Protein AF-0000000085032546 (afdb_homodimer)

Organism: Limosilactobacillus fermentum (strain NBRC 3956 / LMG 18251) (NCBI:txid334390)

InterPro domains:
  IPR000515 ABC transporter type 1, transmembrane domain MetI-like [PF00528] (45-217)
  IPR000515 ABC transporter type 1, transmembrane domain MetI-like [PS50928] (30-213)
  IPR000515 ABC transporter type 1, transmembrane domain MetI-like [cd06261] (30-211)
  IPR010065 Amino acid ABC transporter, permease protein, 3-TM domain [TIGR01726] (23-115)
  IPR035906 MetI-like superfamily [G3DSA:1.10.3720.10] (14-222)
  IPR035906 MetI-like superfamily [SSF161098] (24-206)
  IPR043429 ABC transporter membrane protein permease protein ArtM/GltK/GlnP/TcyL/YhdX-like [PTHR30614] (25-222)

Structure (mmCIF, N/CA/C/O backbone):
data_AF-0000000085032546-model_v1
#
loop_
_entity.id
_entity.type
_entity.pdbx_description
1 polymer 'Amino acid ABC transporter permease component'
#
loop_
_atom_site.group_PDB
_atom_site.id
_atom_site.type_symbol
_atom_site.label_atom_id
_atom_site.label_alt_id
_atom_site.label_comp_id
_atom_site.label_asym_id
_atom_site.label_entity_id
_atom_site.label_seq_id
_atom_site.pdbx_PDB_ins_code
_atom_site.Cartn_x
_atom_site.Cartn_y
_atom_site.Cartn_z
_atom_site.occupancy
_atom_site.B_iso_or_equiv
_atom_site.auth_seq_id
_atom_site.auth_comp_id
_atom_site.auth_asym_id
_atom_site.auth_atom_id
_atom_site.pdbx_PDB_model_num
ATOM 1 N N . MET A 1 1 ? 21.781 -1.36 -33.312 1 53.91 1 MET A N 1
ATOM 2 C CA . MET A 1 1 ? 20.875 -1.674 -32.219 1 53.91 1 MET A CA 1
ATOM 3 C C . MET A 1 1 ? 21.359 -2.91 -31.469 1 53.91 1 MET A C 1
ATOM 5 O O . MET A 1 1 ? 21.422 -2.906 -30.234 1 53.91 1 MET A O 1
ATOM 9 N N . ASN A 1 2 ? 21.797 -3.863 -32.219 1 64.31 2 ASN A N 1
ATOM 10 C CA . ASN A 1 2 ? 22.266 -5.117 -31.641 1 64.31 2 ASN A CA 1
ATOM 11 C C . ASN A 1 2 ? 23.562 -4.922 -30.859 1 64.31 2 ASN A C 1
ATOM 13 O O . ASN A 1 2 ? 23.734 -5.504 -29.781 1 64.31 2 ASN A O 1
ATOM 17 N N . THR A 1 3 ? 24.406 -4.102 -31.359 1 63.66 3 THR A N 1
ATOM 18 C CA . THR A 1 3 ? 25.688 -3.928 -30.688 1 63.66 3 THR A CA 1
ATOM 19 C C . THR A 1 3 ? 25.484 -3.205 -29.344 1 63.66 3 THR A C 1
ATOM 21 O O . THR A 1 3 ? 26.109 -3.566 -28.344 1 63.66 3 THR A O 1
ATOM 24 N N . LEU A 1 4 ? 24.766 -2.166 -29.375 1 63.25 4 LEU A N 1
ATOM 25 C CA . LEU A 1 4 ? 24.484 -1.426 -28.141 1 63.25 4 LEU A CA 1
ATOM 26 C C . LEU A 1 4 ? 23.797 -2.318 -27.125 1 63.25 4 LEU A C 1
ATOM 28 O O . LEU A 1 4 ? 24.141 -2.285 -25.938 1 63.25 4 LEU A O 1
ATOM 32 N N . LEU A 1 5 ? 23.016 -3.152 -27.672 1 72.75 5 LEU A N 1
ATOM 33 C CA . LEU A 1 5 ? 22.281 -4.035 -26.781 1 72.75 5 LEU A CA 1
ATOM 34 C C . LEU A 1 5 ? 23.203 -5.098 -26.188 1 72.75 5 LEU A C 1
ATOM 36 O O . LEU A 1 5 ? 23.047 -5.477 -25.016 1 72.75 5 LEU A O 1
ATOM 40 N N . ASN A 1 6 ? 24.094 -5.457 -26.906 1 68.88 6 ASN A N 1
ATOM 41 C CA . ASN A 1 6 ? 25.062 -6.434 -26.406 1 68.88 6 ASN A CA 1
ATOM 42 C C . ASN A 1 6 ? 25.953 -5.836 -25.312 1 68.88 6 ASN A C 1
ATOM 44 O O . ASN A 1 6 ? 26.375 -6.539 -24.406 1 68.88 6 ASN A O 1
ATOM 48 N N . ASN A 1 7 ? 26.078 -4.562 -25.422 1 68.62 7 ASN A N 1
ATOM 49 C CA . ASN A 1 7 ? 26.953 -3.91 -24.453 1 68.62 7 ASN A CA 1
ATOM 50 C C . ASN A 1 7 ? 26.234 -3.688 -23.125 1 68.62 7 ASN A C 1
ATOM 52 O O . ASN A 1 7 ? 26.875 -3.605 -22.078 1 68.62 7 ASN A O 1
ATOM 56 N N . ILE A 1 8 ? 24.984 -3.74 -23.25 1 73.75 8 ILE A N 1
ATOM 57 C CA . ILE A 1 8 ? 24.219 -3.475 -22.031 1 73.75 8 ILE A CA 1
ATOM 58 C C . ILE A 1 8 ? 23.859 -4.793 -21.359 1 73.75 8 ILE A C 1
ATOM 60 O O . ILE A 1 8 ? 23.5 -4.812 -20.172 1 73.75 8 ILE A O 1
ATOM 64 N N . SER A 1 9 ? 24.156 -5.781 -22.078 1 81.25 9 SER A N 1
ATOM 65 C CA . SER A 1 9 ? 23.875 -7.102 -21.516 1 81.25 9 SER A CA 1
ATOM 66 C C . SER A 1 9 ? 24.922 -7.484 -20.469 1 81.25 9 SER A C 1
ATOM 68 O O . SER A 1 9 ? 26.094 -7.137 -20.609 1 81.25 9 SER A O 1
ATOM 70 N N . ILE A 1 10 ? 24.531 -7.988 -19.422 1 79.12 10 ILE A N 1
ATOM 71 C CA . ILE A 1 10 ? 25.406 -8.586 -18.422 1 79.12 10 ILE A CA 1
ATOM 72 C C . ILE A 1 10 ? 25.234 -10.102 -18.438 1 79.12 10 ILE A C 1
ATOM 74 O O . ILE A 1 10 ? 24.172 -10.617 -18.062 1 79.12 10 ILE A O 1
ATOM 78 N N . PRO A 1 11 ? 26.281 -10.75 -18.938 1 74.56 11 PRO A N 1
ATOM 79 C CA . PRO A 1 11 ? 26.156 -12.203 -19.094 1 74.56 11 PRO A CA 1
ATOM 80 C C . PRO A 1 11 ? 25.641 -12.883 -17.828 1 74.56 11 PRO A C 1
ATOM 82 O O . PRO A 1 11 ? 26.156 -12.656 -16.734 1 74.56 11 PRO A O 1
ATOM 85 N N . GLY A 1 12 ? 24.594 -13.586 -18.062 1 74.5 12 GLY A N 1
ATOM 86 C CA . GLY A 1 12 ? 24.031 -14.383 -16.984 1 74.5 12 GLY A CA 1
ATOM 87 C C . GLY A 1 12 ? 23.094 -13.602 -16.078 1 74.5 12 GLY A C 1
ATOM 88 O O . GLY A 1 12 ? 22.516 -14.164 -15.148 1 74.5 12 GLY A O 1
ATOM 89 N N . PHE A 1 13 ? 23.016 -12.305 -16.375 1 84.44 13 PHE A N 1
ATOM 90 C CA . PHE A 1 13 ? 22.25 -11.484 -15.453 1 84.44 13 PHE A CA 1
ATOM 91 C C . PHE A 1 13 ? 21.141 -10.734 -16.188 1 84.44 13 PHE A C 1
ATOM 93 O O . PHE A 1 13 ? 19.969 -10.812 -15.812 1 84.44 13 PHE A O 1
ATOM 100 N N . PHE A 1 14 ? 21.531 -10.117 -17.266 1 91.81 14 PHE A N 1
ATOM 101 C CA . PHE A 1 14 ? 20.594 -9.258 -17.984 1 91.81 14 PHE A CA 1
ATOM 102 C C . PHE A 1 14 ? 20.812 -9.367 -19.484 1 91.81 14 PHE A C 1
ATOM 104 O O . PHE A 1 14 ? 21.875 -9.039 -20 1 91.81 14 PHE A O 1
ATOM 111 N N . ASP A 1 15 ? 19.828 -9.898 -20.203 1 92.81 15 ASP A N 1
ATOM 112 C CA . ASP A 1 15 ? 19.812 -10 -21.656 1 92.81 15 ASP A CA 1
ATOM 113 C C . ASP A 1 15 ? 19.094 -8.805 -22.281 1 92.81 15 ASP A C 1
ATOM 115 O O . ASP A 1 15 ? 17.875 -8.805 -22.406 1 92.81 15 ASP A O 1
ATOM 119 N N . ALA A 1 16 ? 19.844 -7.859 -22.781 1 91.5 16 ALA A N 1
ATOM 120 C CA . ALA A 1 16 ? 19.312 -6.594 -23.297 1 91.5 16 ALA A CA 1
ATOM 121 C C . ALA A 1 16 ? 18.469 -6.809 -24.547 1 91.5 16 ALA A C 1
ATOM 123 O O . ALA A 1 16 ? 17.5 -6.098 -24.781 1 91.5 16 ALA A O 1
ATOM 124 N N . LYS A 1 17 ? 18.875 -7.711 -25.344 1 91.81 17 LYS A N 1
ATOM 125 C CA . LYS A 1 17 ? 18.125 -8 -26.547 1 91.81 17 LYS A CA 1
ATOM 126 C C . LYS A 1 17 ? 16.734 -8.547 -26.219 1 91.81 17 LYS A C 1
ATOM 128 O O . LYS A 1 17 ? 15.734 -8.094 -26.781 1 91.81 17 LYS A O 1
ATOM 133 N N . LEU A 1 18 ? 16.734 -9.5 -25.359 1 93.12 18 LEU A N 1
ATOM 134 C CA . LEU A 1 18 ? 15.453 -10.055 -24.906 1 93.12 18 LEU A CA 1
ATOM 135 C C . LEU A 1 18 ? 14.586 -8.977 -24.281 1 93.12 18 LEU A C 1
ATOM 137 O O . LEU A 1 18 ? 13.375 -8.938 -24.516 1 93.12 18 LEU A O 1
ATOM 141 N N . ALA A 1 19 ? 15.227 -8.164 -23.453 1 93.81 19 ALA A N 1
ATOM 142 C CA . ALA A 1 19 ? 14.523 -7.062 -22.797 1 93.81 19 ALA A CA 1
ATOM 143 C C . ALA A 1 19 ? 13.852 -6.148 -23.812 1 93.81 19 ALA A C 1
ATOM 145 O O . ALA A 1 19 ? 12.68 -5.801 -23.672 1 93.81 19 ALA A O 1
ATOM 146 N N . PHE A 1 20 ? 14.578 -5.836 -24.828 1 93.69 20 PHE A N 1
ATOM 147 C CA . PHE A 1 20 ? 14.055 -4.934 -25.844 1 93.69 20 PHE A CA 1
ATOM 148 C C . PHE A 1 20 ? 12.969 -5.617 -26.672 1 93.69 20 PHE A C 1
ATOM 150 O O . PHE A 1 20 ? 11.953 -5.008 -26.984 1 93.69 20 PHE A O 1
ATOM 157 N N . ASP A 1 21 ? 13.188 -6.852 -26.984 1 95.06 21 ASP A N 1
ATOM 158 C CA . ASP A 1 21 ? 12.25 -7.605 -27.812 1 95.06 21 ASP A CA 1
ATOM 159 C C . ASP A 1 21 ? 10.938 -7.859 -27.078 1 95.06 21 ASP A C 1
ATOM 161 O O . ASP A 1 21 ? 9.898 -8.055 -27.703 1 95.06 21 ASP A O 1
ATOM 165 N N . SER A 1 22 ? 10.969 -7.867 -25.75 1 96.56 22 SER A N 1
ATOM 166 C CA . SER A 1 22 ? 9.797 -8.188 -24.938 1 96.56 22 SER A CA 1
ATOM 167 C C . SER A 1 22 ? 8.938 -6.953 -24.688 1 96.56 22 SER A C 1
ATOM 169 O O . SER A 1 22 ? 7.801 -7.066 -24.234 1 96.56 22 SER A O 1
ATOM 171 N N . LEU A 1 23 ? 9.445 -5.766 -25 1 97.25 23 LEU A N 1
ATOM 172 C CA . LEU A 1 23 ? 8.797 -4.5 -24.672 1 97.25 23 LEU A CA 1
ATOM 173 C C . LEU A 1 23 ? 7.406 -4.426 -25.281 1 97.25 23 LEU A C 1
ATOM 175 O O . LEU A 1 23 ? 6.438 -4.09 -24.594 1 97.25 23 LEU A O 1
ATOM 179 N N . PRO A 1 24 ? 7.277 -4.82 -26.562 1 97.56 24 PRO A N 1
ATOM 180 C CA . PRO A 1 24 ? 5.938 -4.703 -27.156 1 97.56 24 PRO A CA 1
ATOM 181 C C . PRO A 1 24 ? 4.918 -5.617 -26.484 1 97.56 24 PRO A C 1
ATOM 183 O O . PRO A 1 24 ? 3.779 -5.207 -26.25 1 97.56 24 PRO A O 1
ATOM 186 N N . THR A 1 25 ? 5.32 -6.832 -26.219 1 97.88 25 THR A N 1
ATOM 187 C CA . THR A 1 25 ? 4.418 -7.781 -25.578 1 97.88 25 THR A CA 1
ATOM 188 C C . THR A 1 25 ? 4.027 -7.297 -24.188 1 97.88 25 THR A C 1
ATOM 190 O O . THR A 1 25 ? 2.85 -7.324 -23.828 1 97.88 25 THR A O 1
ATOM 193 N N . ILE A 1 26 ? 4.93 -6.805 -23.391 1 98.38 26 ILE A N 1
ATOM 194 C CA . ILE A 1 26 ? 4.668 -6.34 -22.031 1 98.38 26 ILE A CA 1
ATOM 195 C C . ILE A 1 26 ? 3.801 -5.082 -22.078 1 98.38 26 ILE A C 1
ATOM 197 O O . ILE A 1 26 ? 2.812 -4.977 -21.344 1 98.38 26 ILE A O 1
ATOM 201 N N . LEU A 1 27 ? 4.133 -4.203 -23 1 98.44 27 LEU A N 1
ATOM 202 C CA . LEU A 1 27 ? 3.41 -2.939 -23.109 1 98.44 27 LEU A CA 1
ATOM 203 C C . LEU A 1 27 ? 1.993 -3.168 -23.625 1 98.44 27 LEU A C 1
ATOM 205 O O . LEU A 1 27 ? 1.118 -2.316 -23.453 1 98.44 27 LEU A O 1
ATOM 209 N N . SER A 1 28 ? 1.783 -4.293 -24.297 1 98.44 28 SER A N 1
ATOM 210 C CA . SER A 1 28 ? 0.437 -4.613 -24.766 1 98.44 28 SER A CA 1
ATOM 211 C C . SER A 1 28 ? -0.52 -4.801 -23.594 1 98.44 28 SER A C 1
ATOM 213 O O . SER A 1 28 ? -1.738 -4.719 -23.75 1 98.44 28 SER A O 1
ATOM 215 N N . GLY A 1 29 ? -0.012 -5.066 -22.312 1 98.69 29 GLY A N 1
ATOM 216 C CA . GLY A 1 29 ? -0.819 -5.203 -21.109 1 98.69 29 GLY A CA 1
ATOM 217 C C . GLY A 1 29 ? -1.076 -3.881 -20.406 1 98.69 29 GLY A C 1
ATOM 218 O O . GLY A 1 29 ? -1.937 -3.795 -19.531 1 98.69 29 GLY A O 1
ATOM 219 N N . LEU A 1 30 ? -0.367 -2.824 -20.828 1 98.69 30 LEU A N 1
ATOM 220 C CA . LEU A 1 30 ? -0.44 -1.524 -20.172 1 98.69 30 LEU A CA 1
ATOM 221 C C . LEU A 1 30 ? -1.843 -0.936 -20.281 1 98.69 30 LEU A C 1
ATOM 223 O O . LEU A 1 30 ? -2.363 -0.372 -19.312 1 98.69 30 LEU A O 1
ATOM 227 N N . PRO A 1 31 ? -2.547 -1.054 -21.406 1 98.69 31 PRO A N 1
ATOM 228 C CA . PRO A 1 31 ? -3.902 -0.508 -21.5 1 98.69 31 PRO A CA 1
ATOM 229 C C . PRO A 1 31 ? -4.852 -1.125 -20.469 1 98.69 31 PRO A C 1
ATOM 231 O O . PRO A 1 31 ? -5.688 -0.423 -19.906 1 98.69 31 PRO A O 1
ATOM 234 N N . MET A 1 32 ? -4.734 -2.422 -20.266 1 98.81 32 MET A N 1
ATOM 235 C CA . MET A 1 32 ? -5.57 -3.07 -19.266 1 98.81 32 MET A CA 1
ATOM 236 C C . MET A 1 32 ? -5.23 -2.564 -17.875 1 98.81 32 MET A C 1
ATOM 238 O O . MET A 1 32 ? -6.121 -2.344 -17.047 1 98.81 32 MET A O 1
ATOM 242 N N . SER A 1 33 ? -3.912 -2.381 -17.547 1 98.88 33 SER A N 1
ATOM 243 C CA . SER A 1 33 ? -3.504 -1.822 -16.266 1 98.88 33 SER A CA 1
ATOM 244 C C . SER A 1 33 ? -4.082 -0.425 -16.062 1 98.88 33 SER A C 1
ATOM 246 O O . SER A 1 33 ? -4.594 -0.11 -14.984 1 98.88 33 SER A O 1
ATOM 248 N N . LEU A 1 34 ? -4.02 0.372 -17.109 1 98.81 34 LEU A N 1
ATOM 249 C CA . LEU A 1 34 ? -4.531 1.736 -17.031 1 98.81 34 LEU A CA 1
ATOM 250 C C . LEU A 1 34 ? -6.055 1.743 -16.953 1 98.81 34 LEU A C 1
ATOM 252 O O . LEU A 1 34 ? -6.645 2.582 -16.266 1 98.81 34 LEU A O 1
ATOM 256 N N . PHE A 1 35 ? -6.652 0.819 -17.703 1 98.88 35 PHE A N 1
ATOM 257 C CA . PHE A 1 35 ? -8.102 0.672 -17.641 1 98.88 35 PHE A CA 1
ATOM 258 C C . PHE A 1 35 ? -8.555 0.361 -16.203 1 98.88 35 PHE A C 1
ATOM 260 O O . PHE A 1 35 ? -9.461 1.005 -15.688 1 98.88 35 PHE A O 1
ATOM 267 N N . LEU A 1 36 ? -7.898 -0.585 -15.57 1 98.94 36 LEU A N 1
ATOM 268 C CA . LEU A 1 36 ? -8.211 -0.934 -14.195 1 98.94 36 LEU A CA 1
ATOM 269 C C . LEU A 1 36 ? -7.988 0.258 -13.266 1 98.94 36 LEU A C 1
ATOM 271 O O . LEU A 1 36 ? -8.812 0.529 -12.391 1 98.94 36 LEU A O 1
ATOM 275 N N . LEU A 1 37 ? -6.898 0.967 -13.484 1 98.88 37 LEU A N 1
ATOM 276 C CA . LEU A 1 37 ? -6.598 2.135 -12.664 1 98.88 37 LEU A CA 1
ATOM 277 C C . LEU A 1 37 ? -7.723 3.16 -12.75 1 98.88 37 LEU A C 1
ATOM 279 O O . LEU A 1 37 ? -8.266 3.58 -11.719 1 98.88 37 LEU A O 1
ATOM 283 N N . VAL A 1 38 ? -8.086 3.531 -13.977 1 98.75 38 VAL A N 1
ATOM 284 C CA . VAL A 1 38 ? -9.023 4.629 -14.188 1 98.75 38 VAL A CA 1
ATOM 285 C C . VAL A 1 38 ? -10.406 4.227 -13.688 1 98.75 38 VAL A C 1
ATOM 287 O O . VAL A 1 38 ? -11.047 4.977 -12.945 1 98.75 38 VAL A O 1
ATOM 290 N N . VAL A 1 39 ? -10.867 3.068 -14.031 1 98.88 39 VAL A N 1
ATOM 291 C CA . VAL A 1 39 ? -12.211 2.613 -13.688 1 98.88 39 VAL A CA 1
ATOM 292 C C . VAL A 1 39 ? -12.312 2.404 -12.18 1 98.88 39 VAL A C 1
ATOM 294 O O . VAL A 1 39 ? -13.234 2.912 -11.539 1 98.88 39 VAL A O 1
ATOM 297 N N . CYS A 1 40 ? -11.367 1.693 -11.609 1 98.94 40 CYS A N 1
ATOM 298 C CA . CYS A 1 40 ? -11.445 1.355 -10.188 1 98.94 40 CYS A CA 1
ATOM 299 C C . CYS A 1 40 ? -11.195 2.584 -9.32 1 98.94 40 CYS A C 1
ATOM 301 O O . CYS A 1 40 ? -11.805 2.729 -8.258 1 98.94 40 CYS A O 1
ATOM 303 N N . PHE A 1 41 ? -10.281 3.473 -9.766 1 98.81 41 PHE A N 1
ATOM 304 C CA . PHE A 1 41 ? -10.039 4.695 -9 1 98.81 41 PHE A CA 1
ATOM 305 C C . PHE A 1 41 ? -11.281 5.578 -8.984 1 98.81 41 PHE A C 1
ATOM 307 O O . PHE A 1 41 ? -11.633 6.145 -7.949 1 98.81 41 PHE A O 1
ATOM 314 N N . ALA A 1 42 ? -11.922 5.711 -10.133 1 98.69 42 ALA A N 1
ATOM 315 C CA . ALA A 1 42 ? -13.148 6.496 -10.227 1 98.69 42 ALA A CA 1
ATOM 316 C C . ALA A 1 42 ? -14.242 5.906 -9.344 1 98.69 42 ALA A C 1
ATOM 318 O O . ALA A 1 42 ? -14.883 6.621 -8.57 1 98.69 42 ALA A O 1
ATOM 319 N N . LEU A 1 43 ? -14.422 4.633 -9.445 1 98.88 43 LEU A N 1
ATOM 320 C CA . LEU A 1 43 ? -15.453 3.963 -8.664 1 98.88 43 LEU A CA 1
ATOM 321 C C . LEU A 1 43 ? -15.133 4.016 -7.176 1 98.88 43 LEU A C 1
ATOM 323 O O . LEU A 1 43 ? -16.031 4.199 -6.348 1 98.88 43 LEU A O 1
ATOM 327 N N . ALA A 1 44 ? -13.875 3.828 -6.852 1 98.88 44 ALA A N 1
ATOM 328 C CA . ALA A 1 44 ? -13.461 3.867 -5.453 1 98.88 44 ALA A CA 1
ATOM 329 C C . ALA A 1 44 ? -13.68 5.254 -4.855 1 98.88 44 ALA A C 1
ATOM 331 O O . ALA A 1 44 ? -13.992 5.383 -3.67 1 98.88 44 ALA A O 1
ATOM 332 N N . ASN A 1 45 ? -13.484 6.301 -5.66 1 98.06 45 ASN A N 1
ATOM 333 C CA . ASN A 1 45 ? -13.742 7.656 -5.18 1 98.06 45 ASN A CA 1
ATOM 334 C C . ASN A 1 45 ? -15.219 7.871 -4.875 1 98.06 45 ASN A C 1
ATOM 336 O O . ASN A 1 45 ? -15.57 8.414 -3.828 1 98.06 45 ASN A O 1
ATOM 340 N N . VAL A 1 46 ? -16.031 7.414 -5.793 1 97.81 46 VAL A N 1
ATOM 341 C CA . VAL A 1 46 ? -17.469 7.547 -5.598 1 97.81 46 VAL A CA 1
ATOM 342 C C . VAL A 1 46 ? -17.891 6.789 -4.34 1 97.81 46 VAL A C 1
ATOM 344 O O . VAL A 1 46 ? -18.578 7.344 -3.471 1 97.81 46 VAL A O 1
ATOM 347 N N . LEU A 1 47 ? -17.438 5.613 -4.219 1 98.44 47 LEU A N 1
ATOM 348 C CA . LEU A 1 47 ? -17.781 4.793 -3.062 1 98.44 47 LEU A CA 1
ATOM 349 C C . LEU A 1 47 ? -17.188 5.371 -1.787 1 98.44 47 LEU A C 1
ATOM 351 O O . LEU A 1 47 ? -17.828 5.363 -0.734 1 98.44 47 LEU A O 1
ATOM 355 N N . GLY A 1 48 ? -15.93 5.832 -1.883 1 98.19 48 GLY A N 1
ATOM 356 C CA . GLY A 1 48 ? -15.266 6.434 -0.737 1 98.19 48 GLY A CA 1
ATOM 357 C C . GLY A 1 48 ? -16 7.641 -0.187 1 98.19 48 GLY A C 1
ATOM 358 O O . GLY A 1 48 ? -16.125 7.805 1.029 1 98.19 48 GLY A O 1
ATOM 359 N N . ILE A 1 49 ? -16.516 8.484 -1.055 1 94.75 49 ILE A N 1
ATOM 360 C CA . ILE A 1 49 ? -17.266 9.656 -0.644 1 94.75 49 ILE A CA 1
ATOM 361 C C . ILE A 1 49 ? -18.562 9.219 0.058 1 94.75 49 ILE A C 1
ATOM 363 O O . ILE A 1 49 ? -18.906 9.75 1.112 1 94.75 49 ILE A O 1
ATOM 367 N N . LEU A 1 50 ? -19.219 8.242 -0.517 1 95.94 50 LEU A N 1
ATOM 368 C CA . LEU A 1 50 ? -20.453 7.73 0.074 1 95.94 50 LEU A CA 1
ATOM 369 C C . LEU A 1 50 ? -20.203 7.16 1.464 1 95.94 50 LEU A C 1
ATOM 371 O O . LEU A 1 50 ? -20.938 7.445 2.406 1 95.94 50 LEU A O 1
ATOM 375 N N . ILE A 1 51 ? -19.141 6.387 1.624 1 97.88 51 ILE A N 1
ATOM 376 C CA . ILE A 1 51 ? -18.797 5.777 2.902 1 97.88 51 ILE A CA 1
ATOM 377 C C . ILE A 1 51 ? -18.422 6.863 3.906 1 97.88 51 ILE A C 1
ATOM 379 O O . ILE A 1 51 ? -18.75 6.766 5.09 1 97.88 51 ILE A O 1
ATOM 383 N N . MET A 1 52 ? -17.656 7.883 3.408 1 95.88 52 MET A N 1
ATOM 384 C CA . MET A 1 52 ? -17.281 8.992 4.277 1 95.88 52 MET A CA 1
ATOM 385 C C . MET A 1 52 ? -18.516 9.711 4.809 1 95.88 52 MET A C 1
ATOM 387 O O . MET A 1 52 ? -18.594 10.031 5.996 1 95.88 52 MET A O 1
ATOM 391 N N . LEU A 1 53 ? -19.531 9.938 3.973 1 91.62 53 LEU A N 1
ATOM 392 C CA . LEU A 1 53 ? -20.766 10.586 4.383 1 91.62 53 LEU A CA 1
ATOM 393 C C . LEU A 1 53 ? -21.516 9.727 5.395 1 91.62 53 LEU A C 1
ATOM 395 O O . LEU A 1 53 ? -22.062 10.242 6.375 1 91.62 53 LEU A O 1
ATOM 399 N N . MET A 1 54 ? -21.562 8.438 5.141 1 95.19 54 MET A N 1
ATOM 400 C CA . MET A 1 54 ? -22.203 7.527 6.078 1 95.19 54 MET A CA 1
ATOM 401 C C . MET A 1 54 ? -21.484 7.539 7.426 1 95.19 54 MET A C 1
ATOM 403 O O . MET A 1 54 ? -22.141 7.559 8.477 1 95.19 54 MET A O 1
ATOM 407 N N . ARG A 1 55 ? -20.219 7.539 7.367 1 94.75 55 ARG A N 1
ATOM 408 C CA . ARG A 1 55 ? -19.406 7.473 8.57 1 94.75 55 ARG A CA 1
ATOM 409 C C . ARG A 1 55 ? -19.609 8.703 9.445 1 94.75 55 ARG A C 1
ATOM 411 O O . ARG A 1 55 ? -19.547 8.609 10.672 1 94.75 55 ARG A O 1
ATOM 418 N N . THR A 1 56 ? -19.875 9.859 8.844 1 89.62 56 THR A N 1
ATOM 419 C CA . THR A 1 56 ? -19.984 11.117 9.578 1 89.62 56 THR A CA 1
ATOM 420 C C . THR A 1 56 ? -21.438 11.438 9.891 1 89.62 56 THR A C 1
ATOM 422 O O . THR A 1 56 ? -21.75 12.469 10.5 1 89.62 56 THR A O 1
ATOM 425 N N . SER A 1 57 ? -22.344 10.562 9.5 1 88.62 57 SER A N 1
ATOM 426 C CA . SER A 1 57 ? -23.766 10.742 9.766 1 88.62 57 SER A CA 1
ATOM 427 C C . SER A 1 57 ? -24.062 10.648 11.258 1 88.62 57 SER A C 1
ATOM 429 O O . SER A 1 57 ? -23.391 9.922 11.992 1 88.62 57 SER A O 1
ATOM 431 N N . SER A 1 58 ? -25.078 11.383 11.703 1 90.62 58 SER A N 1
ATOM 432 C CA . SER A 1 58 ? -25.531 11.344 13.094 1 90.62 58 SER A CA 1
ATOM 433 C C . SER A 1 58 ? -26.312 10.07 13.383 1 90.62 58 SER A C 1
ATOM 435 O O . SER A 1 58 ? -26.547 9.727 14.547 1 90.62 58 SER A O 1
ATOM 437 N N . HIS A 1 59 ? -26.75 9.43 12.359 1 94.75 59 HIS A N 1
ATOM 438 C CA . HIS A 1 59 ? -27.531 8.211 12.523 1 94.75 59 HIS A CA 1
ATOM 439 C C . HIS A 1 59 ? -26.625 6.996 12.688 1 94.75 59 HIS A C 1
ATOM 441 O O . HIS A 1 59 ? -25.875 6.648 11.773 1 94.75 59 HIS A O 1
ATOM 447 N N . ARG A 1 60 ? -26.734 6.301 13.664 1 96 60 ARG A N 1
ATOM 448 C CA . ARG A 1 60 ? -25.891 5.164 14.008 1 96 60 ARG A CA 1
ATOM 449 C C . ARG A 1 60 ? -26.031 4.051 12.977 1 96 60 ARG A C 1
ATOM 451 O O . ARG A 1 60 ? -25.078 3.322 12.711 1 96 60 ARG A O 1
ATOM 458 N N . PHE A 1 61 ? -27.188 3.963 12.414 1 96.69 61 PHE A N 1
ATOM 459 C CA . PHE A 1 61 ? -27.453 2.914 11.438 1 96.69 61 PHE A CA 1
ATOM 460 C C . PHE A 1 61 ? -26.594 3.111 10.188 1 96.69 61 PHE A C 1
ATOM 462 O O . PHE A 1 61 ? -26.359 2.162 9.438 1 96.69 61 PHE A O 1
ATOM 469 N N . LEU A 1 62 ? -26.156 4.305 9.984 1 96.31 62 LEU A N 1
ATOM 470 C CA . LEU A 1 62 ? -25.297 4.602 8.844 1 96.31 62 LEU A CA 1
ATOM 471 C C . LEU A 1 62 ? -23.828 4.633 9.266 1 96.31 62 LEU A C 1
ATOM 473 O O . LEU A 1 62 ? -22.969 4.094 8.562 1 96.31 62 LEU A O 1
ATOM 477 N N . SER A 1 63 ? -23.562 5.141 10.406 1 96.62 63 SER A N 1
ATOM 478 C CA . SER A 1 63 ? -22.188 5.371 10.82 1 96.62 63 SER A CA 1
ATOM 479 C C . SER A 1 63 ? -21.5 4.07 11.234 1 96.62 63 SER A C 1
ATOM 481 O O . SER A 1 63 ? -20.312 3.871 10.969 1 96.62 63 SER A O 1
ATOM 483 N N . TRP A 1 64 ? -22.156 3.158 11.805 1 97.62 64 TRP A N 1
ATOM 484 C CA . TRP A 1 64 ? -21.547 1.943 12.328 1 97.62 64 TRP A CA 1
ATOM 485 C C . TRP A 1 64 ? -21.078 1.031 11.195 1 97.62 64 TRP A C 1
ATOM 487 O O . TRP A 1 64 ? -19.938 0.566 11.188 1 97.62 64 TRP A O 1
ATOM 497 N N . PRO A 1 65 ? -22 0.814 10.211 1 98.19 65 PRO A N 1
ATOM 498 C CA . PRO A 1 65 ? -21.531 -0.016 9.102 1 98.19 65 PRO A CA 1
ATOM 499 C C . PRO A 1 65 ? -20.375 0.61 8.344 1 98.19 65 PRO A C 1
ATOM 501 O O . PRO A 1 65 ? -19.484 -0.105 7.867 1 98.19 65 PRO A O 1
ATOM 504 N N . ALA A 1 66 ? -20.406 1.884 8.227 1 98.06 66 ALA A N 1
ATOM 505 C CA . ALA A 1 66 ? -19.312 2.57 7.539 1 98.06 66 ALA A CA 1
ATOM 506 C C . ALA A 1 66 ? -18 2.406 8.297 1 98.06 66 ALA A C 1
ATOM 508 O O . ALA A 1 66 ? -16.953 2.158 7.688 1 98.06 66 ALA A O 1
ATOM 509 N N . ARG A 1 67 ? -18.094 2.504 9.594 1 97.75 67 ARG A N 1
ATOM 510 C CA . ARG A 1 67 ? -16.906 2.326 10.43 1 97.75 67 ARG A CA 1
ATOM 511 C C . ARG A 1 67 ? -16.359 0.909 10.312 1 97.75 67 ARG A C 1
ATOM 513 O O . ARG A 1 67 ? -15.141 0.713 10.242 1 97.75 67 ARG A O 1
ATOM 520 N N . PHE A 1 68 ? -17.25 0.004 10.289 1 98.12 68 PHE A N 1
ATOM 521 C CA . PHE A 1 68 ? -16.844 -1.393 10.156 1 98.12 68 PHE A CA 1
ATOM 522 C C . PHE A 1 68 ? -16.234 -1.649 8.789 1 98.12 68 PHE A C 1
ATOM 524 O O . PHE A 1 68 ? -15.195 -2.311 8.68 1 98.12 68 PHE A O 1
ATOM 531 N N . TYR A 1 69 ? -16.906 -1.135 7.773 1 98.44 69 TYR A N 1
ATOM 532 C CA . TYR A 1 69 ? -16.406 -1.265 6.406 1 98.44 69 TYR A CA 1
ATOM 533 C C . TYR A 1 69 ? -14.977 -0.747 6.297 1 98.44 69 TYR A C 1
ATOM 535 O O . TYR A 1 69 ? -14.102 -1.43 5.754 1 98.44 69 TYR A O 1
ATOM 543 N N . ILE A 1 70 ? -14.734 0.388 6.844 1 98.44 70 ILE A N 1
ATOM 544 C CA . ILE A 1 70 ? -13.43 1.039 6.762 1 98.44 70 ILE A CA 1
ATOM 545 C C . ILE A 1 70 ? -12.398 0.223 7.531 1 98.44 70 ILE A C 1
ATOM 547 O O . ILE A 1 70 ? -11.336 -0.108 6.996 1 98.44 70 ILE A O 1
ATOM 551 N N . SER A 1 71 ? -12.758 -0.183 8.742 1 97.88 71 SER A N 1
ATOM 552 C CA . SER A 1 71 ? -11.844 -0.959 9.57 1 97.88 71 SER A CA 1
ATOM 553 C C . SER A 1 71 ? -11.516 -2.301 8.93 1 97.88 71 SER A C 1
ATOM 555 O O . SER A 1 71 ? -10.344 -2.688 8.852 1 97.88 71 SER A O 1
ATOM 557 N N . PHE A 1 72 ? -12.469 -2.93 8.414 1 98.5 72 PHE A N 1
ATOM 558 C CA . PHE A 1 72 ? -12.336 -4.281 7.879 1 98.5 72 PHE A CA 1
ATOM 559 C C . PHE A 1 72 ? -11.508 -4.277 6.598 1 98.5 72 PHE A C 1
ATOM 561 O O . PHE A 1 72 ? -10.523 -5.012 6.484 1 98.5 72 PHE A O 1
ATOM 568 N N . LEU A 1 73 ? -11.859 -3.414 5.664 1 98.62 73 LEU A N 1
ATOM 569 C CA . LEU A 1 73 ? -11.234 -3.445 4.348 1 98.62 73 LEU A CA 1
ATOM 570 C C . LEU A 1 73 ? -9.82 -2.875 4.402 1 98.62 73 LEU A C 1
ATOM 572 O O . LEU A 1 73 ? -8.977 -3.227 3.576 1 98.62 73 LEU A O 1
ATOM 576 N N . ARG A 1 74 ? -9.516 -2.074 5.395 1 97.88 74 ARG A N 1
ATOM 577 C CA . ARG A 1 74 ? -8.164 -1.534 5.539 1 97.88 74 ARG A CA 1
ATOM 578 C C . ARG A 1 74 ? -7.25 -2.525 6.25 1 97.88 74 ARG A C 1
ATOM 580 O O . ARG A 1 74 ? -6.031 -2.342 6.277 1 97.88 74 ARG A O 1
ATOM 587 N N . GLY A 1 75 ? -7.887 -3.639 6.816 1 98.31 75 GLY A N 1
ATOM 588 C CA . GLY A 1 75 ? -7.109 -4.602 7.578 1 98.31 75 GLY A CA 1
ATOM 589 C C . GLY A 1 75 ? -6.863 -5.898 6.828 1 98.31 75 GLY A C 1
ATOM 590 O O . GLY A 1 75 ? -6.219 -6.812 7.348 1 98.31 75 GLY A O 1
ATOM 591 N N . ILE A 1 76 ? -7.32 -5.961 5.598 1 98.75 76 ILE A N 1
ATOM 592 C CA . ILE A 1 76 ? -7.211 -7.184 4.812 1 98.75 76 ILE A CA 1
ATOM 593 C C . ILE A 1 76 ? -6.27 -6.957 3.633 1 98.75 76 ILE A C 1
ATOM 595 O O . ILE A 1 76 ? -6.355 -5.938 2.945 1 98.75 76 ILE A O 1
ATOM 599 N N . PRO A 1 77 ? -5.336 -7.902 3.428 1 98.69 77 PRO A N 1
ATOM 600 C CA . PRO A 1 77 ? -4.504 -7.777 2.229 1 98.69 77 PRO A CA 1
ATOM 601 C C . PRO A 1 77 ? -5.324 -7.75 0.94 1 98.69 77 PRO A C 1
ATOM 603 O O . PRO A 1 77 ? -6.277 -8.516 0.795 1 98.69 77 PRO A O 1
ATOM 606 N N . MET A 1 78 ? -4.945 -6.906 0.038 1 98.56 78 MET A N 1
ATOM 607 C CA . MET A 1 78 ? -5.629 -6.801 -1.248 1 98.56 78 MET A CA 1
ATOM 608 C C . MET A 1 78 ? -5.652 -8.141 -1.968 1 98.56 78 MET A C 1
ATOM 610 O O . MET A 1 78 ? -6.645 -8.492 -2.607 1 98.56 78 MET A O 1
ATOM 614 N N . LEU A 1 79 ? -4.586 -8.898 -1.866 1 98.62 79 LEU A N 1
ATOM 615 C CA . LEU A 1 79 ? -4.504 -10.211 -2.506 1 98.62 79 LEU A CA 1
ATOM 616 C C . LEU A 1 79 ? -5.586 -11.141 -1.979 1 98.62 79 LEU A C 1
ATOM 618 O O . LEU A 1 79 ? -6.16 -11.922 -2.74 1 98.62 79 LEU A O 1
ATOM 622 N N . VAL A 1 80 ? -5.875 -11.047 -0.688 1 98.75 80 VAL A N 1
ATOM 623 C CA . VAL A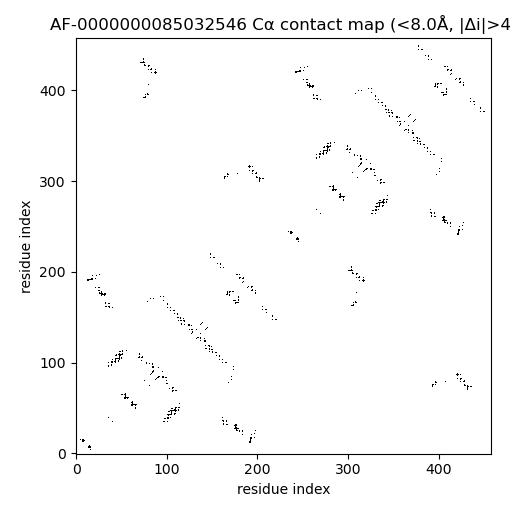 1 80 ? -6.895 -11.891 -0.071 1 98.75 80 VAL A CA 1
ATOM 624 C C . VAL A 1 80 ? -8.273 -11.5 -0.591 1 98.75 80 VAL A C 1
ATOM 626 O O . VAL A 1 80 ? -9.094 -12.359 -0.919 1 98.75 80 VAL A O 1
ATOM 629 N N . ILE A 1 81 ? -8.523 -10.211 -0.719 1 98.75 81 ILE A N 1
ATOM 630 C CA . ILE A 1 81 ? -9.797 -9.719 -1.247 1 98.75 81 ILE A CA 1
ATOM 631 C C . ILE A 1 81 ? -9.969 -10.188 -2.689 1 98.75 81 ILE A C 1
ATOM 633 O O . ILE A 1 81 ? -11.047 -10.648 -3.076 1 98.75 81 ILE A O 1
ATOM 637 N N . LEU A 1 82 ? -8.93 -10.141 -3.426 1 98.75 82 LEU A N 1
ATOM 638 C CA . LEU A 1 82 ? -8.938 -10.586 -4.812 1 98.75 82 LEU A CA 1
ATOM 639 C C . LEU A 1 82 ? -9.273 -12.078 -4.906 1 98.75 82 LEU A C 1
ATOM 641 O O . LEU A 1 82 ? -10.062 -12.492 -5.758 1 98.75 82 LEU A O 1
ATOM 645 N N . PHE A 1 83 ? -8.672 -12.852 -4.023 1 98.62 83 PHE A N 1
ATOM 646 C CA . PHE A 1 83 ? -8.883 -14.297 -4.055 1 98.62 83 PHE A CA 1
ATOM 647 C C . PHE A 1 83 ? -10.289 -14.648 -3.576 1 98.62 83 PHE A C 1
ATOM 649 O O . PHE A 1 83 ? -10.891 -15.609 -4.062 1 98.62 83 PHE A O 1
ATOM 656 N N . ILE A 1 84 ? -10.805 -13.867 -2.656 1 98.25 84 ILE A N 1
ATOM 657 C CA . ILE A 1 84 ? -12.18 -14.078 -2.213 1 98.25 84 ILE A CA 1
ATOM 658 C C . ILE A 1 84 ? -13.141 -13.828 -3.373 1 98.25 84 ILE A C 1
ATOM 660 O O . ILE A 1 84 ? -14.031 -14.641 -3.637 1 98.25 84 ILE A O 1
ATOM 664 N N . THR A 1 85 ? -12.938 -12.773 -4.125 1 98.25 85 THR A N 1
ATOM 665 C CA . THR A 1 85 ? -13.852 -12.414 -5.203 1 98.25 85 THR A CA 1
ATOM 666 C C . THR A 1 85 ? -13.719 -13.375 -6.375 1 98.25 85 THR A C 1
ATOM 668 O O . THR A 1 85 ? -14.719 -13.812 -6.945 1 98.25 85 THR A O 1
ATOM 671 N N . TYR A 1 86 ? -12.492 -13.797 -6.691 1 98.25 86 TYR A N 1
ATOM 672 C CA . TYR A 1 86 ? -12.242 -14.641 -7.855 1 98.25 86 TYR A CA 1
ATOM 673 C C . TYR A 1 86 ? -12.547 -16.094 -7.547 1 98.25 86 TYR A C 1
ATOM 675 O O . TYR A 1 86 ? -13.406 -16.703 -8.195 1 98.25 86 TYR A O 1
ATOM 683 N N . PHE A 1 87 ? -11.961 -16.625 -6.535 1 97.19 87 PHE A N 1
ATOM 684 C CA . PHE A 1 87 ? -12.109 -18.031 -6.215 1 97.19 87 PHE A CA 1
ATOM 685 C C . PHE A 1 87 ? -13.328 -18.25 -5.316 1 97.19 87 PHE A C 1
ATOM 687 O O . PHE A 1 87 ? -14.039 -19.25 -5.469 1 97.19 87 PHE A O 1
ATOM 694 N N . GLY A 1 88 ? -13.508 -17.344 -4.34 1 96 88 GLY A N 1
ATOM 695 C CA . GLY A 1 88 ? -14.617 -17.484 -3.408 1 96 88 GLY A CA 1
ATOM 696 C C . GLY A 1 88 ? -15.969 -17.312 -4.062 1 96 88 GLY A C 1
ATOM 697 O O . GLY A 1 88 ? -16.781 -18.25 -4.098 1 96 88 GLY A O 1
ATOM 698 N N . PHE A 1 89 ? -16.125 -16.203 -4.77 1 96.25 89 PHE A N 1
ATOM 699 C CA . PHE A 1 89 ? -17.391 -15.891 -5.406 1 96.25 89 PHE A CA 1
ATOM 700 C C . PHE A 1 89 ? -17.453 -16.469 -6.816 1 96.25 89 PHE A C 1
ATOM 702 O O . PHE A 1 89 ? -18.469 -16.359 -7.5 1 96.25 89 PHE A O 1
ATOM 709 N N . ASN A 1 90 ? -16.406 -17.047 -7.254 1 95.81 90 ASN A N 1
ATOM 710 C CA . ASN A 1 90 ? -16.312 -17.656 -8.578 1 95.81 90 ASN A CA 1
ATOM 711 C C . ASN A 1 90 ? -16.641 -16.641 -9.68 1 95.81 90 ASN A C 1
ATOM 713 O O . ASN A 1 90 ? -17.391 -16.953 -10.609 1 95.81 90 ASN A O 1
ATOM 717 N N . MET A 1 91 ? -16.125 -15.508 -9.523 1 97.5 91 MET A N 1
ATOM 718 C CA . MET A 1 91 ? -16.312 -14.469 -10.523 1 97.5 91 MET A CA 1
ATOM 719 C C . MET A 1 91 ? -15.289 -14.609 -11.648 1 97.5 91 MET A C 1
ATOM 721 O O . MET A 1 91 ? -14.219 -15.188 -11.445 1 97.5 91 MET A O 1
ATOM 725 N N . ALA A 1 92 ? -15.734 -14.07 -12.734 1 98.5 92 ALA A N 1
ATOM 726 C CA . ALA A 1 92 ? -14.734 -13.945 -13.789 1 98.5 92 ALA A CA 1
ATOM 727 C C . ALA A 1 92 ? -13.594 -13.031 -13.352 1 98.5 92 ALA A C 1
ATOM 729 O O . ALA A 1 92 ? -13.766 -12.188 -12.477 1 98.5 92 ALA A O 1
ATOM 730 N N . ALA A 1 93 ? -12.445 -13.156 -13.93 1 98.62 93 ALA A N 1
ATOM 731 C CA . ALA A 1 93 ? -11.211 -12.516 -13.484 1 98.62 93 ALA A CA 1
ATOM 732 C C . ALA A 1 93 ? -11.359 -10.992 -13.477 1 98.62 93 ALA A C 1
ATOM 734 O O . ALA A 1 93 ? -11.094 -10.344 -12.461 1 98.62 93 ALA A O 1
ATOM 735 N N . LEU A 1 94 ? -11.836 -10.398 -14.594 1 98.69 94 LEU A N 1
ATOM 736 C CA . LEU A 1 94 ? -11.867 -8.945 -14.719 1 98.69 94 LEU A CA 1
ATOM 737 C C . LEU A 1 94 ? -12.883 -8.336 -13.758 1 98.69 94 LEU A C 1
ATOM 739 O O . LEU A 1 94 ? -12.562 -7.398 -13.023 1 98.69 94 LEU A O 1
ATOM 743 N N . PRO A 1 95 ? -14.125 -8.867 -13.648 1 98.75 95 PRO A N 1
ATOM 744 C CA . PRO A 1 95 ? -15.062 -8.352 -12.656 1 98.75 95 PRO A CA 1
ATOM 745 C C . PRO A 1 95 ? -14.555 -8.508 -11.227 1 98.75 95 PRO A C 1
ATOM 747 O O . PRO A 1 95 ? -14.789 -7.629 -10.383 1 98.75 95 PRO A O 1
ATOM 750 N N . ALA A 1 96 ? -13.875 -9.625 -10.93 1 98.81 96 ALA A N 1
ATOM 751 C CA . ALA A 1 96 ? -13.297 -9.836 -9.602 1 98.81 96 ALA A CA 1
ATOM 752 C C . ALA A 1 96 ? -12.258 -8.766 -9.281 1 98.81 96 ALA A C 1
ATOM 754 O O . ALA A 1 96 ? -12.242 -8.219 -8.172 1 98.81 96 ALA A O 1
ATOM 755 N N . ALA A 1 97 ? -11.422 -8.461 -10.281 1 98.94 97 ALA A N 1
ATOM 756 C CA . ALA A 1 97 ? -10.398 -7.43 -10.109 1 98.94 97 ALA A CA 1
ATOM 757 C C . ALA A 1 97 ? -11.039 -6.062 -9.883 1 98.94 97 ALA A C 1
ATOM 759 O O . ALA A 1 97 ? -10.656 -5.34 -8.961 1 98.94 97 ALA A O 1
ATOM 760 N N . ILE A 1 98 ? -12.039 -5.711 -10.672 1 98.94 98 ILE A N 1
ATOM 761 C CA . ILE A 1 98 ? -12.688 -4.406 -10.586 1 98.94 98 ILE A CA 1
ATOM 762 C C . ILE A 1 98 ? -13.352 -4.254 -9.219 1 98.94 98 ILE A C 1
ATOM 764 O O . ILE A 1 98 ? -13.203 -3.219 -8.562 1 98.94 98 ILE A O 1
ATOM 768 N N . LEU A 1 99 ? -14.023 -5.234 -8.781 1 98.88 99 LEU A N 1
ATOM 769 C CA . LEU A 1 99 ? -14.688 -5.176 -7.484 1 98.88 99 LEU A CA 1
ATOM 770 C C . LEU A 1 99 ? -13.672 -5 -6.363 1 98.88 99 LEU A C 1
ATOM 772 O O . LEU A 1 99 ? -13.82 -4.121 -5.512 1 98.88 99 LEU A O 1
ATOM 776 N N . SER A 1 100 ? -12.648 -5.832 -6.359 1 98.94 100 SER A N 1
ATOM 777 C CA . SER A 1 100 ? -11.641 -5.824 -5.305 1 98.94 100 SER A CA 1
ATOM 778 C C . SER A 1 100 ? -10.891 -4.5 -5.266 1 98.94 100 SER A C 1
ATOM 780 O O . SER A 1 100 ? -10.734 -3.9 -4.199 1 98.94 100 SER A O 1
ATOM 782 N N . PHE A 1 101 ? -10.469 -4.004 -6.512 1 98.94 101 PHE A N 1
ATOM 783 C CA . PHE A 1 101 ? -9.68 -2.783 -6.625 1 98.94 101 PHE A CA 1
ATOM 784 C C . PHE A 1 101 ? -10.555 -1.553 -6.438 1 98.94 101 PHE A C 1
ATOM 786 O O . PHE A 1 101 ? -10.062 -0.425 -6.414 1 98.94 101 PHE A O 1
ATOM 793 N N . THR A 1 102 ? -11.844 -1.779 -6.234 1 98.94 102 THR A N 1
ATOM 794 C CA . THR A 1 102 ? -12.758 -0.683 -5.934 1 98.94 102 THR A CA 1
ATOM 795 C C . THR A 1 102 ? -13.062 -0.631 -4.438 1 98.94 102 THR A C 1
ATOM 797 O O . THR A 1 102 ? -12.852 0.395 -3.789 1 98.94 102 THR A O 1
ATOM 800 N N . ILE A 1 103 ? -13.43 -1.705 -3.85 1 98.81 103 ILE A N 1
ATOM 801 C CA . ILE A 1 103 ? -13.984 -1.685 -2.5 1 98.81 103 ILE A CA 1
ATOM 802 C C . ILE A 1 103 ? -12.867 -1.488 -1.483 1 98.81 103 ILE A C 1
ATOM 804 O O . ILE A 1 103 ? -13.07 -0.87 -0.436 1 98.81 103 ILE A O 1
ATOM 808 N N . ALA A 1 104 ? -11.711 -2.025 -1.771 1 98.69 104 ALA A N 1
ATOM 809 C CA . ALA A 1 104 ? -10.625 -1.917 -0.803 1 98.69 104 ALA A CA 1
ATOM 810 C C . ALA A 1 104 ? -10.078 -0.494 -0.751 1 98.69 104 ALA A C 1
ATOM 812 O O . ALA A 1 104 ? -10.047 0.128 0.313 1 98.69 104 ALA A O 1
ATOM 813 N N . PRO A 1 105 ? -9.68 0.114 -1.893 1 98.75 105 PRO A N 1
ATOM 814 C CA . PRO A 1 105 ? -9.18 1.489 -1.842 1 98.75 105 PRO A CA 1
ATOM 815 C C . PRO A 1 105 ? -10.234 2.488 -1.38 1 98.75 105 PRO A C 1
ATOM 817 O O . PRO A 1 105 ? -9.906 3.525 -0.801 1 98.75 105 PRO A O 1
ATOM 820 N N . ALA A 1 106 ? -11.516 2.174 -1.562 1 98.81 106 ALA A N 1
ATOM 821 C CA . ALA A 1 106 ? -12.594 3.062 -1.137 1 98.81 106 ALA A CA 1
ATOM 822 C C . ALA A 1 106 ? -12.531 3.316 0.366 1 98.81 106 ALA A C 1
ATOM 824 O O . ALA A 1 106 ? -12.875 4.406 0.832 1 98.81 106 ALA A O 1
ATOM 825 N N . ALA A 1 107 ? -12.148 2.33 1.105 1 98.75 107 ALA A N 1
ATOM 826 C CA . ALA A 1 107 ? -12.031 2.477 2.555 1 98.75 107 ALA A CA 1
ATOM 827 C C . ALA A 1 107 ? -10.969 3.516 2.914 1 98.75 107 ALA A C 1
ATOM 829 O O . ALA A 1 107 ? -11.18 4.344 3.805 1 98.75 107 ALA A O 1
ATOM 830 N N . PHE A 1 108 ? -9.883 3.504 2.217 1 98 108 PHE A N 1
ATOM 831 C CA . PHE A 1 108 ? -8.828 4.488 2.432 1 98 108 PHE A CA 1
ATOM 832 C C . PHE A 1 108 ? -9.273 5.871 1.984 1 98 108 PHE A C 1
ATOM 834 O O . PHE A 1 108 ? -9.047 6.859 2.686 1 98 108 PHE A O 1
ATOM 841 N N . ILE A 1 109 ? -9.883 5.902 0.877 1 98.31 109 ILE A N 1
ATOM 842 C CA . ILE A 1 109 ? -10.344 7.164 0.309 1 98.31 109 ILE A CA 1
ATOM 843 C C . ILE A 1 109 ? -11.352 7.816 1.253 1 98.31 109 ILE A C 1
ATOM 845 O O . ILE A 1 109 ? -11.305 9.031 1.484 1 98.31 109 ILE A O 1
ATOM 849 N N . ALA A 1 110 ? -12.25 7.004 1.808 1 97.88 110 ALA A N 1
ATOM 850 C CA . ALA A 1 110 ? -13.219 7.52 2.773 1 97.88 110 ALA A CA 1
ATOM 851 C C . ALA A 1 110 ? -12.508 8.195 3.947 1 97.88 110 ALA A C 1
ATOM 853 O O . ALA A 1 110 ? -12.906 9.281 4.379 1 97.88 110 ALA A O 1
ATOM 854 N N . GLU A 1 111 ? -11.492 7.586 4.43 1 96.38 111 GLU A N 1
ATOM 855 C CA . GLU A 1 111 ? -10.742 8.133 5.555 1 96.38 111 GLU A CA 1
ATOM 856 C C . GLU A 1 111 ? -10 9.406 5.156 1 96.38 111 GLU A C 1
ATOM 858 O O . GLU A 1 111 ? -9.859 10.328 5.961 1 96.38 111 GLU A O 1
ATOM 863 N N . TYR A 1 112 ? -9.438 9.453 3.957 1 96.38 112 TYR A N 1
ATOM 864 C CA . TYR A 1 112 ? -8.727 10.641 3.486 1 96.38 112 TYR A CA 1
ATOM 865 C C . TYR A 1 112 ? -9.672 11.82 3.316 1 96.38 112 TYR A C 1
ATOM 867 O O . TYR A 1 112 ? -9.336 12.953 3.664 1 96.38 112 TYR A O 1
ATOM 875 N N . TYR A 1 113 ? -10.859 11.523 2.84 1 94.88 113 TYR A N 1
ATOM 876 C CA . TYR A 1 113 ? -11.867 12.57 2.74 1 94.88 113 TYR A CA 1
ATOM 877 C C . TYR A 1 113 ? -12.297 13.047 4.121 1 94.88 113 TYR A C 1
ATOM 879 O O . TYR A 1 113 ? -12.461 14.25 4.348 1 94.88 113 TYR A O 1
ATOM 887 N N . ARG A 1 114 ? -12.539 12.125 4.988 1 93.12 114 ARG A N 1
ATOM 888 C CA . ARG A 1 114 ? -12.906 12.5 6.352 1 93.12 114 ARG A CA 1
ATOM 889 C C . ARG A 1 114 ? -11.836 13.383 6.984 1 93.12 114 ARG A C 1
ATOM 891 O O . ARG A 1 114 ? -12.156 14.422 7.57 1 93.12 114 ARG A O 1
ATOM 898 N N . SER A 1 115 ? -10.617 12.961 6.859 1 92.94 115 SER A N 1
ATOM 899 C CA . SER A 1 115 ? -9.5 13.734 7.406 1 92.94 115 SER A CA 1
ATOM 900 C C . SER A 1 115 ? -9.414 15.109 6.758 1 92.94 115 SER A C 1
ATOM 902 O O . SER A 1 115 ? -9.125 16.094 7.43 1 92.94 115 SER A O 1
ATOM 904 N N . ALA A 1 116 ? -9.625 15.18 5.5 1 92.12 116 ALA A N 1
ATOM 905 C CA . ALA A 1 116 ? -9.586 16.438 4.766 1 92.12 116 ALA A CA 1
ATOM 906 C C . ALA A 1 116 ? -10.711 17.375 5.219 1 92.12 116 ALA A C 1
ATOM 908 O O . ALA A 1 116 ? -10.508 18.578 5.367 1 92.12 116 ALA A O 1
ATOM 909 N N . PHE A 1 117 ? -11.859 16.812 5.465 1 88.44 117 PHE A N 1
ATOM 910 C CA . PHE A 1 117 ? -13 17.578 5.934 1 88.44 117 PHE A CA 1
ATOM 911 C C . PHE A 1 117 ? -12.711 18.188 7.305 1 88.44 117 PHE A C 1
ATOM 913 O O . PHE A 1 117 ? -13.023 19.359 7.555 1 88.44 117 PHE A O 1
ATOM 920 N N . LEU A 1 118 ? -12.117 17.406 8.117 1 87.69 118 LEU A N 1
ATOM 921 C CA . LEU A 1 118 ? -11.797 17.844 9.469 1 87.69 118 LEU A CA 1
ATOM 922 C C . LEU A 1 118 ? -10.648 18.859 9.445 1 87.69 118 LEU A C 1
ATOM 924 O O . LEU A 1 118 ? -10.477 19.625 10.391 1 87.69 118 LEU A O 1
ATOM 928 N N . GLY A 1 119 ? -9.898 18.797 8.383 1 86.94 119 GLY A N 1
ATOM 929 C CA . GLY A 1 119 ? -8.758 19.688 8.25 1 86.94 119 GLY A CA 1
ATOM 930 C C . GLY A 1 119 ? -9.141 21.094 7.805 1 86.94 119 GLY A C 1
ATOM 931 O O . GLY A 1 119 ? -8.328 22.016 7.883 1 86.94 119 GLY A O 1
ATOM 932 N N . VAL A 1 120 ? -10.367 21.281 7.367 1 88.62 120 VAL A N 1
ATOM 933 C CA . VAL A 1 120 ? -10.836 22.609 6.984 1 88.62 120 VAL A CA 1
ATOM 934 C C . VAL A 1 120 ? -11.039 23.453 8.234 1 88.62 120 VAL A C 1
ATOM 936 O O . VAL A 1 120 ? -11.648 23.016 9.211 1 88.62 120 VAL A O 1
ATOM 939 N N . ASP A 1 121 ? -10.531 24.688 8.188 1 87.62 121 ASP A N 1
ATOM 940 C CA . ASP A 1 121 ? -10.625 25.609 9.312 1 87.62 121 ASP A CA 1
ATOM 941 C C . ASP A 1 121 ? -12.078 25.859 9.695 1 87.62 121 ASP A C 1
ATOM 943 O O . ASP A 1 121 ? -12.906 26.219 8.852 1 87.62 121 ASP A O 1
ATOM 947 N N . GLU A 1 122 ? -12.273 25.688 10.867 1 86.19 122 GLU A N 1
ATOM 948 C CA . GLU A 1 122 ? -13.633 25.906 11.375 1 86.19 122 GLU A CA 1
ATOM 949 C C . GLU A 1 122 ? -14.094 27.344 11.109 1 86.19 122 GLU A C 1
ATOM 951 O O . GLU A 1 122 ? -15.289 27.594 10.969 1 86.19 122 GLU A O 1
ATOM 956 N N . GLY A 1 123 ? -13.133 28.141 11.117 1 86.5 123 GLY A N 1
ATOM 957 C CA . GLY A 1 123 ? -13.43 29.531 10.836 1 86.5 123 GLY A CA 1
ATOM 958 C C . GLY A 1 123 ? -14.125 29.734 9.5 1 86.5 123 GLY A C 1
ATOM 959 O O . GLY A 1 123 ? -14.953 30.641 9.352 1 86.5 123 GLY A O 1
ATOM 960 N N . GLN A 1 124 ? -13.82 28.875 8.57 1 88.06 124 GLN A N 1
ATOM 961 C CA . GLN A 1 124 ? -14.453 28.953 7.254 1 88.06 124 GLN A CA 1
ATOM 962 C C . GLN A 1 124 ? -15.953 28.688 7.348 1 88.06 124 GLN A C 1
ATOM 964 O O . GLN A 1 124 ? -16.75 29.391 6.715 1 88.06 124 GLN A O 1
ATOM 969 N N . PHE A 1 125 ? -16.312 27.719 8.133 1 87.25 125 PHE A N 1
ATOM 970 C CA . PHE A 1 125 ? -17.703 27.406 8.359 1 87.25 125 PHE A CA 1
ATOM 971 C C . PHE A 1 125 ? -18.406 28.547 9.094 1 87.25 125 PHE A C 1
ATOM 973 O O . PHE A 1 125 ? -19.484 28.984 8.695 1 87.25 125 PHE A O 1
ATOM 980 N N . GLU A 1 126 ? -17.766 29.047 10.086 1 90.56 126 GLU A N 1
ATOM 981 C CA . GLU A 1 126 ? -18.328 30.125 10.914 1 90.56 126 GLU A CA 1
ATOM 982 C C . GLU A 1 126 ? -18.484 31.406 10.109 1 90.56 126 GLU A C 1
ATOM 984 O O . GLU A 1 126 ? -19.5 32.094 10.234 1 90.56 126 GLU A O 1
ATOM 989 N N . ALA A 1 127 ? -17.469 31.656 9.367 1 90.94 127 ALA A N 1
ATOM 990 C CA . ALA A 1 127 ? -17.516 32.844 8.531 1 90.94 127 ALA A CA 1
ATOM 991 C C . ALA A 1 127 ? -18.656 32.781 7.523 1 90.94 127 ALA A C 1
ATOM 993 O O . ALA A 1 127 ? -19.391 33.75 7.328 1 90.94 127 ALA A O 1
ATOM 994 N N . ALA A 1 128 ? -18.844 31.688 6.898 1 90.25 128 ALA A N 1
ATOM 995 C CA . ALA A 1 128 ? -19.906 31.5 5.91 1 90.25 128 ALA A CA 1
ATOM 996 C C . ALA A 1 128 ? -21.281 31.562 6.566 1 90.25 128 ALA A C 1
ATOM 998 O O . ALA A 1 128 ? -22.219 32.125 6.008 1 90.25 128 ALA A O 1
ATOM 999 N N . ARG A 1 129 ? -21.375 30.984 7.711 1 90.44 129 ARG A N 1
ATOM 1000 C CA . ARG A 1 129 ? -22.625 31.016 8.461 1 90.44 129 ARG A CA 1
ATOM 1001 C C . ARG A 1 129 ? -22.969 32.438 8.898 1 90.44 129 ARG A C 1
ATOM 1003 O O . ARG A 1 129 ? -24.141 32.812 8.883 1 90.44 129 ARG A O 1
ATOM 1010 N N . SER A 1 130 ? -22.031 33.156 9.312 1 93.56 130 SER A N 1
ATOM 1011 C CA . SER A 1 130 ? -22.234 34.531 9.742 1 93.56 130 SER A CA 1
ATOM 1012 C C . SER A 1 130 ? -22.719 35.406 8.586 1 93.56 130 SER A C 1
ATOM 1014 O O . SER A 1 130 ? -23.391 36.406 8.797 1 93.56 130 SER A O 1
ATOM 1016 N N . LEU A 1 131 ? -22.312 35.062 7.367 1 93.38 131 LEU A N 1
ATOM 1017 C CA . LEU A 1 131 ? -22.719 35.781 6.168 1 93.38 131 LEU A CA 1
ATOM 1018 C C . LEU A 1 131 ? -24.125 35.375 5.754 1 93.38 131 LEU A C 1
ATOM 1020 O O . LEU A 1 131 ? -24.672 35.938 4.793 1 93.38 131 LEU A O 1
ATOM 1024 N N . GLY A 1 132 ? -24.734 34.438 6.504 1 91.62 132 GLY A N 1
ATOM 1025 C CA . GLY A 1 132 ? -26.109 34.062 6.27 1 91.62 132 GLY A CA 1
ATOM 1026 C C . GLY A 1 132 ? -26.281 33 5.184 1 91.62 132 GLY A C 1
ATOM 1027 O O . GLY A 1 132 ? -27.375 32.812 4.652 1 91.62 132 GLY A O 1
ATOM 1028 N N . LEU A 1 133 ? -25.203 32.375 4.762 1 90.88 133 LEU A N 1
ATOM 1029 C CA . LEU A 1 133 ? -25.312 31.328 3.758 1 90.88 133 LEU A CA 1
ATOM 1030 C C . LEU A 1 133 ? -26.016 30.109 4.324 1 90.88 133 LEU A C 1
ATOM 1032 O O . LEU A 1 133 ? -25.781 29.734 5.477 1 90.88 133 LEU A O 1
ATOM 1036 N N . PRO A 1 134 ? -26.906 29.578 3.496 1 91.81 134 PRO A N 1
ATOM 1037 C CA . PRO A 1 134 ? -27.531 28.344 3.957 1 91.81 134 PRO A CA 1
ATOM 1038 C C . PRO A 1 134 ? -26.547 27.188 4.043 1 91.81 134 PRO A C 1
ATOM 1040 O O . PRO A 1 134 ? -25.531 27.172 3.334 1 91.81 134 PRO A O 1
ATOM 1043 N N . TYR A 1 135 ? -26.766 26.203 4.863 1 86.88 135 TYR A N 1
ATOM 1044 C CA . TYR A 1 135 ? -25.891 25.078 5.184 1 86.88 135 TYR A CA 1
ATOM 1045 C C . TYR A 1 135 ? -25.438 24.359 3.918 1 86.88 135 TYR A C 1
ATOM 1047 O O . TYR A 1 135 ? -24.25 24.062 3.754 1 86.88 135 TYR A O 1
ATOM 1055 N N . HIS A 1 136 ? -26.375 24.125 3.055 1 85.94 136 HIS A N 1
ATOM 1056 C CA . HIS A 1 136 ? -26.062 23.391 1.831 1 85.94 136 HIS A CA 1
ATOM 1057 C C . HIS A 1 136 ? -25.078 24.156 0.963 1 85.94 136 HIS A C 1
ATOM 1059 O O . HIS A 1 136 ? -24.203 23.562 0.336 1 85.94 136 HIS A O 1
ATOM 1065 N N . ASN A 1 137 ? -25.172 25.438 0.966 1 89.69 137 ASN A N 1
ATOM 1066 C CA . ASN A 1 137 ? -24.25 26.281 0.207 1 89.69 137 ASN A CA 1
ATOM 1067 C C . ASN A 1 137 ? -22.875 26.297 0.841 1 89.69 137 ASN A C 1
ATOM 1069 O O . ASN A 1 137 ? -21.859 26.328 0.134 1 89.69 137 ASN A O 1
ATOM 1073 N N . ILE A 1 138 ? -22.875 26.328 2.178 1 88.12 138 ILE A N 1
ATOM 1074 C CA . ILE A 1 138 ? -21.609 26.328 2.898 1 88.12 138 ILE A CA 1
ATOM 1075 C C . ILE A 1 138 ? -20.844 25.047 2.59 1 88.12 138 ILE A C 1
ATOM 1077 O O . ILE A 1 138 ? -19.656 25.078 2.254 1 88.12 138 ILE A O 1
ATOM 1081 N N . ILE A 1 139 ? -21.562 23.938 2.609 1 83.06 139 ILE A N 1
ATOM 1082 C CA . ILE A 1 139 ? -20.922 22.641 2.412 1 83.06 139 ILE A CA 1
ATOM 1083 C C . ILE A 1 139 ? -20.453 22.516 0.964 1 83.06 139 ILE A C 1
ATOM 1085 O O . ILE A 1 139 ? -19.297 22.203 0.705 1 83.06 139 ILE A O 1
ATOM 1089 N N . LEU A 1 140 ? -21.25 22.844 0.06 1 86.38 140 LEU A N 1
ATOM 1090 C CA . LEU A 1 140 ? -20.984 22.578 -1.35 1 86.38 140 LEU A CA 1
ATOM 1091 C C . LEU A 1 140 ? -20.016 23.594 -1.931 1 86.38 140 LEU A C 1
ATOM 1093 O O . LEU A 1 140 ? -19.188 23.266 -2.779 1 86.38 140 LEU A O 1
ATOM 1097 N N . ASN A 1 141 ? -20.078 24.844 -1.453 1 87.75 141 ASN A N 1
ATOM 1098 C CA . ASN A 1 141 ? -19.344 25.906 -2.135 1 87.75 141 ASN A CA 1
ATOM 1099 C C . ASN A 1 141 ? -18.141 26.375 -1.32 1 87.75 141 ASN A C 1
ATOM 1101 O O . ASN A 1 141 ? -17.25 27.031 -1.849 1 87.75 141 ASN A O 1
ATOM 1105 N N . VAL A 1 142 ? -18.125 26.047 -0.047 1 86.25 142 VAL A N 1
ATOM 1106 C CA . VAL A 1 142 ? -17.047 26.547 0.783 1 86.25 142 VAL A CA 1
ATOM 1107 C C . VAL A 1 142 ? -16.203 25.375 1.302 1 86.25 142 VAL A C 1
ATOM 1109 O O . VAL A 1 142 ? -15.008 25.297 1.028 1 86.25 142 VAL A O 1
ATOM 1112 N N . ILE A 1 143 ? -16.859 24.422 1.918 1 85.69 143 ILE A N 1
ATOM 1113 C CA . ILE A 1 143 ? -16.156 23.391 2.656 1 85.69 143 ILE A CA 1
ATOM 1114 C C . ILE A 1 143 ? -15.672 22.312 1.691 1 85.69 143 ILE A C 1
ATOM 1116 O O . ILE A 1 143 ? -14.492 21.953 1.681 1 85.69 143 ILE A O 1
ATOM 1120 N N . LEU A 1 144 ? -16.5 21.906 0.803 1 85.5 144 LEU A N 1
ATOM 1121 C CA . LEU A 1 144 ? -16.219 20.75 -0.053 1 85.5 144 LEU A CA 1
ATOM 1122 C C . LEU A 1 144 ? -15.047 21.062 -0.991 1 85.5 144 LEU A C 1
ATOM 1124 O O . LEU A 1 144 ? -14.141 20.234 -1.144 1 85.5 144 LEU A O 1
ATOM 1128 N N . PRO A 1 145 ? -15.078 22.203 -1.636 1 86.75 145 PRO A N 1
ATOM 1129 C CA . PRO A 1 145 ? -13.945 22.516 -2.51 1 86.75 145 PRO A CA 1
ATOM 1130 C C . PRO A 1 145 ? -12.617 22.578 -1.758 1 86.75 145 PRO A C 1
ATOM 1132 O O . PRO A 1 145 ? -11.594 22.109 -2.273 1 86.75 145 PRO A O 1
ATOM 1135 N N . GLN A 1 146 ? -12.594 23.062 -0.524 1 89.38 146 GLN A N 1
ATOM 1136 C CA . GLN A 1 146 ? -11.383 23.141 0.291 1 89.38 146 GLN A CA 1
ATOM 1137 C C . GLN A 1 146 ? -10.945 21.75 0.745 1 89.38 146 GLN A C 1
ATOM 1139 O O . GLN A 1 146 ? -9.758 21.422 0.72 1 89.38 146 GLN A O 1
ATOM 1144 N N . ALA A 1 147 ? -11.914 21.016 1.099 1 89.06 147 ALA A N 1
ATOM 1145 C CA . ALA A 1 147 ? -11.633 19.641 1.54 1 89.06 147 ALA A CA 1
ATOM 1146 C C . ALA A 1 147 ? -11.023 18.812 0.409 1 89.06 147 ALA A C 1
ATOM 1148 O O . ALA A 1 147 ? -10.117 18.016 0.638 1 89.06 147 ALA A O 1
ATOM 1149 N N . PHE A 1 148 ? -11.5 19 -0.757 1 90.56 148 PHE A N 1
ATOM 1150 C CA . PHE A 1 148 ? -10.992 18.281 -1.911 1 90.56 148 PHE A CA 1
ATOM 1151 C C . PHE A 1 148 ? -9.531 18.625 -2.174 1 90.56 148 PHE A C 1
ATOM 1153 O O . PHE A 1 148 ? -8.727 17.766 -2.498 1 90.56 148 PHE A O 1
ATOM 1160 N N . ARG A 1 149 ? -9.227 19.859 -2.061 1 90.44 149 ARG A N 1
ATOM 1161 C CA . ARG A 1 149 ? -7.852 20.297 -2.258 1 90.44 149 ARG A CA 1
ATOM 1162 C C . ARG A 1 149 ? -6.926 19.703 -1.207 1 90.44 149 ARG A C 1
ATOM 1164 O O . ARG A 1 149 ? -5.793 19.312 -1.517 1 90.44 149 ARG A O 1
ATOM 1171 N N . ILE A 1 150 ? -7.441 19.594 -0.01 1 91.19 150 ILE A N 1
ATOM 1172 C CA . ILE A 1 150 ? -6.668 19.031 1.09 1 91.19 150 ILE A CA 1
ATOM 1173 C C . ILE A 1 150 ? -6.465 17.531 0.862 1 91.19 150 ILE A C 1
ATOM 1175 O O . ILE A 1 150 ? -5.406 17 1.185 1 91.19 150 ILE A O 1
ATOM 1179 N N . ALA A 1 151 ? -7.387 16.891 0.229 1 94.44 151 ALA A N 1
ATOM 1180 C CA . ALA A 1 151 ? -7.375 15.445 0.057 1 94.44 151 ALA A CA 1
ATOM 1181 C C . ALA A 1 151 ? -6.539 15.047 -1.155 1 94.44 151 ALA A C 1
ATOM 1183 O O . ALA A 1 151 ? -6.148 13.883 -1.292 1 94.44 151 ALA A O 1
ATOM 1184 N 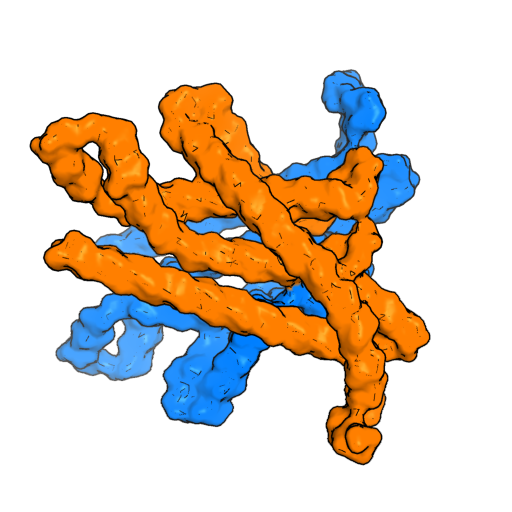N . LEU A 1 152 ? -6.234 15.961 -2.018 1 93.94 152 LEU A N 1
ATOM 1185 C CA . LEU A 1 152 ? -5.688 15.68 -3.34 1 93.94 152 LEU A CA 1
ATOM 1186 C C . LEU A 1 152 ? -4.371 14.914 -3.23 1 93.94 152 LEU A C 1
ATOM 1188 O O . LEU A 1 152 ? -4.164 13.922 -3.93 1 93.94 152 LEU A O 1
ATOM 1192 N N . PRO A 1 153 ? -3.416 15.32 -2.346 1 92.56 153 PRO A N 1
ATOM 1193 C CA . PRO A 1 153 ? -2.158 14.578 -2.242 1 92.56 153 PRO A CA 1
ATOM 1194 C C . PRO A 1 153 ? -2.365 13.125 -1.814 1 92.56 153 PRO A C 1
ATOM 1196 O O . PRO A 1 153 ? -1.747 12.219 -2.377 1 92.56 153 PRO A O 1
ATOM 1199 N N . SER A 1 154 ? -3.236 12.922 -0.828 1 95.25 154 SER A N 1
ATOM 1200 C CA . SER A 1 154 ? -3.537 11.578 -0.348 1 95.25 154 SER A CA 1
ATOM 1201 C C . SER A 1 154 ? -4.227 10.742 -1.426 1 95.25 154 SER A C 1
ATOM 1203 O O . SER A 1 154 ? -3.969 9.547 -1.555 1 95.25 154 SER A O 1
ATOM 1205 N N . LEU A 1 155 ? -5.121 11.375 -2.184 1 96.81 155 LEU A N 1
ATOM 1206 C CA . LEU A 1 155 ? -5.797 10.68 -3.277 1 96.81 155 LEU A CA 1
ATOM 1207 C C . LEU A 1 155 ? -4.805 10.297 -4.371 1 96.81 155 LEU A C 1
ATOM 1209 O O . LEU A 1 155 ? -4.941 9.242 -4.992 1 96.81 155 LEU A O 1
ATOM 1213 N N . GLY A 1 156 ? -3.861 11.188 -4.645 1 96.56 156 GLY A N 1
ATOM 1214 C CA . GLY A 1 156 ? -2.785 10.852 -5.562 1 96.56 156 GLY A CA 1
ATOM 1215 C C . GLY A 1 156 ? -2.018 9.609 -5.156 1 96.56 156 GLY A C 1
ATOM 1216 O O . GLY A 1 156 ? -1.688 8.773 -5.996 1 96.56 156 GLY A O 1
ATOM 1217 N N . ASN A 1 157 ? -1.763 9.484 -3.863 1 95.5 157 ASN A N 1
ATOM 1218 C CA . ASN A 1 157 ? -1.08 8.297 -3.35 1 95.5 157 ASN A CA 1
ATOM 1219 C C . ASN A 1 157 ? -1.904 7.035 -3.574 1 95.5 157 ASN A C 1
ATOM 1221 O O . ASN A 1 157 ? -1.354 5.973 -3.875 1 95.5 157 ASN A O 1
ATOM 1225 N N . VAL A 1 158 ? -3.193 7.16 -3.379 1 98 158 VAL A N 1
ATOM 1226 C CA . VAL A 1 158 ? -4.07 6.02 -3.617 1 98 158 VAL A CA 1
ATOM 1227 C C . VAL A 1 158 ? -4.012 5.621 -5.09 1 98 158 VAL A C 1
ATOM 1229 O O . VAL A 1 158 ? -4 4.43 -5.418 1 98 158 VAL A O 1
ATOM 1232 N N . MET A 1 159 ? -4.016 6.617 -5.945 1 98.31 159 MET A N 1
ATOM 1233 C CA . MET A 1 159 ? -3.945 6.355 -7.379 1 98.31 159 MET A CA 1
ATOM 1234 C C . MET A 1 159 ? -2.67 5.598 -7.734 1 98.31 159 MET A C 1
ATOM 1236 O O . MET A 1 159 ? -2.711 4.613 -8.477 1 98.31 159 MET A O 1
ATOM 1240 N N . LEU A 1 160 ? -1.561 6.062 -7.219 1 98.31 160 LEU A N 1
ATOM 1241 C CA . LEU A 1 160 ? -0.283 5.406 -7.477 1 98.31 160 LEU A CA 1
ATOM 1242 C C . LEU A 1 160 ? -0.279 3.988 -6.914 1 98.31 160 LEU A C 1
ATOM 1244 O O . LEU A 1 160 ? 0.184 3.057 -7.578 1 98.31 160 LEU A O 1
ATOM 1248 N N . ASP A 1 161 ? -0.795 3.779 -5.727 1 98.38 161 ASP A N 1
ATOM 1249 C CA . ASP A 1 161 ? -0.87 2.467 -5.09 1 98.38 161 ASP A CA 1
ATOM 1250 C C . ASP A 1 161 ? -1.76 1.52 -5.895 1 98.38 161 ASP A C 1
ATOM 1252 O O . ASP A 1 161 ? -1.463 0.329 -6.008 1 98.38 161 ASP A O 1
ATOM 1256 N N . LEU A 1 162 ? -2.832 2.109 -6.383 1 98.81 162 LEU A N 1
ATOM 1257 C CA . LEU A 1 162 ? -3.748 1.306 -7.184 1 98.81 162 LEU A CA 1
ATOM 1258 C C . LEU A 1 162 ? -3.088 0.858 -8.484 1 98.81 162 LEU A C 1
ATOM 1260 O O . LEU A 1 162 ? -3.252 -0.289 -8.906 1 98.81 162 LEU A O 1
ATOM 1264 N N . PHE A 1 163 ? -2.371 1.765 -9.109 1 98.88 163 PHE A N 1
ATOM 1265 C CA . PHE A 1 163 ? -1.682 1.382 -10.336 1 98.88 163 PHE A CA 1
ATOM 1266 C C . PHE A 1 163 ? -0.725 0.223 -10.078 1 98.88 163 PHE A C 1
ATOM 1268 O O . PHE A 1 163 ? -0.746 -0.776 -10.805 1 98.88 163 PHE A O 1
ATOM 1275 N N . LYS A 1 164 ? 0.109 0.354 -9.07 1 98.62 164 LYS A N 1
ATOM 1276 C CA . LYS A 1 164 ? 1.018 -0.735 -8.719 1 98.62 164 LYS A CA 1
ATOM 1277 C C . LYS A 1 164 ? 0.245 -1.987 -8.32 1 98.62 164 LYS A C 1
ATOM 1279 O O . LYS A 1 164 ? 0.646 -3.105 -8.648 1 98.62 164 LYS A O 1
ATOM 1284 N N . GLY A 1 165 ? -0.879 -1.757 -7.691 1 98.56 165 GLY A N 1
ATOM 1285 C CA . GLY A 1 165 ? -1.711 -2.846 -7.207 1 98.56 165 GLY A CA 1
ATOM 1286 C C . GLY A 1 165 ? -2.357 -3.646 -8.32 1 98.56 165 GLY A C 1
ATOM 1287 O O . GLY A 1 165 ? -2.729 -4.805 -8.125 1 98.56 165 GLY A O 1
ATOM 1288 N N . THR A 1 166 ? -2.492 -3.041 -9.523 1 98.75 166 THR A N 1
ATOM 1289 C CA . THR A 1 166 ? -3.08 -3.783 -10.633 1 98.75 166 THR A CA 1
ATOM 1290 C C . THR A 1 166 ? -2.24 -5.016 -10.969 1 98.75 166 THR A C 1
ATOM 1292 O O . THR A 1 166 ? -2.736 -5.965 -11.57 1 98.75 166 THR A O 1
ATOM 1295 N N . SER A 1 167 ? -0.98 -5.02 -10.547 1 98.81 167 SER A N 1
ATOM 1296 C CA . SER A 1 167 ? -0.115 -6.172 -10.781 1 98.81 167 SER A CA 1
ATOM 1297 C C . SER A 1 167 ? -0.665 -7.422 -10.102 1 98.81 167 SER A C 1
ATOM 1299 O O . SER A 1 167 ? -0.429 -8.539 -10.562 1 98.81 167 SER A O 1
ATOM 1301 N N . LEU A 1 168 ? -1.425 -7.301 -9.055 1 98.81 168 LEU A N 1
ATOM 1302 C CA . LEU A 1 168 ? -1.986 -8.43 -8.32 1 98.81 168 LEU A CA 1
ATOM 1303 C C . LEU A 1 168 ? -3.018 -9.172 -9.164 1 98.81 168 LEU A C 1
ATOM 1305 O O . LEU A 1 168 ? -3.271 -10.359 -8.945 1 98.81 168 LEU A O 1
ATOM 1309 N N . ALA A 1 169 ? -3.598 -8.445 -10.141 1 98.81 169 ALA A N 1
ATOM 1310 C CA . ALA A 1 169 ? -4.586 -9.062 -11.023 1 98.81 169 ALA A CA 1
ATOM 1311 C C . ALA A 1 169 ? -3.963 -10.172 -11.852 1 98.81 169 ALA A C 1
ATOM 1313 O O . ALA A 1 169 ? -4.668 -11.062 -12.344 1 98.81 169 ALA A O 1
ATOM 1314 N N . ALA A 1 170 ? -2.666 -10.156 -12.039 1 98.5 170 ALA A N 1
ATOM 1315 C CA . ALA A 1 170 ? -1.958 -11.227 -12.734 1 98.5 170 ALA A CA 1
ATOM 1316 C C . ALA A 1 170 ? -2.137 -12.562 -12.008 1 98.5 170 ALA A C 1
ATOM 1318 O O . ALA A 1 170 ? -2.104 -13.625 -12.641 1 98.5 170 ALA A O 1
ATOM 1319 N N . MET A 1 171 ? -2.385 -12.5 -10.703 1 97.88 171 MET A N 1
ATOM 1320 C CA . MET A 1 171 ? -2.492 -13.719 -9.898 1 97.88 171 MET A CA 1
ATOM 1321 C C . MET A 1 171 ? -3.848 -14.383 -10.102 1 97.88 171 MET A C 1
ATOM 1323 O O . MET A 1 171 ? -4.055 -15.523 -9.68 1 97.88 171 MET A O 1
ATOM 1327 N N . ILE A 1 172 ? -4.727 -13.641 -10.727 1 98.06 172 ILE A N 1
ATOM 1328 C CA . ILE A 1 172 ? -6.008 -14.258 -11.055 1 98.06 172 ILE A CA 1
ATOM 1329 C C . ILE A 1 172 ? -6.23 -14.211 -12.57 1 98.06 172 ILE A C 1
ATOM 1331 O O . ILE A 1 172 ? -7.371 -14.148 -13.031 1 98.06 172 ILE A O 1
ATOM 1335 N N . THR A 1 173 ? -5.215 -14.055 -13.359 1 96.62 173 THR A N 1
ATOM 1336 C CA . THR A 1 173 ? -5.121 -14.359 -14.789 1 96.62 173 THR A CA 1
ATOM 1337 C C . THR A 1 173 ? -5.613 -13.18 -15.625 1 96.62 173 THR A C 1
ATOM 1339 O O . THR A 1 173 ? -5.922 -13.336 -16.812 1 96.62 173 THR A O 1
ATOM 1342 N N . VAL A 1 174 ? -5.789 -11.992 -15.023 1 98.5 174 VAL A N 1
ATOM 1343 C CA . VAL A 1 174 ? -6.078 -10.812 -15.836 1 98.5 174 VAL A CA 1
ATOM 1344 C C . VAL A 1 174 ? -4.859 -10.461 -16.688 1 98.5 174 VAL A C 1
ATOM 1346 O O . VAL A 1 174 ? -3.738 -10.398 -16.188 1 98.5 174 VAL A O 1
ATOM 1349 N N . SER A 1 175 ? -5.016 -10.258 -17.953 1 98.06 175 SER A N 1
ATOM 1350 C CA . SER A 1 175 ? -3.922 -10.023 -18.875 1 98.06 175 SER A CA 1
ATOM 1351 C C . SER A 1 175 ? -3.482 -8.562 -18.859 1 98.06 175 SER A C 1
ATOM 1353 O O . SER A 1 175 ? -3.518 -7.879 -19.875 1 98.06 175 SER A O 1
ATOM 1355 N N . GLU A 1 176 ? -3.109 -8.102 -17.688 1 98.62 176 GLU A N 1
ATOM 1356 C CA . GLU A 1 176 ? -2.514 -6.777 -17.531 1 98.62 176 GLU A CA 1
ATOM 1357 C C . GLU A 1 176 ? -0.995 -6.836 -17.672 1 98.62 176 GLU A C 1
ATOM 1359 O O . GLU A 1 176 ? -0.444 -7.852 -18.109 1 98.62 176 GLU A O 1
ATOM 1364 N N . MET A 1 177 ? -0.288 -5.805 -17.484 1 98.5 177 MET A N 1
ATOM 1365 C CA . MET A 1 177 ? 1.122 -5.629 -17.812 1 98.5 177 MET A CA 1
ATOM 1366 C C . MET A 1 177 ? 1.979 -6.695 -17.141 1 98.5 177 MET A C 1
ATOM 1368 O O . MET A 1 177 ? 2.824 -7.316 -17.781 1 98.5 177 MET A O 1
ATOM 1372 N N . PHE A 1 178 ? 1.785 -6.973 -15.844 1 98.62 178 PHE A N 1
ATOM 1373 C CA . PHE A 1 178 ? 2.617 -7.93 -15.125 1 98.62 178 PHE A CA 1
ATOM 1374 C C . PHE A 1 178 ? 2.33 -9.352 -15.586 1 98.62 178 PHE A C 1
ATOM 1376 O O . PHE A 1 178 ? 3.234 -10.188 -15.633 1 98.62 178 PHE A O 1
ATOM 1383 N N . MET A 1 179 ? 1.105 -9.672 -15.938 1 98.44 179 MET A N 1
ATOM 1384 C CA . MET A 1 179 ? 0.761 -10.984 -16.484 1 98.44 179 MET A CA 1
ATOM 1385 C C . MET A 1 179 ? 1.51 -11.242 -17.781 1 98.44 179 MET A C 1
ATOM 1387 O O . MET A 1 179 ? 2.045 -12.336 -17.984 1 98.44 179 MET A O 1
ATOM 1391 N N . GLU A 1 180 ? 1.515 -10.234 -18.656 1 98.56 180 GLU A N 1
ATOM 1392 C CA . GLU A 1 180 ? 2.26 -10.383 -19.906 1 98.56 180 GLU A CA 1
ATOM 1393 C C . GLU A 1 180 ? 3.74 -10.641 -19.641 1 98.56 180 GLU A C 1
ATOM 1395 O O . GLU A 1 180 ? 4.367 -11.453 -20.312 1 98.56 180 GLU A O 1
ATOM 1400 N N . ALA A 1 181 ? 4.258 -9.922 -18.641 1 98.5 181 ALA A N 1
ATOM 1401 C CA . ALA A 1 181 ? 5.656 -10.125 -18.266 1 9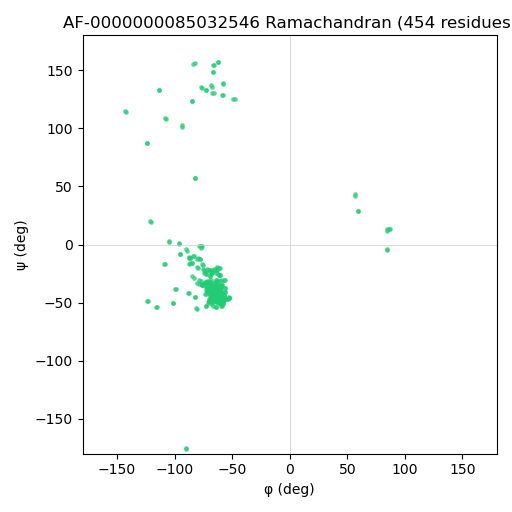8.5 181 ALA A CA 1
ATOM 1402 C C . ALA A 1 181 ? 5.883 -11.547 -17.75 1 98.5 181 ALA A C 1
ATOM 1404 O O . ALA A 1 181 ? 6.887 -12.18 -18.078 1 98.5 181 ALA A O 1
ATOM 1405 N N . LYS A 1 182 ? 4.969 -12.008 -16.938 1 98 182 LYS A N 1
ATOM 1406 C CA . LYS A 1 182 ? 5.074 -13.359 -16.406 1 98 182 LYS A CA 1
ATOM 1407 C C . LYS A 1 182 ? 5.094 -14.398 -17.531 1 98 182 LYS A C 1
ATOM 1409 O O . LYS A 1 182 ? 5.867 -15.352 -17.484 1 98 182 LYS A O 1
ATOM 1414 N N . VAL A 1 183 ? 4.258 -14.227 -18.5 1 97.44 183 VAL A N 1
ATOM 1415 C CA . VAL A 1 183 ? 4.156 -15.148 -19.625 1 97.44 183 VAL A CA 1
ATOM 1416 C C . VAL A 1 183 ? 5.457 -15.141 -20.422 1 97.44 183 VAL A C 1
ATOM 1418 O O . VAL A 1 183 ? 6.008 -16.203 -20.734 1 97.44 183 VAL A O 1
ATOM 1421 N N . VAL A 1 184 ? 5.945 -13.938 -20.719 1 97.56 184 VAL A N 1
ATOM 1422 C CA . VAL A 1 184 ? 7.18 -13.805 -21.484 1 97.56 184 VAL A CA 1
ATOM 1423 C C . VAL A 1 184 ? 8.344 -14.398 -20.703 1 97.56 184 VAL A C 1
ATOM 1425 O O . VAL A 1 184 ? 9.203 -15.078 -21.266 1 97.56 184 VAL A O 1
ATOM 1428 N N . ALA A 1 185 ? 8.406 -14.117 -19.391 1 97.44 185 ALA A N 1
ATOM 1429 C CA . ALA A 1 185 ? 9.477 -14.625 -18.547 1 97.44 185 ALA A CA 1
ATOM 1430 C C . ALA A 1 185 ? 9.492 -16.156 -18.531 1 97.44 185 ALA A C 1
ATOM 1432 O O . ALA A 1 185 ? 10.555 -16.766 -18.578 1 97.44 185 ALA A 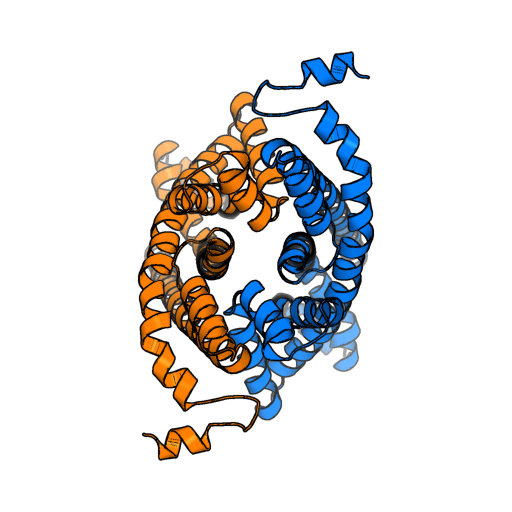O 1
ATOM 1433 N N . GLY A 1 186 ? 8.336 -16.734 -18.422 1 95.75 186 GLY A N 1
ATOM 1434 C CA . GLY A 1 186 ? 8.219 -18.172 -18.422 1 95.75 186 GLY A CA 1
ATOM 1435 C C . GLY A 1 186 ? 8.602 -18.797 -19.75 1 95.75 186 GLY A C 1
ATOM 1436 O O . GLY A 1 186 ? 9.281 -19.828 -19.797 1 95.75 186 GLY A O 1
ATOM 1437 N N . ALA A 1 187 ? 8.172 -18.188 -20.844 1 95.56 187 ALA A N 1
ATOM 1438 C CA . ALA A 1 187 ? 8.461 -18.688 -22.188 1 95.56 187 ALA A CA 1
ATOM 1439 C C . ALA A 1 187 ? 9.953 -18.609 -22.5 1 95.56 187 ALA A C 1
ATOM 1441 O O . ALA A 1 187 ? 10.523 -19.547 -23.078 1 95.56 187 ALA A O 1
ATOM 1442 N N . ALA A 1 188 ? 10.516 -17.516 -22.062 1 94.81 188 ALA A N 1
ATOM 1443 C CA . ALA A 1 188 ? 11.93 -17.281 -22.344 1 94.81 188 ALA A CA 1
ATOM 1444 C C . ALA A 1 188 ? 12.812 -17.922 -21.266 1 94.81 188 ALA A C 1
ATOM 1446 O O . ALA A 1 188 ? 14.023 -18.062 -21.453 1 94.81 188 ALA A O 1
ATOM 1447 N N . GLN A 1 189 ? 12.172 -18.234 -20.156 1 93.88 189 GLN A N 1
ATOM 1448 C CA . GLN A 1 189 ? 12.883 -18.766 -19 1 93.88 189 GLN A CA 1
ATOM 1449 C C . GLN A 1 189 ? 13.953 -17.797 -18.516 1 93.88 189 GLN A C 1
ATOM 1451 O O . GLN A 1 189 ? 15.062 -18.203 -18.172 1 93.88 189 GLN A O 1
ATOM 1456 N N . ASP A 1 190 ? 13.75 -16.594 -18.719 1 95.56 190 ASP A N 1
ATOM 1457 C CA . ASP A 1 190 ? 14.602 -15.508 -18.25 1 95.56 190 ASP A CA 1
ATOM 1458 C C . ASP A 1 190 ? 13.797 -14.508 -17.422 1 95.56 190 ASP A C 1
ATOM 1460 O O . ASP A 1 190 ? 13.383 -13.461 -17.922 1 95.56 190 ASP A O 1
ATOM 1464 N N . TYR A 1 191 ? 13.75 -14.844 -16.156 1 95.94 191 TYR A N 1
ATOM 1465 C CA . TYR A 1 191 ? 12.945 -14.062 -15.234 1 95.94 191 TYR A CA 1
ATOM 1466 C C . TYR A 1 191 ? 13.633 -12.75 -14.883 1 95.94 191 TYR A C 1
ATOM 1468 O O . TYR A 1 191 ? 12.977 -11.703 -14.797 1 95.94 191 TYR A O 1
ATOM 1476 N N . MET A 1 192 ? 14.906 -12.75 -14.789 1 95.69 192 MET A N 1
ATOM 1477 C CA . MET A 1 192 ? 15.656 -11.57 -14.359 1 95.69 192 MET A CA 1
ATOM 1478 C C . MET A 1 192 ? 15.492 -10.422 -15.352 1 95.69 192 MET A C 1
ATOM 1480 O O . MET A 1 192 ? 15.055 -9.336 -14.977 1 95.69 192 MET A O 1
ATOM 1484 N N . SER A 1 193 ? 15.766 -10.688 -16.594 1 96.5 193 SER A N 1
ATOM 1485 C CA . SER A 1 193 ? 15.703 -9.648 -17.609 1 96.5 193 SER A CA 1
ATOM 1486 C C . SER A 1 193 ? 14.297 -9.086 -17.75 1 96.5 193 SER A C 1
ATOM 1488 O O . SER A 1 193 ? 14.102 -7.871 -17.797 1 96.5 193 SER A O 1
ATOM 1490 N N . ILE A 1 194 ? 13.344 -9.984 -17.766 1 97.75 194 ILE A N 1
ATOM 1491 C CA . ILE A 1 194 ? 11.977 -9.578 -18.062 1 97.75 194 ILE A CA 1
ATOM 1492 C C . ILE A 1 194 ? 11.391 -8.82 -16.859 1 97.75 194 ILE A C 1
ATOM 1494 O O . ILE A 1 194 ? 10.734 -7.785 -17.031 1 97.75 194 ILE A O 1
ATOM 1498 N N . TYR A 1 195 ? 11.633 -9.297 -15.648 1 98 195 TYR A N 1
ATOM 1499 C CA . TYR A 1 195 ? 11.055 -8.625 -14.484 1 98 195 TYR A CA 1
ATOM 1500 C C . TYR A 1 195 ? 11.758 -7.301 -14.211 1 98 195 TYR A C 1
ATOM 1502 O O . TYR A 1 195 ? 11.148 -6.367 -13.68 1 98 195 TYR A O 1
ATOM 1510 N N . ILE A 1 196 ? 12.992 -7.117 -14.602 1 97.25 196 ILE A N 1
ATOM 1511 C CA . ILE A 1 196 ? 13.648 -5.816 -14.539 1 97.25 196 ILE A CA 1
ATOM 1512 C C . ILE A 1 196 ? 12.977 -4.848 -15.508 1 97.25 196 ILE A C 1
ATOM 1514 O O . ILE A 1 196 ? 12.719 -3.691 -15.164 1 97.25 196 ILE A O 1
ATOM 1518 N N . VAL A 1 197 ? 12.68 -5.367 -16.703 1 97.62 197 VAL A N 1
ATOM 1519 C CA . VAL A 1 197 ? 12.023 -4.539 -17.719 1 97.62 197 VAL A CA 1
ATOM 1520 C C . VAL A 1 197 ? 10.68 -4.043 -17.188 1 97.62 197 VAL A C 1
ATOM 1522 O O . VAL A 1 197 ? 10.391 -2.846 -17.25 1 97.62 197 VAL A O 1
ATOM 1525 N N . VAL A 1 198 ? 9.852 -4.973 -16.672 1 98.5 198 VAL A N 1
ATOM 1526 C CA . VAL A 1 198 ? 8.516 -4.57 -16.219 1 98.5 198 VAL A CA 1
ATOM 1527 C C . VAL A 1 198 ? 8.633 -3.662 -15.008 1 98.5 198 VAL A C 1
ATOM 1529 O O . VAL A 1 198 ? 7.828 -2.744 -14.828 1 98.5 198 VAL A O 1
ATOM 1532 N N . ALA A 1 199 ? 9.656 -3.873 -14.156 1 98.56 199 ALA A N 1
ATOM 1533 C CA . ALA A 1 199 ? 9.906 -2.988 -13.023 1 98.56 199 ALA A CA 1
ATOM 1534 C C . ALA A 1 199 ? 10.18 -1.562 -13.484 1 98.56 199 ALA A C 1
ATOM 1536 O O . ALA A 1 199 ? 9.641 -0.604 -12.93 1 98.56 199 ALA A O 1
ATOM 1537 N N . VAL A 1 200 ? 11 -1.396 -14.477 1 98.38 200 VAL A N 1
ATOM 1538 C CA . VAL A 1 200 ? 11.359 -0.088 -15.016 1 98.38 200 VAL A CA 1
ATOM 1539 C C . VAL A 1 200 ? 10.133 0.576 -15.633 1 98.38 200 VAL A C 1
ATOM 1541 O O . VAL A 1 200 ? 9.922 1.782 -15.477 1 98.38 200 VAL A O 1
ATOM 1544 N N . ILE A 1 201 ? 9.32 -0.2 -16.297 1 98.69 201 ILE A N 1
ATOM 1545 C CA . ILE A 1 201 ? 8.117 0.347 -16.906 1 98.69 201 ILE A CA 1
ATOM 1546 C C . ILE A 1 201 ? 7.168 0.843 -15.812 1 98.69 201 ILE A C 1
ATOM 1548 O O . ILE A 1 201 ? 6.633 1.949 -15.906 1 98.69 201 ILE A O 1
ATOM 1552 N N . TYR A 1 202 ? 6.93 -0.014 -14.797 1 98.81 202 TYR A N 1
ATOM 1553 C CA . TYR A 1 202 ? 6.105 0.43 -13.672 1 98.81 202 TYR A CA 1
ATOM 1554 C C . TYR A 1 202 ? 6.633 1.736 -13.094 1 98.81 202 TYR A C 1
ATOM 1556 O O . TYR A 1 202 ? 5.859 2.656 -12.812 1 98.81 202 TYR A O 1
ATOM 1564 N N . TRP A 1 203 ? 7.941 1.815 -12.883 1 98.69 203 TRP A N 1
ATOM 1565 C CA . TRP A 1 203 ? 8.578 3 -12.312 1 98.69 203 TRP A CA 1
ATOM 1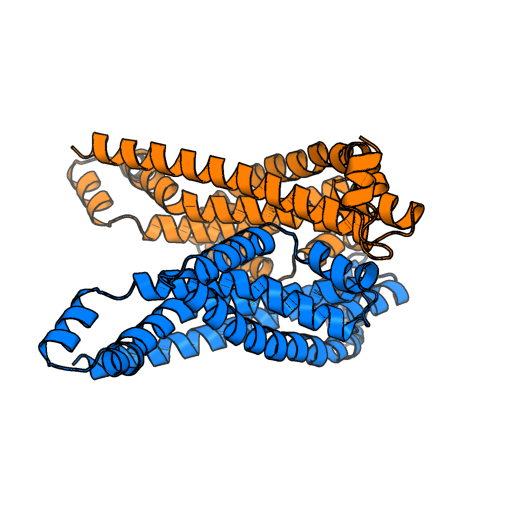566 C C . TRP A 1 203 ? 8.344 4.219 -13.195 1 98.69 203 TRP A C 1
ATOM 1568 O O . TRP A 1 203 ? 7.984 5.293 -12.703 1 98.69 203 TRP A O 1
ATOM 1578 N N . LEU A 1 204 ? 8.508 4.074 -14.484 1 98.5 204 LEU A N 1
ATOM 1579 C CA . LEU A 1 204 ? 8.336 5.18 -15.414 1 98.5 204 LEU A CA 1
ATOM 1580 C C . LEU A 1 204 ? 6.891 5.664 -15.422 1 98.5 204 LEU A C 1
ATOM 1582 O O . LEU A 1 204 ? 6.633 6.871 -15.43 1 98.5 204 LEU A O 1
ATOM 1586 N N . VAL A 1 205 ? 5.945 4.754 -15.461 1 98.62 205 VAL A N 1
ATOM 1587 C CA . VAL A 1 205 ? 4.535 5.129 -15.461 1 98.62 205 VAL A CA 1
ATOM 1588 C C . VAL A 1 205 ? 4.184 5.82 -14.141 1 98.62 205 VAL A C 1
ATOM 1590 O O . VAL A 1 205 ? 3.457 6.816 -14.133 1 98.62 205 VAL A O 1
ATOM 1593 N N . CYS A 1 206 ? 4.715 5.297 -13.031 1 98.44 206 CYS A N 1
ATOM 1594 C CA . CYS A 1 206 ? 4.469 5.93 -11.742 1 98.44 206 CYS A CA 1
ATOM 1595 C C . CYS A 1 206 ? 5.051 7.336 -11.703 1 98.44 206 CYS A C 1
ATOM 1597 O O . CYS A 1 206 ? 4.453 8.242 -11.117 1 98.44 206 CYS A O 1
ATOM 1599 N N . CYS A 1 207 ? 6.23 7.547 -12.305 1 97.81 207 CYS A N 1
ATOM 1600 C CA . CYS A 1 207 ? 6.812 8.883 -12.406 1 97.81 207 CYS A CA 1
ATOM 1601 C C . CYS A 1 207 ? 5.895 9.82 -13.195 1 97.81 207 CYS A C 1
ATOM 1603 O O . CYS A 1 207 ? 5.68 10.961 -12.789 1 97.81 207 CYS A O 1
ATOM 1605 N N . LEU A 1 208 ? 5.363 9.289 -14.234 1 97.69 208 LEU A N 1
ATOM 1606 C CA . LEU A 1 208 ? 4.465 10.078 -15.07 1 97.69 208 LEU A CA 1
ATOM 1607 C C . LEU A 1 208 ? 3.189 10.43 -14.312 1 97.69 208 LEU A C 1
ATOM 1609 O O . LEU A 1 208 ? 2.738 11.578 -14.352 1 97.69 208 LEU A O 1
ATOM 1613 N N . LEU A 1 209 ? 2.621 9.477 -13.68 1 97.44 209 LEU A N 1
ATOM 1614 C CA . LEU A 1 209 ? 1.405 9.711 -12.906 1 97.44 209 LEU A CA 1
ATOM 1615 C C . LEU A 1 209 ? 1.664 10.688 -11.766 1 97.44 209 LEU A C 1
ATOM 1617 O O . LEU A 1 209 ? 0.832 11.555 -11.484 1 97.44 209 LEU A O 1
ATOM 1621 N N . SER A 1 210 ? 2.795 10.484 -11.125 1 95.81 210 SER A N 1
ATOM 1622 C CA . SER A 1 210 ? 3.162 11.383 -10.039 1 95.81 210 SER A CA 1
ATOM 1623 C C . SER A 1 210 ? 3.346 12.812 -10.531 1 95.81 210 SER A C 1
ATOM 1625 O O . SER A 1 210 ? 2.986 13.766 -9.836 1 95.81 210 SER A O 1
ATOM 1627 N N . PHE A 1 211 ? 3.936 12.977 -11.633 1 94.19 211 PHE A N 1
ATOM 1628 C CA . PHE A 1 211 ? 4.102 14.289 -12.25 1 94.19 211 PHE A CA 1
ATOM 1629 C C . PHE A 1 211 ? 2.75 14.922 -12.555 1 94.19 211 PHE A C 1
ATOM 1631 O O . PHE A 1 211 ? 2.547 16.109 -12.312 1 94.19 211 PHE A O 1
ATOM 1638 N N . GLY A 1 212 ? 1.878 14.133 -13.086 1 93 212 GLY A N 1
ATOM 1639 C CA . GLY A 1 212 ? 0.527 14.617 -13.328 1 93 212 GLY A CA 1
ATOM 1640 C C . GLY A 1 212 ? -0.179 15.078 -12.07 1 93 212 GLY A C 1
ATOM 1641 O O . GLY A 1 212 ? -0.84 16.109 -12.062 1 93 212 GLY A O 1
ATOM 1642 N N . GLN A 1 213 ? -0.016 14.281 -11.062 1 90.5 213 GLN A N 1
ATOM 1643 C CA . GLN A 1 213 ? -0.613 14.617 -9.773 1 90.5 213 GLN A CA 1
ATOM 1644 C C . GLN A 1 213 ? -0.054 15.93 -9.234 1 90.5 213 GLN A C 1
ATOM 1646 O O . GLN A 1 213 ? -0.805 16.781 -8.742 1 90.5 213 GLN A O 1
ATOM 1651 N N . SER A 1 214 ? 1.255 16.125 -9.305 1 89.31 214 SER A N 1
ATOM 1652 C CA . SER A 1 214 ? 1.9 17.344 -8.82 1 89.31 214 SER A CA 1
ATOM 1653 C C . SER A 1 214 ? 1.452 18.562 -9.617 1 89.31 214 SER A C 1
ATOM 1655 O O . SER A 1 214 ? 1.294 19.641 -9.062 1 89.31 214 SER A O 1
ATOM 1657 N N . PHE A 1 215 ? 1.287 18.344 -10.828 1 88.5 215 PHE A N 1
ATOM 1658 C CA . PHE A 1 215 ? 0.815 19.406 -11.703 1 88.5 215 PHE A CA 1
ATOM 1659 C C . PHE A 1 215 ? -0.59 19.844 -11.305 1 88.5 215 PHE A C 1
ATOM 1661 O O . PHE A 1 215 ? -0.879 21.047 -11.258 1 88.5 215 PHE A O 1
ATOM 1668 N N . LEU A 1 216 ? -1.413 18.938 -10.984 1 86.56 216 LEU A N 1
ATOM 1669 C CA . LEU A 1 216 ? -2.781 19.219 -10.562 1 86.56 216 LEU A CA 1
ATOM 1670 C C . LEU A 1 216 ? -2.801 19.922 -9.211 1 86.56 216 LEU A C 1
ATOM 1672 O O . LEU A 1 216 ? -3.578 20.859 -9.008 1 86.56 216 LEU A O 1
ATOM 1676 N N . GLU A 1 217 ? -1.944 19.516 -8.336 1 86.38 217 GLU A N 1
ATOM 1677 C CA . GLU A 1 217 ? -1.835 20.125 -7.016 1 86.38 217 GLU A CA 1
ATOM 1678 C C . GLU A 1 217 ? -1.368 21.578 -7.105 1 86.38 217 GLU A C 1
ATOM 1680 O O . GLU A 1 217 ? -1.874 22.438 -6.391 1 86.38 217 GLU A O 1
ATOM 1685 N N . GLY A 1 218 ? -0.428 21.859 -7.926 1 83.69 218 GLY A N 1
ATOM 1686 C CA . GLY A 1 218 ? 0.085 23.203 -8.109 1 83.69 218 GLY A CA 1
ATOM 1687 C C . GLY A 1 218 ? -0.95 24.156 -8.664 1 83.69 218 GLY A C 1
ATOM 1688 O O . GLY A 1 218 ? -1.085 25.281 -8.172 1 83.69 218 GLY A O 1
ATOM 1689 N N . HIS A 1 219 ? -1.699 23.703 -9.562 1 82.62 219 HIS A N 1
ATOM 1690 C CA . HIS A 1 219 ? -2.711 24.547 -10.195 1 82.62 219 HIS A CA 1
ATOM 1691 C C . HIS A 1 219 ? -3.834 24.875 -9.219 1 82.62 219 HIS A C 1
ATOM 1693 O O . HIS A 1 219 ? -4.348 26 -9.219 1 82.62 219 HIS A O 1
ATOM 1699 N N . LEU A 1 220 ? -4.203 23.984 -8.391 1 77.38 220 LEU A N 1
ATOM 1700 C CA . LEU A 1 220 ? -5.297 24.203 -7.445 1 77.38 220 LEU A CA 1
ATOM 1701 C C . LEU A 1 220 ? -4.836 25.062 -6.27 1 77.38 220 LEU A C 1
ATOM 1703 O O . LEU A 1 220 ? -5.625 25.812 -5.691 1 77.38 220 LEU A O 1
ATOM 1707 N N . ALA A 1 221 ? -3.594 24.953 -5.91 1 71.94 221 ALA A N 1
ATOM 1708 C CA . ALA A 1 221 ? -3.031 25.781 -4.848 1 71.94 221 ALA A CA 1
ATOM 1709 C C . ALA A 1 221 ? -2.98 27.25 -5.262 1 71.94 221 ALA A C 1
ATOM 1711 O O . ALA A 1 221 ? -3.273 28.141 -4.457 1 71.94 221 ALA A O 1
ATOM 1712 N N . THR A 1 222 ? -2.67 27.547 -6.488 1 65 222 THR A N 1
ATOM 1713 C CA . THR A 1 222 ? -2.613 28.906 -7.012 1 65 222 THR A CA 1
ATOM 1714 C C . THR A 1 222 ? -4.016 29.5 -7.129 1 65 222 THR A C 1
ATOM 1716 O O . THR A 1 222 ? -4.223 30.688 -6.84 1 65 222 THR A O 1
ATOM 1719 N N . TRP A 1 223 ? -4.836 28.641 -7.441 1 57.53 223 TRP A N 1
ATOM 1720 C CA . TRP A 1 223 ? -6.215 29.094 -7.598 1 57.53 223 TRP A CA 1
ATOM 1721 C C . TRP A 1 223 ? -6.797 29.531 -6.262 1 57.53 223 TRP A C 1
ATOM 1723 O O . TRP A 1 223 ? -7.484 30.562 -6.18 1 57.53 223 TRP A O 1
ATOM 1733 N N . SER A 1 224 ? -6.441 28.906 -5.215 1 59.34 224 SER A N 1
ATOM 1734 C CA . SER A 1 224 ? -6.922 29.234 -3.875 1 59.34 224 SER A CA 1
ATOM 1735 C C . SER A 1 224 ? -6.309 30.531 -3.375 1 59.34 224 SER A C 1
ATOM 1737 O O . SER A 1 224 ? -6.988 31.344 -2.738 1 59.34 224 SER A O 1
ATOM 1739 N N . LYS A 1 225 ? -5.051 30.812 -3.68 1 56.09 225 LYS A N 1
ATOM 1740 C CA . LYS A 1 225 ? -4.398 32.062 -3.295 1 56.09 225 LYS A CA 1
ATOM 1741 C C . LYS A 1 225 ? -4.988 33.25 -4.051 1 56.09 225 LYS A C 1
ATOM 1743 O O . LYS A 1 225 ? -5.133 34.344 -3.49 1 56.09 225 LYS A O 1
ATOM 1748 N N . GLU A 1 226 ? -5.34 33 -5.23 1 52.06 226 GLU A N 1
ATOM 1749 C CA . GLU A 1 226 ? -5.898 34.062 -6.043 1 52.06 226 GLU A CA 1
ATOM 1750 C C . GLU A 1 226 ? -7.305 34.438 -5.578 1 52.06 226 GLU A C 1
ATOM 1752 O O . GLU A 1 226 ? -7.688 35.594 -5.609 1 52.06 226 GLU A O 1
ATOM 1757 N N . LYS A 1 227 ? -8.039 33.5 -5.066 1 50.38 227 LYS A N 1
ATOM 1758 C CA . LYS A 1 227 ? -9.398 33.812 -4.621 1 50.38 227 LYS A CA 1
ATOM 1759 C C . LYS A 1 227 ? -9.391 34.375 -3.201 1 50.38 227 LYS A C 1
ATOM 1761 O O . LYS A 1 227 ? -10.359 35 -2.775 1 50.38 227 LYS A O 1
ATOM 1766 N N . ALA A 1 228 ? -8.445 34.031 -2.445 1 50.97 228 ALA A N 1
ATOM 1767 C CA . ALA A 1 228 ? -8.344 34.562 -1.094 1 50.97 228 ALA A CA 1
ATOM 1768 C C . ALA A 1 228 ? -7.863 36.031 -1.121 1 50.97 228 ALA A C 1
ATOM 1770 O O . ALA A 1 228 ? -8.094 36.781 -0.175 1 50.97 228 ALA A O 1
ATOM 1771 N N . GLY A 1 229 ? -7.199 36.438 -2.098 1 44.09 229 GLY A N 1
ATOM 1772 C CA . GLY A 1 229 ? -6.84 37.844 -2.209 1 44.09 229 GLY A CA 1
ATOM 1773 C C . GLY A 1 229 ? -7.855 38.656 -2.986 1 44.09 229 GLY A C 1
ATOM 1774 O O . GLY A 1 229 ? -8.641 38.125 -3.764 1 44.09 229 GLY A O 1
ATOM 1775 N N . MET B 1 1 ? -21.016 -27.234 20.016 1 53.31 1 MET B N 1
ATOM 1776 C CA . MET B 1 1 ? -20.141 -26.547 19.078 1 53.31 1 MET B CA 1
ATOM 1777 C C . MET B 1 1 ? -20.609 -26.766 17.641 1 53.31 1 MET B C 1
ATOM 1779 O O . MET B 1 1 ? -20.703 -25.812 16.859 1 53.31 1 MET B O 1
ATOM 1783 N N . ASN B 1 2 ? -21 -27.969 17.375 1 63.88 2 ASN B N 1
ATOM 1784 C CA . ASN B 1 2 ? -21.453 -28.344 16.031 1 63.88 2 ASN B CA 1
ATOM 1785 C C . ASN B 1 2 ? -22.766 -27.641 15.672 1 63.88 2 ASN B C 1
ATOM 1787 O O . ASN B 1 2 ? -22.922 -27.188 14.531 1 63.88 2 ASN B O 1
ATOM 1791 N N . THR B 1 3 ? -23.625 -27.531 16.609 1 62.22 3 THR B N 1
ATOM 1792 C CA . THR B 1 3 ? -24.922 -26.938 16.297 1 62.22 3 THR B CA 1
ATOM 1793 C C . THR B 1 3 ? -24.766 -25.438 16 1 62.22 3 THR B C 1
ATOM 1795 O O . THR B 1 3 ? -25.391 -24.922 15.078 1 62.22 3 THR B O 1
ATOM 1798 N N . LEU B 1 4 ? -24.078 -24.766 16.828 1 62.91 4 LEU B N 1
ATOM 1799 C CA . LEU B 1 4 ? -23.844 -23.344 16.625 1 62.91 4 LEU B CA 1
ATOM 1800 C C . LEU B 1 4 ? -23.141 -23.109 15.289 1 62.91 4 LEU B C 1
ATOM 1802 O O . LEU B 1 4 ? -23.5 -22.172 14.555 1 62.91 4 LEU B O 1
ATOM 1806 N N . LEU B 1 5 ? -22.328 -24.047 15.023 1 72.19 5 LEU B N 1
ATOM 1807 C CA . LEU B 1 5 ? -21.578 -23.891 13.781 1 72.19 5 LEU B CA 1
ATOM 1808 C C . LEU B 1 5 ? -22.469 -24.141 12.57 1 72.19 5 LEU B C 1
ATOM 1810 O O . LEU B 1 5 ? -22.312 -23.484 11.539 1 72.19 5 LEU B O 1
ATOM 1814 N N . ASN B 1 6 ? -23.344 -24.953 12.742 1 68.25 6 ASN B N 1
ATOM 1815 C CA . ASN B 1 6 ? -24.281 -25.219 11.656 1 68.25 6 ASN B CA 1
ATOM 1816 C C . ASN B 1 6 ? -25.203 -24.016 11.414 1 68.25 6 ASN B C 1
ATOM 1818 O O . ASN B 1 6 ? -25.609 -23.766 10.273 1 68.25 6 ASN B O 1
ATOM 1822 N N . ASN B 1 7 ? -25.375 -23.297 12.453 1 68 7 ASN B N 1
ATOM 1823 C CA . ASN B 1 7 ? -26.266 -22.156 12.32 1 68 7 ASN B CA 1
ATOM 1824 C C . ASN B 1 7 ? -25.578 -20.969 11.656 1 68 7 ASN B C 1
ATOM 1826 O O . ASN B 1 7 ? -26.234 -20.125 11.047 1 68 7 ASN B O 1
ATOM 1830 N N . ILE B 1 8 ? -24.328 -21.047 11.719 1 73.06 8 ILE B N 1
ATOM 1831 C CA . ILE B 1 8 ? -23.594 -19.922 11.156 1 73.06 8 ILE B CA 1
ATOM 1832 C C . ILE B 1 8 ? -23.203 -20.234 9.711 1 73.06 8 ILE B C 1
ATOM 1834 O O . ILE B 1 8 ? -22.859 -19.328 8.953 1 73.06 8 ILE B O 1
ATOM 1838 N N . SER B 1 9 ? -23.453 -21.438 9.398 1 81.06 9 SER B N 1
ATOM 1839 C CA . SER B 1 9 ? -23.156 -21.828 8.031 1 81.06 9 SER B CA 1
ATOM 1840 C C . SER B 1 9 ? -24.203 -21.297 7.059 1 81.06 9 SER B C 1
ATOM 1842 O O . SER B 1 9 ? -25.391 -21.203 7.395 1 81.06 9 SER B O 1
ATOM 1844 N N . ILE B 1 10 ? -23.797 -20.781 6.023 1 78 10 ILE B N 1
ATOM 1845 C CA . ILE B 1 10 ? -24.672 -20.406 4.914 1 78 10 ILE B CA 1
ATOM 1846 C C . ILE B 1 10 ? -24.469 -21.375 3.75 1 78 10 ILE B C 1
ATOM 1848 O O . ILE B 1 10 ? -23.406 -21.391 3.135 1 78 10 ILE B O 1
ATOM 1852 N N . PRO B 1 11 ? -25.5 -22.219 3.574 1 73.94 11 PRO B N 1
ATOM 1853 C CA . PRO B 1 11 ? -25.328 -23.25 2.553 1 73.94 11 PRO B CA 1
ATOM 1854 C C . PRO B 1 11 ? -24.797 -22.703 1.232 1 73.94 11 PRO B C 1
ATOM 1856 O O . PRO B 1 11 ? -25.328 -21.719 0.707 1 73.94 11 PRO B O 1
ATOM 1859 N N . GLY B 1 12 ? -23.75 -23.281 0.848 1 74.5 12 GLY B N 1
ATOM 1860 C CA . GLY B 1 12 ? -23.172 -22.953 -0.447 1 74.5 12 GLY B CA 1
ATOM 1861 C C . GLY B 1 12 ? -22.266 -21.75 -0.406 1 74.5 12 GLY B C 1
ATOM 1862 O O . GLY B 1 12 ? -21.672 -21.375 -1.42 1 74.5 12 GLY B O 1
ATOM 1863 N N . PHE B 1 13 ? -22.234 -21.141 0.77 1 84.31 13 PHE B N 1
ATOM 1864 C CA . PHE B 1 13 ? -21.484 -19.891 0.825 1 84.31 13 PHE B CA 1
ATOM 1865 C C . PHE B 1 13 ? -20.391 -19.953 1.885 1 84.31 13 PHE B C 1
ATOM 1867 O O . PHE B 1 13 ? -19.234 -19.672 1.601 1 84.31 13 PHE B O 1
ATOM 1874 N N . PHE B 1 14 ? -20.797 -20.391 3.033 1 91.62 14 PHE B N 1
ATOM 1875 C CA . PHE B 1 14 ? -19.875 -20.375 4.164 1 91.62 14 PHE B CA 1
ATOM 1876 C C . PHE B 1 14 ? -20.062 -21.609 5.035 1 91.62 14 PHE B C 1
ATOM 1878 O O . PHE B 1 14 ? -21.141 -21.812 5.605 1 91.62 14 PHE B O 1
ATOM 1885 N N . ASP B 1 15 ? -19.047 -22.469 5.09 1 92.81 15 ASP B N 1
ATOM 1886 C CA . ASP B 1 15 ? -19.016 -23.656 5.938 1 92.81 15 ASP B CA 1
ATOM 1887 C C . ASP B 1 15 ? -18.328 -23.359 7.27 1 92.81 15 ASP B C 1
ATOM 1889 O O . ASP B 1 15 ? -17.094 -23.438 7.371 1 92.81 15 ASP B O 1
ATOM 1893 N N . ALA B 1 16 ? -19.078 -23.188 8.312 1 91.5 16 ALA B N 1
ATOM 1894 C CA . ALA B 1 16 ? -18.578 -22.75 9.617 1 91.5 16 ALA B CA 1
ATOM 1895 C C . ALA B 1 16 ? -17.719 -23.844 10.266 1 91.5 16 ALA B C 1
ATOM 1897 O O . ALA B 1 16 ? -16.766 -23.531 10.969 1 91.5 16 ALA B O 1
ATOM 1898 N N . LYS B 1 17 ? -18.094 -25.047 10.07 1 91.75 17 LYS B N 1
ATOM 1899 C CA . LYS B 1 17 ? -17.312 -26.141 10.633 1 91.75 17 LYS B CA 1
ATOM 1900 C C . LYS B 1 17 ? -15.914 -26.188 10.016 1 91.75 17 LYS B C 1
ATOM 1902 O O . LYS B 1 17 ? -14.914 -26.312 10.734 1 91.75 17 LYS B O 1
ATOM 1907 N N . LEU B 1 18 ? -15.891 -26.125 8.734 1 93.06 18 LEU B N 1
ATOM 1908 C CA . LEU B 1 18 ? -14.609 -26.094 8.031 1 93.06 18 LEU B CA 1
ATOM 1909 C C . LEU B 1 18 ? -13.773 -24.906 8.477 1 93.06 18 LEU B C 1
ATOM 1911 O O . LEU B 1 18 ? -12.562 -25.016 8.672 1 93.06 18 LEU B O 1
ATOM 1915 N N . ALA B 1 19 ? -14.445 -23.766 8.578 1 93.81 19 ALA B N 1
ATOM 1916 C CA . ALA B 1 19 ? -13.789 -22.547 9.016 1 93.81 19 ALA B CA 1
ATOM 1917 C C . ALA B 1 19 ? -13.125 -22.734 10.375 1 93.81 19 ALA B C 1
ATOM 1919 O O . ALA B 1 19 ? -11.961 -22.375 10.562 1 93.81 19 ALA B O 1
ATOM 1920 N N . PHE B 1 20 ? -13.852 -23.328 11.25 1 93.69 20 PHE B N 1
ATOM 1921 C CA . PHE B 1 20 ? -13.344 -23.531 12.602 1 93.69 20 PHE B CA 1
ATOM 1922 C C . PHE B 1 20 ? -12.227 -24.562 12.609 1 93.69 20 PHE B C 1
ATOM 1924 O O . PHE B 1 20 ? -11.219 -24.391 13.297 1 93.69 20 PHE B O 1
ATOM 1931 N N . ASP B 1 21 ? -12.398 -25.594 11.859 1 95.06 21 ASP B N 1
ATOM 1932 C CA . ASP B 1 21 ? -11.43 -26.688 11.812 1 95.06 21 ASP B CA 1
ATOM 1933 C C . ASP B 1 21 ? -10.125 -26.25 11.164 1 95.06 21 ASP B C 1
ATOM 1935 O O . ASP B 1 21 ? -9.062 -26.828 11.422 1 95.06 21 ASP B O 1
ATOM 1939 N N . SER B 1 22 ? -10.172 -25.219 10.32 1 96.56 22 SER B N 1
ATOM 1940 C CA . SER B 1 22 ? -9 -24.781 9.57 1 96.56 22 SER B CA 1
ATOM 1941 C C . SER B 1 22 ? -8.18 -23.766 10.375 1 96.56 22 SER B C 1
ATOM 1943 O O . SER B 1 22 ? -7.051 -23.453 10.008 1 96.56 22 SER B O 1
ATOM 1945 N N . LEU B 1 23 ? -8.719 -23.266 11.469 1 97.31 23 LEU B N 1
ATOM 1946 C CA . LEU B 1 23 ? -8.117 -22.188 12.25 1 97.31 23 LEU B CA 1
ATOM 1947 C C . LEU B 1 23 ? -6.715 -22.578 12.711 1 97.31 23 LEU B C 1
ATOM 1949 O O . LEU B 1 23 ? -5.77 -21.797 12.547 1 97.31 23 LEU B O 1
ATOM 1953 N N . PRO B 1 24 ? -6.559 -23.812 13.227 1 97.56 24 PRO B N 1
ATOM 1954 C CA . PRO B 1 24 ? -5.215 -24.156 13.711 1 97.56 24 PRO B CA 1
ATOM 1955 C C . PRO B 1 24 ? -4.18 -24.188 12.586 1 97.56 24 PRO B C 1
ATOM 1957 O O . PRO B 1 24 ? -3.057 -23.719 12.766 1 97.56 24 PRO B O 1
ATOM 1960 N N . THR B 1 25 ? -4.547 -24.781 11.477 1 97.88 25 THR B N 1
ATOM 1961 C CA . THR B 1 25 ? -3.633 -24.859 10.344 1 97.88 25 THR B CA 1
ATOM 1962 C C . THR B 1 25 ? -3.273 -23.469 9.828 1 97.88 25 THR B C 1
ATOM 1964 O O . THR B 1 25 ? -2.104 -23.172 9.586 1 97.88 25 THR B O 1
ATOM 1967 N N . ILE B 1 26 ? -4.199 -22.562 9.703 1 98.38 26 ILE B N 1
ATOM 1968 C CA . ILE B 1 26 ? -3.967 -21.219 9.203 1 98.38 26 ILE B CA 1
ATOM 1969 C C . ILE B 1 26 ? -3.133 -20.422 10.203 1 98.38 26 ILE B C 1
ATOM 1971 O O . ILE B 1 26 ? -2.158 -19.766 9.836 1 98.38 26 ILE B O 1
ATOM 1975 N N . LEU B 1 27 ? -3.477 -20.594 11.469 1 98.5 27 LEU B N 1
ATOM 1976 C CA . LEU B 1 27 ? -2.785 -19.859 12.523 1 98.5 27 LEU B CA 1
ATOM 1977 C C . LEU B 1 27 ? -1.356 -20.359 12.695 1 98.5 27 LEU B C 1
ATOM 1979 O O . LEU B 1 27 ? -0.508 -19.656 13.25 1 98.5 27 LEU B O 1
ATOM 1983 N N . SER B 1 28 ? -1.108 -21.578 12.258 1 98.44 28 SER B N 1
ATOM 1984 C CA . SER B 1 28 ? 0.252 -22.109 12.32 1 98.44 28 SER B CA 1
ATOM 1985 C C . SER B 1 28 ? 1.199 -21.297 11.445 1 98.44 28 SER B C 1
ATOM 1987 O O . SER B 1 28 ? 2.418 -21.344 11.625 1 98.44 28 SER B O 1
ATOM 1989 N N . GLY B 1 29 ? 0.686 -20.5 10.406 1 98.69 29 GLY B N 1
ATOM 1990 C CA . GLY B 1 29 ? 1.481 -19.625 9.555 1 98.69 29 GLY B CA 1
ATOM 1991 C C . GLY B 1 29 ? 1.692 -18.25 10.133 1 98.69 29 GLY B C 1
ATOM 1992 O O . GLY B 1 29 ? 2.537 -17.484 9.648 1 98.69 29 GLY B O 1
ATOM 1993 N N . LEU B 1 30 ? 0.966 -17.906 11.203 1 98.69 30 LEU B N 1
ATOM 1994 C CA . LEU B 1 30 ? 0.996 -16.578 11.789 1 98.69 30 LEU B CA 1
ATOM 1995 C C . LEU B 1 30 ? 2.383 -16.25 12.336 1 98.69 30 LEU B C 1
ATOM 1997 O O . LEU B 1 30 ? 2.877 -15.133 12.164 1 98.69 30 LEU B O 1
ATOM 2001 N N . PRO B 1 31 ? 3.1 -17.188 12.977 1 98.69 31 PRO B N 1
ATOM 2002 C CA . PRO B 1 31 ? 4.441 -16.859 13.469 1 98.69 31 PRO B CA 1
ATOM 2003 C C . PRO B 1 31 ? 5.395 -16.438 12.352 1 98.69 31 PRO B C 1
ATOM 2005 O O . PRO B 1 31 ? 6.207 -15.531 12.539 1 98.69 31 PRO B O 1
ATOM 2008 N N . MET B 1 32 ? 5.309 -17.109 11.227 1 98.81 32 MET B N 1
ATOM 2009 C CA . MET B 1 32 ? 6.148 -16.719 10.094 1 98.81 32 MET B CA 1
ATOM 2010 C C . MET B 1 32 ? 5.777 -15.336 9.594 1 98.81 32 MET B C 1
ATOM 2012 O O . MET B 1 32 ? 6.652 -14.539 9.258 1 98.81 32 MET B O 1
ATOM 2016 N N . SER B 1 33 ? 4.449 -15.008 9.516 1 98.88 33 SER B N 1
ATOM 2017 C CA . SER B 1 33 ? 4.008 -13.68 9.125 1 98.88 33 SER B CA 1
ATOM 2018 C C . SER B 1 33 ? 4.543 -12.617 10.078 1 98.88 33 SER B C 1
ATOM 2020 O O . SER B 1 33 ? 5.035 -11.57 9.648 1 98.88 33 SER B O 1
ATOM 2022 N N . LEU B 1 34 ? 4.473 -12.914 11.352 1 98.81 34 LEU B N 1
ATOM 2023 C CA . LEU B 1 34 ? 4.941 -11.969 12.367 1 98.81 34 LEU B CA 1
ATOM 2024 C C . LEU B 1 34 ? 6.465 -11.867 12.344 1 98.81 34 LEU B C 1
ATOM 2026 O O . LEU B 1 34 ? 7.023 -10.797 12.562 1 98.81 34 LEU B O 1
ATOM 2030 N N . PHE B 1 35 ? 7.105 -13.016 12.117 1 98.88 35 PHE B N 1
ATOM 2031 C CA . PHE B 1 35 ? 8.555 -13.016 11.977 1 98.88 35 PHE B CA 1
ATOM 2032 C C . PHE B 1 35 ? 9 -12.102 10.836 1 98.88 35 PHE B C 1
ATOM 2034 O O . PHE B 1 35 ? 9.883 -11.266 11.016 1 98.88 35 PHE B O 1
ATOM 2041 N N . LEU B 1 36 ? 8.359 -12.234 9.695 1 98.94 36 LEU B N 1
ATOM 2042 C CA . LEU B 1 36 ? 8.664 -11.383 8.555 1 98.94 36 LEU B CA 1
ATOM 2043 C C . LEU B 1 36 ? 8.398 -9.922 8.875 1 98.94 36 LEU B C 1
ATOM 2045 O O . LEU B 1 36 ? 9.203 -9.047 8.539 1 98.94 36 LEU B O 1
ATOM 2049 N N . LEU B 1 37 ? 7.297 -9.664 9.555 1 98.88 37 LEU B N 1
ATOM 2050 C CA . LEU B 1 37 ? 6.953 -8.297 9.922 1 98.88 37 LEU B CA 1
ATOM 2051 C C . LEU B 1 37 ? 8.047 -7.676 10.781 1 98.88 37 LEU B C 1
ATOM 2053 O O . LEU B 1 37 ? 8.562 -6.602 10.461 1 98.88 37 LEU B O 1
ATOM 2057 N N . VAL B 1 38 ? 8.414 -8.375 11.859 1 98.75 38 VAL B N 1
ATOM 2058 C CA . VAL B 1 38 ? 9.32 -7.816 12.852 1 98.75 38 VAL B CA 1
ATOM 2059 C C . VAL B 1 38 ? 10.711 -7.645 12.242 1 98.75 38 VAL B C 1
ATOM 2061 O O . VAL B 1 38 ? 11.32 -6.578 12.359 1 98.75 38 VAL B O 1
ATOM 2064 N N . VAL B 1 39 ? 11.203 -8.633 11.57 1 98.88 39 VAL B N 1
ATOM 2065 C CA . VAL B 1 39 ? 12.555 -8.625 11.023 1 98.88 39 VAL B CA 1
ATOM 2066 C C . VAL B 1 39 ? 12.648 -7.59 9.898 1 98.88 39 VAL B C 1
ATOM 2068 O O . VAL B 1 39 ? 13.547 -6.746 9.898 1 98.88 39 VAL B O 1
ATOM 2071 N N . CYS B 1 40 ? 11.711 -7.625 8.977 1 98.94 40 CYS B N 1
ATOM 2072 C CA . CYS B 1 40 ? 11.781 -6.746 7.812 1 98.94 40 CYS B CA 1
ATOM 2073 C C . CYS B 1 40 ? 11.492 -5.301 8.203 1 98.94 40 CYS B C 1
ATOM 2075 O O . CYS B 1 40 ? 12.07 -4.371 7.645 1 98.94 40 CYS B O 1
ATOM 2077 N N . PHE B 1 41 ? 10.562 -5.098 9.164 1 98.81 41 PHE B N 1
ATOM 2078 C CA . PHE B 1 41 ? 10.273 -3.744 9.617 1 98.81 41 PHE B CA 1
ATOM 2079 C C . PHE B 1 41 ? 11.492 -3.133 10.305 1 98.81 41 PHE B C 1
ATOM 2081 O O . PHE B 1 41 ? 11.812 -1.963 10.086 1 98.81 41 PHE B O 1
ATOM 2088 N N . ALA B 1 42 ? 12.141 -3.922 11.141 1 98.69 42 ALA B N 1
ATOM 2089 C CA . ALA B 1 42 ? 13.344 -3.457 11.82 1 98.69 42 ALA B CA 1
ATOM 2090 C C . ALA B 1 42 ? 14.445 -3.123 10.82 1 98.69 42 ALA B C 1
ATOM 2092 O O . ALA B 1 42 ? 15.055 -2.051 10.891 1 98.69 42 ALA B O 1
ATOM 2093 N N . LEU B 1 43 ? 14.656 -3.998 9.898 1 98.88 43 LEU B N 1
ATOM 2094 C CA . LEU B 1 43 ? 15.703 -3.791 8.898 1 98.88 43 LEU B CA 1
ATOM 2095 C C . LEU B 1 43 ? 15.359 -2.617 7.988 1 98.88 43 LEU B C 1
ATOM 2097 O O . LEU B 1 43 ? 16.234 -1.836 7.617 1 98.88 43 LEU B O 1
ATOM 2101 N N . ALA B 1 44 ? 14.094 -2.523 7.621 1 98.88 44 ALA B N 1
ATOM 2102 C CA . ALA B 1 44 ? 13.656 -1.432 6.758 1 98.88 44 ALA B CA 1
ATOM 2103 C C . ALA B 1 44 ? 13.828 -0.082 7.449 1 98.88 44 ALA B C 1
ATOM 2105 O O . ALA B 1 44 ? 14.125 0.923 6.797 1 98.88 44 ALA B O 1
ATOM 2106 N N . ASN B 1 45 ? 13.625 -0.043 8.773 1 98.06 45 ASN B N 1
ATOM 2107 C CA . ASN B 1 45 ? 13.836 1.194 9.516 1 98.06 45 ASN B CA 1
ATOM 2108 C C . ASN B 1 45 ? 15.305 1.606 9.508 1 98.06 45 ASN B C 1
ATOM 2110 O O . ASN B 1 45 ? 15.633 2.771 9.266 1 98.06 45 ASN B O 1
ATOM 2114 N N . VAL B 1 46 ? 16.141 0.632 9.75 1 97.81 46 VAL B N 1
ATOM 2115 C CA . VAL B 1 46 ? 17.578 0.909 9.75 1 97.81 46 VAL B CA 1
ATOM 2116 C C . VAL B 1 46 ? 18 1.41 8.367 1 97.81 46 VAL B C 1
ATOM 2118 O O . VAL B 1 46 ? 18.656 2.449 8.25 1 97.81 46 VAL B O 1
ATOM 2121 N N . LEU B 1 47 ? 17.578 0.741 7.375 1 98.44 47 LEU B N 1
ATOM 2122 C CA . LEU B 1 47 ? 17.938 1.12 6.012 1 98.44 47 LEU B CA 1
ATOM 2123 C C . LEU B 1 47 ? 17.297 2.455 5.637 1 98.44 47 LEU B C 1
ATOM 2125 O O . LEU B 1 47 ? 17.922 3.281 4.973 1 98.44 47 LEU B O 1
ATOM 2129 N N . GLY B 1 48 ? 16.031 2.633 6.035 1 98.19 48 GLY B N 1
ATOM 2130 C CA . GLY B 1 48 ? 15.336 3.881 5.758 1 98.19 48 GLY B CA 1
ATOM 2131 C C . GLY B 1 48 ? 16.031 5.094 6.352 1 98.19 48 GLY B C 1
ATOM 2132 O O . GLY B 1 48 ? 16.125 6.137 5.699 1 98.19 48 GLY B O 1
ATOM 2133 N N . ILE B 1 49 ? 16.516 4.977 7.559 1 94.75 49 ILE B N 1
ATOM 2134 C CA . ILE B 1 49 ? 17.234 6.062 8.211 1 94.75 49 ILE B CA 1
ATOM 2135 C C . ILE B 1 49 ? 18.531 6.363 7.449 1 94.75 49 ILE B C 1
ATOM 2137 O O . ILE B 1 49 ? 18.844 7.523 7.199 1 94.75 49 ILE B O 1
ATOM 2141 N N . LEU B 1 50 ? 19.234 5.316 7.07 1 96 50 LEU B N 1
ATOM 2142 C CA . LEU B 1 50 ? 20.469 5.484 6.324 1 96 50 LEU B CA 1
ATOM 2143 C C . LEU B 1 50 ? 20.203 6.184 4.992 1 96 50 LEU B C 1
ATOM 2145 O O . LEU B 1 50 ? 20.922 7.117 4.625 1 96 50 LEU B O 1
ATOM 2149 N N . ILE B 1 51 ? 19.172 5.785 4.289 1 97.88 51 ILE B N 1
ATOM 2150 C CA . ILE B 1 51 ? 18.828 6.371 2.998 1 97.88 51 ILE B CA 1
ATOM 2151 C C . ILE B 1 51 ? 18.406 7.828 3.189 1 97.88 51 ILE B C 1
ATOM 2153 O O . ILE B 1 51 ? 18.734 8.688 2.363 1 97.88 51 ILE B O 1
ATOM 2157 N N . MET B 1 52 ? 17.625 8.07 4.277 1 95.81 52 MET B N 1
ATOM 2158 C CA . MET B 1 52 ? 17.219 9.438 4.57 1 95.81 52 MET B CA 1
ATOM 2159 C C . MET B 1 52 ? 18.422 10.336 4.801 1 95.81 52 MET B C 1
ATOM 2161 O O . MET B 1 52 ? 18.469 11.461 4.293 1 95.81 52 MET B O 1
ATOM 2165 N N . LEU B 1 53 ? 19.438 9.867 5.527 1 91.5 53 LEU B N 1
ATOM 2166 C CA . LEU B 1 53 ? 20.656 10.633 5.781 1 91.5 53 LEU B CA 1
ATOM 2167 C C . LEU B 1 53 ? 21.422 10.883 4.484 1 91.5 53 LEU B C 1
ATOM 2169 O O . LEU B 1 53 ? 21.922 11.984 4.262 1 91.5 53 LEU B O 1
ATOM 2173 N N . MET B 1 54 ? 21.484 9.867 3.66 1 95.19 54 MET B N 1
ATOM 2174 C CA . MET B 1 54 ? 22.141 10.031 2.367 1 95.19 54 MET B CA 1
ATOM 2175 C C . MET B 1 54 ? 21.422 11.055 1.505 1 95.19 54 MET B C 1
ATOM 2177 O O . MET B 1 54 ? 22.047 11.891 0.859 1 95.19 54 MET B O 1
ATOM 2181 N N . ARG B 1 55 ? 20.141 10.969 1.529 1 94.81 55 ARG B N 1
ATOM 2182 C CA . ARG B 1 55 ? 19.312 11.836 0.7 1 94.81 55 ARG B CA 1
ATOM 2183 C C . ARG B 1 55 ? 19.469 13.297 1.093 1 94.81 55 ARG B C 1
ATOM 2185 O O . ARG B 1 55 ? 19.391 14.188 0.241 1 94.81 55 ARG B O 1
ATOM 2192 N N . THR B 1 56 ? 19.719 13.586 2.365 1 89.69 56 THR B N 1
ATOM 2193 C CA . THR B 1 56 ? 19.797 14.953 2.869 1 89.69 56 THR B CA 1
ATOM 2194 C C . THR B 1 56 ? 21.234 15.438 2.928 1 89.69 56 THR B C 1
ATOM 2196 O O . THR B 1 56 ? 21.5 16.562 3.357 1 89.69 56 THR B O 1
ATOM 2199 N N . SER B 1 57 ? 22.156 14.602 2.518 1 88.62 57 SER B N 1
ATOM 2200 C CA . SER B 1 57 ? 23.562 14.961 2.504 1 88.62 57 SER B CA 1
ATOM 2201 C C . SER B 1 57 ? 23.844 16.062 1.489 1 88.62 57 SER B C 1
ATOM 2203 O O . SER B 1 57 ? 23.188 16.141 0.453 1 88.62 57 SER B O 1
ATOM 2205 N N . SER B 1 58 ? 24.844 16.906 1.784 1 90.69 58 SER B N 1
ATOM 2206 C CA . SER B 1 58 ? 25.266 17.969 0.876 1 90.69 58 SER B CA 1
ATOM 2207 C C . SER B 1 58 ? 26.094 17.406 -0.278 1 90.69 58 SER B C 1
ATOM 2209 O O . SER B 1 58 ? 26.312 18.078 -1.282 1 90.69 58 SER B O 1
ATOM 2211 N N . HIS B 1 59 ? 26.562 16.203 -0.106 1 94.81 59 HIS B N 1
ATOM 2212 C CA . HIS B 1 59 ? 27.375 15.578 -1.14 1 94.81 59 HIS B CA 1
ATOM 2213 C C . HIS B 1 59 ? 26.516 14.906 -2.193 1 94.81 59 HIS B C 1
ATOM 2215 O O . HIS B 1 59 ? 25.781 13.953 -1.892 1 94.81 59 HIS B O 1
ATOM 2221 N N . ARG B 1 60 ? 26.641 15.227 -3.352 1 96 60 ARG B N 1
ATOM 2222 C CA . ARG B 1 60 ? 25.812 14.734 -4.457 1 96 60 ARG B CA 1
ATOM 2223 C C . ARG B 1 60 ? 26 13.234 -4.656 1 96 60 ARG B C 1
ATOM 2225 O O . ARG B 1 60 ? 25.078 12.539 -5.059 1 96 60 ARG B O 1
ATOM 2232 N N . PHE B 1 61 ? 27.156 12.773 -4.348 1 96.69 61 PHE B N 1
ATOM 2233 C CA . PHE B 1 61 ? 27.469 11.359 -4.531 1 96.69 61 PHE B CA 1
ATOM 2234 C C . PHE B 1 61 ? 26.625 10.5 -3.592 1 96.69 61 PHE B C 1
ATOM 2236 O O . PHE B 1 61 ? 26.422 9.305 -3.844 1 96.69 61 PHE B O 1
ATOM 2243 N N . LEU B 1 62 ? 26.141 11.086 -2.561 1 96.31 62 LEU B N 1
ATOM 2244 C CA . LEU B 1 62 ? 25.297 10.375 -1.613 1 96.31 62 LEU B CA 1
ATOM 2245 C C . LEU B 1 62 ? 23.812 10.672 -1.877 1 96.31 62 LEU B C 1
ATOM 2247 O O . LEU B 1 62 ? 22.984 9.758 -1.852 1 96.31 62 LEU B O 1
ATOM 2251 N N . SER B 1 63 ? 23.531 11.867 -2.217 1 96.62 63 SER B N 1
ATOM 2252 C CA . SER B 1 63 ? 22.141 12.297 -2.322 1 96.62 63 SER B CA 1
ATOM 2253 C C . SER B 1 63 ? 21.5 11.766 -3.598 1 96.62 63 SER B C 1
ATOM 2255 O O . SER B 1 63 ? 20.312 11.398 -3.6 1 96.62 63 SER B O 1
ATOM 2257 N N . TRP B 1 64 ? 22.156 11.648 -4.656 1 97.62 64 TRP B N 1
ATOM 2258 C CA . TRP B 1 64 ? 21.578 11.258 -5.934 1 97.62 64 TRP B CA 1
ATOM 2259 C C . TRP B 1 64 ? 21.156 9.789 -5.918 1 97.62 64 TRP B C 1
ATOM 2261 O O . TRP B 1 64 ? 20.031 9.461 -6.285 1 97.62 64 TRP B O 1
ATOM 2271 N N . PRO B 1 65 ? 22.094 8.922 -5.449 1 98.19 65 PRO B N 1
ATOM 2272 C CA . PRO B 1 65 ? 21.672 7.523 -5.383 1 98.19 65 PRO B CA 1
ATOM 2273 C C . PRO B 1 65 ? 20.5 7.305 -4.434 1 98.19 65 PRO B C 1
ATOM 2275 O O . PRO B 1 65 ? 19.625 6.461 -4.695 1 98.19 65 PRO B O 1
ATOM 2278 N N . ALA B 1 66 ? 20.5 8.031 -3.383 1 98.06 66 ALA B N 1
ATOM 2279 C CA . ALA B 1 66 ? 19.391 7.902 -2.428 1 98.06 66 ALA B CA 1
ATOM 2280 C C . ALA B 1 66 ? 18.078 8.344 -3.053 1 98.06 66 ALA B C 1
ATOM 2282 O O . ALA B 1 66 ? 17.047 7.691 -2.869 1 98.06 66 ALA B O 1
ATOM 2283 N N . ARG B 1 67 ? 18.141 9.414 -3.801 1 97.75 67 ARG B N 1
ATOM 2284 C CA . ARG B 1 67 ? 16.953 9.922 -4.484 1 97.75 67 ARG B CA 1
ATOM 2285 C C . ARG B 1 67 ? 16.438 8.906 -5.508 1 97.75 67 ARG B C 1
ATOM 2287 O O . ARG B 1 67 ? 15.234 8.695 -5.633 1 97.75 67 ARG B O 1
ATOM 2294 N N . PHE B 1 68 ? 17.359 8.336 -6.184 1 98.12 68 PHE B N 1
ATOM 2295 C CA . PHE B 1 68 ? 17 7.336 -7.18 1 98.12 68 PHE B CA 1
ATOM 2296 C C . PHE B 1 68 ? 16.406 6.098 -6.516 1 98.12 68 PHE B C 1
ATOM 2298 O O . PHE B 1 68 ? 15.398 5.566 -6.969 1 98.12 68 PHE B O 1
ATOM 2305 N N . TYR B 1 69 ? 17.078 5.672 -5.461 1 98.44 69 TYR B N 1
ATOM 2306 C CA . TYR B 1 69 ? 16.609 4.523 -4.699 1 98.44 69 TYR B CA 1
ATOM 2307 C C . TYR B 1 69 ? 15.164 4.727 -4.246 1 98.44 69 TYR B C 1
ATOM 2309 O O . TYR B 1 69 ? 14.312 3.85 -4.441 1 98.44 69 TYR B O 1
ATOM 2317 N N . ILE B 1 70 ? 14.875 5.859 -3.729 1 98.44 70 ILE B N 1
ATOM 2318 C CA . ILE B 1 70 ? 13.555 6.176 -3.189 1 98.44 70 ILE B CA 1
ATOM 2319 C C . ILE B 1 70 ? 12.531 6.219 -4.324 1 98.44 70 ILE B C 1
ATOM 2321 O O . ILE B 1 70 ? 11.492 5.566 -4.25 1 98.44 70 ILE B O 1
ATOM 2325 N N . SER B 1 71 ? 12.898 6.91 -5.406 1 97.81 71 SER B N 1
ATOM 2326 C CA . SER B 1 71 ? 11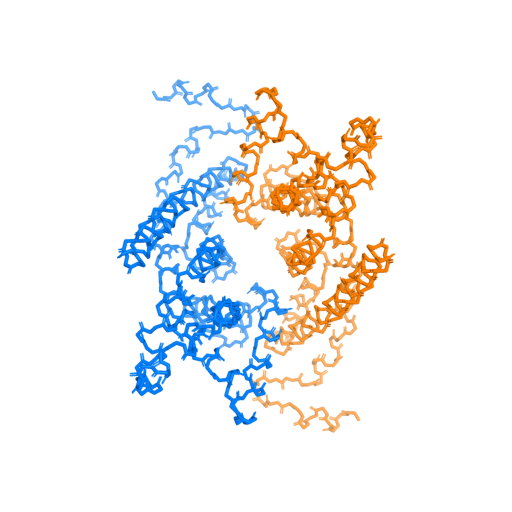.992 7.031 -6.547 1 97.81 71 SER B CA 1
ATOM 2327 C C . SER B 1 71 ? 11.711 5.672 -7.176 1 97.81 71 SER B C 1
ATOM 2329 O O . SER B 1 71 ? 10.555 5.332 -7.438 1 97.81 71 SER B O 1
ATOM 2331 N N . PHE B 1 72 ? 12.688 4.898 -7.312 1 98.5 72 PHE B N 1
ATOM 2332 C CA . PHE B 1 72 ? 12.602 3.623 -8.016 1 98.5 72 PHE B CA 1
ATOM 2333 C C . PHE B 1 72 ? 11.797 2.613 -7.211 1 98.5 72 PHE B C 1
ATOM 2335 O O . PHE B 1 72 ? 10.836 2.031 -7.719 1 98.5 72 PHE B O 1
ATOM 2342 N N . LEU B 1 73 ? 12.125 2.457 -5.949 1 98.62 73 LEU B N 1
ATOM 2343 C CA . LEU B 1 73 ? 11.523 1.403 -5.145 1 98.62 73 LEU B CA 1
ATOM 2344 C C . LEU B 1 73 ? 10.094 1.771 -4.754 1 98.62 73 LEU B C 1
ATOM 2346 O O . LEU B 1 73 ? 9.266 0.89 -4.508 1 98.62 73 LEU B O 1
ATOM 2350 N N . ARG B 1 74 ? 9.75 3.039 -4.785 1 97.88 74 ARG B N 1
ATOM 2351 C CA . ARG B 1 74 ? 8.383 3.457 -4.48 1 97.88 74 ARG B CA 1
ATOM 2352 C C . ARG B 1 74 ? 7.488 3.346 -5.711 1 97.88 74 ARG B C 1
ATOM 2354 O O . ARG B 1 74 ? 6.262 3.451 -5.605 1 97.88 74 ARG B O 1
ATOM 2361 N N . GLY B 1 75 ? 8.141 3.096 -6.914 1 98.31 75 GLY B N 1
ATOM 2362 C CA . GLY B 1 75 ? 7.383 3.045 -8.156 1 98.31 75 GLY B CA 1
ATOM 2363 C C . GLY B 1 75 ? 7.184 1.635 -8.672 1 98.31 75 GLY B C 1
ATOM 2364 O O . GLY B 1 75 ? 6.547 1.435 -9.711 1 98.31 75 GLY B O 1
ATOM 2365 N N . ILE B 1 76 ? 7.664 0.657 -7.938 1 98.75 76 ILE B N 1
ATOM 2366 C CA . ILE B 1 76 ? 7.598 -0.731 -8.383 1 98.75 76 ILE B CA 1
ATOM 2367 C C . ILE B 1 76 ? 6.664 -1.52 -7.469 1 98.75 76 ILE B C 1
ATOM 2369 O O . ILE B 1 76 ? 6.734 -1.398 -6.242 1 98.75 76 ILE B O 1
ATOM 2373 N N . PRO B 1 77 ? 5.754 -2.303 -8.078 1 98.69 77 PRO B N 1
ATOM 2374 C CA . PRO B 1 77 ? 4.934 -3.172 -7.23 1 98.69 77 PRO B CA 1
ATOM 2375 C C . PRO B 1 77 ? 5.77 -4.125 -6.379 1 98.69 77 PRO B C 1
ATOM 2377 O O . PRO B 1 77 ? 6.746 -4.699 -6.867 1 98.69 77 PRO B O 1
ATOM 2380 N N . MET B 1 78 ? 5.387 -4.285 -5.156 1 98.56 78 MET B N 1
ATOM 2381 C CA . MET B 1 78 ? 6.086 -5.191 -4.246 1 98.56 78 MET B CA 1
ATOM 2382 C C . MET B 1 78 ? 6.148 -6.602 -4.82 1 98.56 78 MET B C 1
ATOM 2384 O O . MET B 1 78 ? 7.156 -7.293 -4.672 1 98.56 78 MET B O 1
ATOM 2388 N N . LEU B 1 79 ? 5.102 -7.027 -5.484 1 98.62 79 LEU B N 1
ATOM 2389 C CA . LEU B 1 79 ? 5.062 -8.359 -6.09 1 98.62 79 LEU B CA 1
ATOM 2390 C C . LEU B 1 79 ? 6.164 -8.516 -7.129 1 98.62 79 LEU B C 1
ATOM 2392 O O . LEU B 1 79 ? 6.77 -9.586 -7.242 1 98.62 79 LEU B O 1
ATOM 2396 N N . VAL B 1 80 ? 6.434 -7.457 -7.879 1 98.75 80 VAL B N 1
ATOM 2397 C CA . VAL B 1 80 ? 7.469 -7.488 -8.906 1 98.75 80 VAL B CA 1
ATOM 2398 C C . VAL B 1 80 ? 8.844 -7.602 -8.258 1 98.75 80 VAL B C 1
ATOM 2400 O O . VAL B 1 80 ? 9.688 -8.375 -8.703 1 98.75 80 VAL B O 1
ATOM 2403 N N . ILE B 1 81 ? 9.062 -6.883 -7.176 1 98.75 81 ILE B N 1
ATOM 2404 C CA . ILE B 1 81 ? 10.328 -6.945 -6.449 1 98.75 81 ILE B CA 1
ATOM 2405 C C . ILE B 1 81 ? 10.531 -8.352 -5.891 1 98.75 81 ILE B C 1
ATOM 2407 O O . ILE B 1 81 ? 11.625 -8.914 -5.98 1 98.75 81 ILE B O 1
ATOM 2411 N N . LEU B 1 82 ? 9.5 -8.914 -5.398 1 98.75 82 LEU B N 1
ATOM 2412 C CA . LEU B 1 82 ? 9.539 -10.266 -4.859 1 98.75 82 LEU B CA 1
ATOM 2413 C C . LEU B 1 82 ? 9.914 -11.273 -5.941 1 98.75 82 LEU B C 1
ATOM 2415 O O . LEU B 1 82 ? 10.719 -12.172 -5.711 1 98.75 82 LEU B O 1
ATOM 2419 N N . PHE B 1 83 ? 9.32 -11.102 -7.105 1 98.69 83 PHE B N 1
ATOM 2420 C CA . PHE B 1 83 ? 9.57 -12.031 -8.195 1 98.69 83 PHE B CA 1
ATOM 2421 C C . PHE B 1 83 ? 10.977 -11.852 -8.758 1 98.69 83 PHE B C 1
ATOM 2423 O O . PHE B 1 83 ? 11.609 -12.82 -9.18 1 98.69 83 PHE B O 1
ATOM 2430 N N . ILE B 1 84 ? 11.469 -10.625 -8.734 1 98.31 84 ILE B N 1
ATOM 2431 C CA . ILE B 1 84 ? 12.844 -10.383 -9.164 1 98.31 84 ILE B CA 1
ATOM 2432 C C . ILE B 1 84 ? 13.812 -11.094 -8.219 1 98.31 84 ILE B C 1
ATOM 2434 O O . ILE B 1 84 ? 14.727 -11.781 -8.664 1 98.31 84 ILE B O 1
ATOM 2438 N N . THR B 1 85 ? 13.586 -11.016 -6.93 1 98.25 85 THR B N 1
ATOM 2439 C CA . THR B 1 85 ? 14.508 -11.594 -5.957 1 98.25 85 THR B CA 1
ATOM 2440 C C . THR B 1 85 ? 14.406 -13.117 -5.961 1 98.25 85 THR B C 1
ATOM 2442 O O . THR B 1 85 ? 15.422 -13.812 -5.926 1 98.25 85 THR B O 1
ATOM 2445 N N . TYR B 1 86 ? 13.203 -13.656 -6.09 1 98.25 86 TYR B N 1
ATOM 2446 C CA . TYR B 1 86 ? 12.984 -15.102 -6.004 1 98.25 86 TYR B CA 1
ATOM 2447 C C . TYR B 1 86 ? 13.328 -15.781 -7.324 1 98.25 86 TYR B C 1
ATOM 2449 O O . TYR B 1 86 ? 14.195 -16.656 -7.367 1 98.25 86 TYR B O 1
ATOM 2457 N N . PHE B 1 87 ? 12.734 -15.344 -8.375 1 97.19 87 PHE B N 1
ATOM 2458 C CA . PHE B 1 87 ? 12.914 -15.992 -9.672 1 97.19 87 PHE B CA 1
ATOM 2459 C C . PHE B 1 87 ? 14.125 -15.414 -10.398 1 97.19 87 PHE B C 1
ATOM 2461 O O . PHE B 1 87 ? 14.867 -16.141 -11.055 1 97.19 87 PHE B O 1
ATOM 2468 N N . GLY B 1 88 ? 14.266 -14.07 -10.312 1 96.06 88 GLY B N 1
ATOM 2469 C CA . GLY B 1 88 ? 15.367 -13.422 -11.008 1 96.06 88 GLY B CA 1
ATOM 2470 C C . GLY B 1 88 ? 16.734 -13.773 -10.438 1 96.06 88 GLY B C 1
ATOM 2471 O O . GLY B 1 88 ? 17.562 -14.375 -11.117 1 96.06 88 GLY B O 1
ATOM 2472 N N . PHE B 1 89 ? 16.859 -13.609 -9.125 1 96.38 89 PHE B N 1
ATOM 2473 C CA . PHE B 1 89 ? 18.125 -13.859 -8.453 1 96.38 89 PHE B CA 1
ATOM 2474 C C . PHE B 1 89 ? 18.219 -15.312 -8.008 1 96.38 89 PHE B C 1
ATOM 2476 O O . PHE B 1 89 ? 19.25 -15.742 -7.469 1 96.38 89 PHE B O 1
ATOM 2483 N N . ASN B 1 90 ? 17.188 -16.047 -8.18 1 95.88 90 ASN B N 1
ATOM 2484 C CA . ASN B 1 90 ? 17.125 -17.453 -7.805 1 95.88 90 ASN B CA 1
ATOM 2485 C C . ASN B 1 90 ? 17.438 -17.656 -6.324 1 95.88 90 ASN B C 1
ATOM 2487 O O . ASN B 1 90 ? 18.203 -18.562 -5.961 1 95.88 90 ASN B O 1
ATOM 2491 N N . MET B 1 91 ? 16.922 -16.812 -5.559 1 97.5 91 MET B N 1
ATOM 2492 C CA . MET B 1 91 ? 17.094 -16.938 -4.113 1 97.5 91 MET B CA 1
ATOM 2493 C C . MET B 1 91 ? 16.078 -17.922 -3.523 1 97.5 91 MET B C 1
ATOM 2495 O O . MET B 1 91 ? 15.023 -18.156 -4.109 1 97.5 91 MET B O 1
ATOM 2499 N N . ALA B 1 92 ? 16.531 -18.406 -2.404 1 98.5 92 ALA B N 1
ATOM 2500 C CA . ALA B 1 92 ? 15.531 -19.156 -1.654 1 98.5 92 ALA B CA 1
ATOM 2501 C C . ALA B 1 92 ? 14.359 -18.281 -1.238 1 98.5 92 ALA B C 1
ATOM 2503 O O . ALA B 1 92 ? 14.508 -17.047 -1.146 1 98.5 92 ALA B O 1
ATOM 2504 N N . ALA B 1 93 ? 13.219 -18.828 -0.986 1 98.62 93 ALA B N 1
ATOM 2505 C CA . ALA B 1 93 ? 11.961 -18.109 -0.782 1 98.62 93 ALA B CA 1
ATOM 2506 C C . ALA B 1 93 ? 12.07 -17.141 0.386 1 98.62 93 ALA B C 1
ATOM 2508 O O . ALA B 1 93 ? 11.781 -15.945 0.237 1 98.62 93 ALA B O 1
ATOM 2509 N N . LEU B 1 94 ? 12.555 -17.609 1.554 1 98.75 94 LEU B N 1
ATOM 2510 C CA . LEU B 1 94 ? 12.547 -16.797 2.758 1 98.75 94 LEU B CA 1
ATOM 2511 C C . LEU B 1 94 ? 13.531 -15.633 2.629 1 98.75 94 LEU B C 1
ATOM 2513 O O . LEU B 1 94 ? 13.18 -14.484 2.883 1 98.75 94 LEU B O 1
ATOM 2517 N N . PRO B 1 95 ? 14.789 -15.852 2.168 1 98.75 95 PRO B N 1
ATOM 2518 C CA . PRO B 1 95 ? 15.703 -14.727 1.948 1 98.75 95 PRO B CA 1
ATOM 2519 C C . PRO B 1 95 ? 15.18 -13.734 0.911 1 98.75 95 PRO B C 1
ATOM 2521 O O . PRO B 1 95 ? 15.375 -12.523 1.053 1 98.75 95 PRO B O 1
ATOM 2524 N N . ALA B 1 96 ? 14.523 -14.242 -0.156 1 98.81 96 ALA B N 1
ATOM 2525 C CA . ALA B 1 96 ? 13.938 -13.367 -1.17 1 98.81 96 ALA B CA 1
ATOM 2526 C C . ALA B 1 96 ? 12.867 -12.469 -0.562 1 98.81 96 ALA B C 1
ATOM 2528 O O . ALA B 1 96 ? 12.82 -11.266 -0.852 1 98.81 96 ALA B O 1
ATOM 2529 N N . ALA B 1 97 ? 12.031 -13.062 0.301 1 98.94 97 ALA B N 1
ATOM 2530 C CA . ALA B 1 97 ? 10.984 -12.305 0.973 1 98.94 97 ALA B CA 1
ATOM 2531 C C . ALA B 1 97 ? 11.578 -11.242 1.891 1 98.94 97 ALA B C 1
ATOM 2533 O O . ALA B 1 97 ? 11.164 -10.078 1.854 1 98.94 97 ALA B O 1
ATOM 2534 N N . ILE B 1 98 ? 12.586 -11.602 2.678 1 98.94 98 ILE B N 1
ATOM 2535 C CA . ILE B 1 98 ? 13.195 -10.68 3.635 1 98.94 98 ILE B CA 1
ATOM 2536 C C . ILE B 1 98 ? 13.828 -9.508 2.891 1 98.94 98 ILE B C 1
ATOM 2538 O O . ILE B 1 98 ? 13.641 -8.352 3.266 1 98.94 98 ILE B O 1
ATOM 2542 N N . LEU B 1 99 ? 14.523 -9.789 1.876 1 98.88 99 LEU B N 1
ATOM 2543 C CA . LEU B 1 99 ? 15.164 -8.734 1.104 1 98.88 99 LEU B CA 1
ATOM 2544 C C . LEU B 1 99 ? 14.125 -7.785 0.509 1 98.88 99 LEU B C 1
ATOM 2546 O O . LEU B 1 99 ? 14.25 -6.562 0.645 1 98.88 99 LEU B O 1
ATOM 2550 N N . SER B 1 100 ? 13.133 -8.328 -0.155 1 98.94 100 SER B N 1
ATOM 2551 C CA . SER B 1 100 ? 12.117 -7.539 -0.839 1 98.94 100 SER B CA 1
ATOM 2552 C C . SER B 1 100 ? 11.32 -6.688 0.146 1 98.94 100 SER B C 1
ATOM 2554 O O . SER B 1 100 ? 11.141 -5.488 -0.071 1 98.94 100 SER B O 1
ATOM 2556 N N . PHE B 1 101 ? 10.906 -7.348 1.322 1 98.94 101 PHE B N 1
ATOM 2557 C CA . PHE B 1 101 ? 10.086 -6.68 2.326 1 98.94 101 PHE B CA 1
ATOM 2558 C C . PHE B 1 101 ? 10.93 -5.727 3.166 1 98.94 101 PHE B C 1
ATOM 2560 O O . PHE B 1 101 ? 10.398 -5 4.012 1 98.94 101 PHE B O 1
ATOM 2567 N N . THR B 1 102 ? 12.219 -5.68 2.879 1 98.94 102 THR B N 1
ATOM 2568 C CA . THR B 1 102 ? 13.102 -4.723 3.543 1 98.94 102 THR B CA 1
ATOM 2569 C C . THR B 1 102 ? 13.383 -3.531 2.635 1 98.94 102 THR B C 1
ATOM 2571 O O . THR B 1 102 ? 13.133 -2.385 3.01 1 98.94 102 THR B O 1
ATOM 2574 N N . ILE B 1 103 ? 13.766 -3.754 1.44 1 98.81 103 ILE B N 1
ATOM 2575 C CA . ILE B 1 103 ? 14.305 -2.688 0.604 1 98.81 103 ILE B CA 1
ATOM 2576 C C . ILE B 1 103 ? 13.164 -1.809 0.093 1 98.81 103 ILE B C 1
ATOM 2578 O O . ILE B 1 103 ? 13.344 -0.603 -0.099 1 98.81 103 ILE B O 1
ATOM 2582 N N . ALA B 1 104 ? 12.031 -2.4 -0.152 1 98.69 104 ALA B N 1
ATOM 2583 C CA . ALA B 1 104 ? 10.93 -1.615 -0.697 1 98.69 104 ALA B CA 1
ATOM 2584 C C . ALA B 1 104 ? 10.344 -0.682 0.36 1 98.69 104 ALA B C 1
ATOM 2586 O O . ALA B 1 104 ? 10.289 0.534 0.162 1 98.69 104 ALA B O 1
ATOM 2587 N N . PRO B 1 105 ? 9.945 -1.181 1.557 1 98.75 105 PRO B N 1
ATOM 2588 C CA . PRO B 1 105 ? 9.406 -0.279 2.576 1 98.75 105 PRO B CA 1
ATOM 2589 C C . PRO B 1 105 ? 10.438 0.74 3.066 1 98.75 105 PRO B C 1
ATOM 2591 O O . PRO B 1 105 ? 10.062 1.837 3.494 1 98.75 105 PRO B O 1
ATOM 2594 N N . ALA B 1 106 ? 11.727 0.432 2.951 1 98.81 106 ALA B N 1
ATOM 2595 C CA . ALA B 1 106 ? 12.773 1.355 3.381 1 98.81 106 ALA B CA 1
ATOM 2596 C C . ALA B 1 106 ? 12.68 2.676 2.619 1 98.81 106 ALA B C 1
ATOM 2598 O O . ALA B 1 106 ? 12.984 3.738 3.168 1 98.81 106 ALA B O 1
ATOM 2599 N N . ALA B 1 107 ? 12.312 2.609 1.379 1 98.75 107 ALA B N 1
ATOM 2600 C CA . ALA B 1 107 ? 12.164 3.816 0.569 1 98.75 107 ALA B CA 1
ATOM 2601 C C . ALA B 1 107 ? 11.07 4.723 1.128 1 98.75 107 ALA B C 1
ATOM 2603 O O . ALA B 1 107 ? 11.25 5.941 1.203 1 98.75 107 ALA B O 1
ATOM 2604 N N . PHE B 1 108 ? 9.992 4.148 1.551 1 98 108 PHE B N 1
ATOM 2605 C CA . PHE B 1 108 ? 8.906 4.91 2.156 1 98 108 PHE B CA 1
ATOM 2606 C C . PHE B 1 108 ? 9.32 5.461 3.516 1 98 108 PHE B C 1
ATOM 2608 O O . PHE B 1 108 ? 9.055 6.625 3.828 1 98 108 PHE B O 1
ATOM 2615 N N . ILE B 1 109 ? 9.953 4.637 4.258 1 98.31 109 ILE B N 1
ATOM 2616 C CA . ILE B 1 109 ? 10.383 5.016 5.598 1 98.31 109 ILE B CA 1
ATOM 2617 C C . ILE B 1 109 ? 11.359 6.188 5.512 1 98.31 109 ILE B C 1
ATOM 2619 O O . ILE B 1 109 ? 11.273 7.133 6.297 1 98.31 109 ILE B O 1
ATOM 2623 N N . ALA B 1 110 ? 12.266 6.125 4.535 1 97.88 110 ALA B N 1
ATOM 2624 C CA . ALA B 1 110 ? 13.203 7.223 4.332 1 97.88 110 ALA B CA 1
ATOM 2625 C C . ALA B 1 110 ? 12.469 8.539 4.098 1 97.88 110 ALA B C 1
ATOM 2627 O O . ALA B 1 110 ? 12.836 9.57 4.664 1 97.88 110 ALA B O 1
ATOM 2628 N N . GLU B 1 111 ? 11.461 8.5 3.309 1 96.38 111 GLU B N 1
ATOM 2629 C CA . GLU B 1 111 ? 10.68 9.695 3.008 1 96.38 111 GLU B CA 1
ATOM 2630 C C . GLU B 1 111 ? 9.906 10.172 4.234 1 96.38 111 GLU B C 1
ATOM 2632 O O . GLU B 1 111 ? 9.727 11.375 4.43 1 96.38 111 GLU B O 1
ATOM 2637 N N . TYR B 1 112 ? 9.359 9.266 5.031 1 96.38 112 TYR B N 1
ATOM 2638 C CA . TYR B 1 112 ? 8.617 9.633 6.23 1 96.38 112 TYR B CA 1
ATOM 2639 C C . TYR B 1 112 ? 9.539 10.281 7.262 1 96.38 112 TYR B C 1
ATOM 2641 O O . TYR B 1 112 ? 9.164 11.258 7.91 1 96.38 112 TYR B O 1
ATOM 2649 N N . TYR B 1 113 ? 10.742 9.758 7.352 1 94.88 113 TYR B N 1
ATOM 2650 C CA . TYR B 1 113 ? 11.719 10.375 8.242 1 94.88 113 TYR B CA 1
ATOM 2651 C C . TYR B 1 113 ? 12.117 11.758 7.738 1 94.88 113 TYR B C 1
ATOM 2653 O O . TYR B 1 113 ? 12.242 12.703 8.523 1 94.88 113 TYR B O 1
ATOM 2661 N N . ARG B 1 114 ? 12.375 11.836 6.48 1 93.19 114 ARG B N 1
ATOM 2662 C CA . ARG B 1 114 ? 12.719 13.133 5.906 1 93.19 114 ARG B CA 1
ATOM 2663 C C . ARG B 1 114 ? 11.617 14.156 6.172 1 93.19 114 ARG B C 1
ATOM 2665 O O . ARG B 1 114 ? 11.891 15.281 6.605 1 93.19 114 ARG B O 1
ATOM 2672 N N . SER B 1 115 ? 10.398 13.766 5.906 1 92.88 115 SER B N 1
ATOM 2673 C CA . SER B 1 115 ? 9.258 14.648 6.141 1 92.88 115 SER B CA 1
ATOM 2674 C C . SER B 1 115 ? 9.141 15.016 7.613 1 92.88 115 SER B C 1
ATOM 2676 O O . SER B 1 115 ? 8.812 16.156 7.945 1 92.88 115 SER B O 1
ATOM 2678 N N . ALA B 1 116 ? 9.375 14.094 8.477 1 92.12 116 ALA B N 1
ATOM 2679 C CA . ALA B 1 116 ? 9.312 14.328 9.914 1 92.12 116 ALA B CA 1
ATOM 2680 C C . ALA B 1 116 ? 10.406 15.297 10.359 1 92.12 116 ALA B C 1
ATOM 2682 O O . ALA B 1 116 ? 10.164 16.172 11.188 1 92.12 116 ALA B O 1
ATOM 2683 N N . PHE B 1 117 ? 11.562 15.164 9.781 1 88.56 117 PHE B N 1
ATOM 2684 C CA . PHE B 1 117 ? 12.68 16.047 10.094 1 88.56 117 PHE B CA 1
ATOM 2685 C C . PHE B 1 117 ? 12.359 17.484 9.688 1 88.56 117 PHE B C 1
ATOM 2687 O O . PHE B 1 117 ? 12.633 18.422 10.438 1 88.56 117 PHE B O 1
ATOM 2694 N N . LEU B 1 118 ? 11.773 17.594 8.562 1 87.69 118 LEU B N 1
ATOM 2695 C CA . LEU B 1 118 ? 11.414 18.906 8.047 1 87.69 118 LEU B CA 1
ATOM 2696 C C . LEU B 1 118 ? 10.25 19.5 8.82 1 87.69 118 LEU B C 1
ATOM 2698 O O . LEU B 1 118 ? 10.039 20.719 8.812 1 87.69 118 LEU B O 1
ATOM 2702 N N . GLY B 1 119 ? 9.516 18.625 9.461 1 86.94 119 GLY B N 1
ATOM 2703 C CA . GLY B 1 119 ? 8.352 19.047 10.211 1 86.94 119 GLY B CA 1
ATOM 2704 C C . GLY B 1 119 ? 8.703 19.609 11.578 1 86.94 119 GLY B C 1
ATOM 2705 O O . GLY B 1 119 ? 7.867 20.234 12.234 1 86.94 119 GLY B O 1
ATOM 2706 N N . VAL B 1 120 ? 9.938 19.422 12.008 1 88.62 120 VAL B N 1
ATOM 2707 C CA . VAL B 1 120 ? 10.375 19.984 13.281 1 88.62 120 VAL B CA 1
ATOM 2708 C C . VAL B 1 120 ? 10.539 21.5 13.156 1 88.62 120 VAL B C 1
ATOM 2710 O O . VAL B 1 120 ? 11.148 21.984 12.195 1 88.62 120 VAL B O 1
ATOM 2713 N N . ASP B 1 121 ? 10 22.219 14.125 1 87.62 121 ASP B N 1
ATOM 2714 C CA . ASP B 1 121 ? 10.047 23.688 14.133 1 87.62 121 ASP B CA 1
ATOM 2715 C C . ASP B 1 121 ? 11.492 24.172 14.094 1 87.62 121 ASP B C 1
ATOM 2717 O O . ASP B 1 121 ? 12.32 23.766 14.914 1 87.62 121 ASP B O 1
ATOM 2721 N N . GLU B 1 122 ? 11.672 24.984 13.219 1 86.06 122 GLU B N 1
ATOM 2722 C CA . GLU B 1 122 ? 13.016 25.562 13.078 1 86.06 122 GLU B CA 1
ATOM 2723 C C . GLU B 1 122 ? 13.445 26.266 14.359 1 86.06 122 GLU B C 1
ATOM 2725 O O . GLU B 1 122 ? 14.633 26.359 14.656 1 86.06 122 GLU B O 1
ATOM 2730 N N . GLY B 1 123 ? 12.461 26.75 14.977 1 86.5 123 GLY B N 1
ATOM 2731 C CA . GLY B 1 123 ? 12.734 27.422 16.234 1 86.5 123 GLY B CA 1
ATOM 2732 C C . GLY B 1 123 ? 13.438 26.547 17.25 1 86.5 123 GLY B C 1
ATOM 2733 O O . GLY B 1 123 ? 14.242 27.031 18.047 1 86.5 123 GLY B O 1
ATOM 2734 N N . GLN B 1 124 ? 13.164 25.266 17.172 1 88.25 124 GLN B N 1
ATOM 2735 C CA . GLN B 1 124 ? 13.812 24.328 18.062 1 88.25 124 GLN B CA 1
ATOM 2736 C C . GLN B 1 124 ? 15.32 24.266 17.812 1 88.25 124 GLN B C 1
ATOM 2738 O O . GLN B 1 124 ? 16.109 24.234 18.766 1 88.25 124 GLN B O 1
ATOM 2743 N N . PHE B 1 125 ? 15.68 24.266 16.562 1 87.19 125 PHE B N 1
ATOM 2744 C CA . PHE B 1 125 ? 17.094 24.281 16.188 1 87.19 125 PHE B CA 1
ATOM 2745 C C . PHE B 1 125 ? 17.75 25.594 16.609 1 87.19 125 PHE B C 1
ATOM 2747 O O . PHE B 1 125 ? 18.828 25.578 17.219 1 87.19 125 PHE B O 1
ATOM 2754 N N . GLU B 1 126 ? 17.078 26.656 16.375 1 90.56 126 GLU B N 1
ATOM 2755 C CA . GLU B 1 126 ? 17.594 27.984 16.688 1 90.56 126 GLU B CA 1
ATOM 2756 C C . GLU B 1 126 ? 17.734 28.188 18.188 1 90.56 126 GLU B C 1
ATOM 2758 O O . GLU B 1 126 ? 18.734 28.75 18.656 1 90.56 126 GLU B O 1
ATOM 2763 N N . ALA B 1 127 ? 16.734 27.75 18.859 1 90.75 127 ALA B N 1
ATOM 2764 C CA . ALA B 1 127 ? 16.766 27.859 20.312 1 90.75 127 ALA B CA 1
ATOM 2765 C C . ALA B 1 127 ? 17.922 27.062 20.906 1 90.75 127 ALA B C 1
ATOM 2767 O O . ALA B 1 127 ? 18.625 27.547 21.781 1 90.75 127 ALA B O 1
ATOM 2768 N N . ALA B 1 128 ? 18.125 25.906 20.438 1 90.19 128 ALA B N 1
ATOM 2769 C CA . ALA B 1 128 ? 19.203 25.047 20.938 1 90.19 128 ALA B CA 1
ATOM 2770 C C . ALA B 1 128 ? 20.562 25.625 20.578 1 90.19 128 ALA B C 1
ATOM 2772 O O . ALA B 1 128 ? 21.5 25.578 21.391 1 90.19 128 ALA B O 1
ATOM 2773 N N . ARG B 1 129 ? 20.672 26.141 19.422 1 90.5 129 ARG B N 1
ATOM 2774 C CA . ARG B 1 129 ? 21.906 26.766 18.969 1 90.5 129 ARG B CA 1
ATOM 2775 C C . ARG B 1 129 ? 22.219 28.016 19.781 1 90.5 129 ARG B C 1
ATOM 2777 O O . ARG B 1 129 ? 23.375 28.281 20.109 1 90.5 129 ARG B O 1
ATOM 2784 N N . SER B 1 130 ? 21.25 28.781 20.062 1 93.5 130 SER B N 1
ATOM 2785 C CA . SER B 1 130 ? 21.406 29.984 20.859 1 93.5 130 SER B CA 1
ATOM 2786 C C . SER B 1 130 ? 21.891 29.656 22.266 1 93.5 130 SER B C 1
ATOM 2788 O O . SER B 1 130 ? 22.531 30.484 22.906 1 93.5 130 SER B O 1
ATOM 2790 N N . LEU B 1 131 ? 21.5 28.484 22.781 1 93.38 131 LEU B N 1
ATOM 2791 C CA . LEU B 1 131 ? 21.906 28.016 24.094 1 93.38 131 LEU B CA 1
ATOM 2792 C C . LEU B 1 131 ? 23.344 27.484 24.078 1 93.38 131 LEU B C 1
ATOM 2794 O O . LEU B 1 131 ? 23.875 27.109 25.109 1 93.38 131 LEU B O 1
ATOM 2798 N N . GLY B 1 132 ? 23.953 27.484 22.875 1 91.62 132 GLY B N 1
ATOM 2799 C CA . GLY B 1 132 ? 25.344 27.109 22.734 1 91.62 132 GLY B CA 1
ATOM 2800 C C . GLY B 1 132 ? 25.547 25.609 22.625 1 91.62 132 GLY B C 1
ATOM 2801 O O . GLY B 1 132 ? 26.656 25.109 22.812 1 91.62 132 GLY B O 1
ATOM 2802 N N . LEU B 1 133 ? 24.5 24.859 22.406 1 90.94 133 LEU B N 1
ATOM 2803 C CA . LEU B 1 133 ? 24.641 23.422 22.234 1 90.94 133 LEU B CA 1
ATOM 2804 C C . LEU B 1 133 ? 25.375 23.094 20.938 1 90.94 133 LEU B C 1
ATOM 2806 O O . LEU B 1 133 ? 25.141 23.734 19.906 1 90.94 133 LEU B O 1
ATOM 2810 N N . PRO B 1 134 ? 26.297 22.156 21.062 1 91.81 134 PRO B N 1
ATOM 2811 C CA . PRO B 1 134 ? 26.938 21.734 19.812 1 91.81 134 PRO B CA 1
ATOM 2812 C C . PRO B 1 134 ? 25.984 21.031 18.844 1 91.81 134 PRO B C 1
ATOM 2814 O O . PRO B 1 134 ? 24.984 20.453 19.281 1 91.81 134 PRO B O 1
ATOM 2817 N N . TYR B 1 135 ? 26.219 21.047 17.578 1 86.81 135 TYR B N 1
ATOM 2818 C CA . TYR B 1 135 ? 25.375 20.562 16.484 1 86.81 135 TYR B CA 1
ATOM 2819 C C . TYR B 1 135 ? 24.953 19.125 16.734 1 86.81 135 TYR B C 1
ATOM 2821 O O . TYR B 1 135 ? 23.781 18.766 16.609 1 86.81 135 TYR B O 1
ATOM 2829 N N . HIS B 1 136 ? 25.906 18.344 17.109 1 86.06 136 HIS B N 1
ATOM 2830 C CA . HIS B 1 136 ? 25.641 16.922 17.328 1 86.06 136 HIS B CA 1
ATOM 2831 C C . HIS B 1 136 ? 24.641 16.703 18.469 1 86.06 136 HIS B C 1
ATOM 2833 O O . HIS B 1 136 ? 23.797 15.828 18.391 1 86.06 136 HIS B O 1
ATOM 2839 N N . ASN B 1 137 ? 24.719 17.516 19.453 1 89.75 137 ASN B N 1
ATOM 2840 C CA . ASN B 1 137 ? 23.781 17.438 20.562 1 89.75 137 ASN B CA 1
ATOM 2841 C C . ASN B 1 137 ? 22.391 17.906 20.172 1 89.75 137 ASN B C 1
ATOM 2843 O O . ASN B 1 137 ? 21.391 17.344 20.625 1 89.75 137 ASN B O 1
ATOM 2847 N N . ILE B 1 138 ? 22.375 18.953 19.344 1 88.19 138 ILE B N 1
ATOM 2848 C CA . ILE B 1 138 ? 21.094 19.484 18.875 1 88.19 138 ILE B CA 1
ATOM 2849 C C . ILE B 1 138 ? 20.359 18.406 18.062 1 88.19 138 ILE B C 1
ATOM 2851 O O . ILE B 1 138 ? 19.188 18.125 18.297 1 88.19 138 ILE B O 1
ATOM 2855 N N . ILE B 1 139 ? 21.109 17.75 17.219 1 83 139 ILE B N 1
ATOM 2856 C CA . ILE B 1 139 ? 20.516 16.75 16.328 1 83 139 ILE B CA 1
ATOM 2857 C C . ILE B 1 139 ? 20.062 15.531 17.141 1 83 139 ILE B C 1
ATOM 2859 O O . ILE B 1 139 ? 18.922 15.102 17.062 1 83 139 ILE B O 1
ATOM 2863 N N . LEU B 1 140 ? 20.859 15.078 17.984 1 86.38 140 LEU B N 1
ATOM 2864 C CA . LEU B 1 140 ? 20.625 13.812 18.672 1 86.38 140 LEU B CA 1
ATOM 2865 C C . LEU B 1 140 ? 19.641 13.984 19.828 1 86.38 140 LEU B C 1
ATOM 2867 O O . LEU B 1 140 ? 18.828 13.094 20.094 1 86.38 140 LEU B O 1
ATOM 2871 N N . ASN B 1 141 ? 19.656 15.141 20.484 1 87.69 141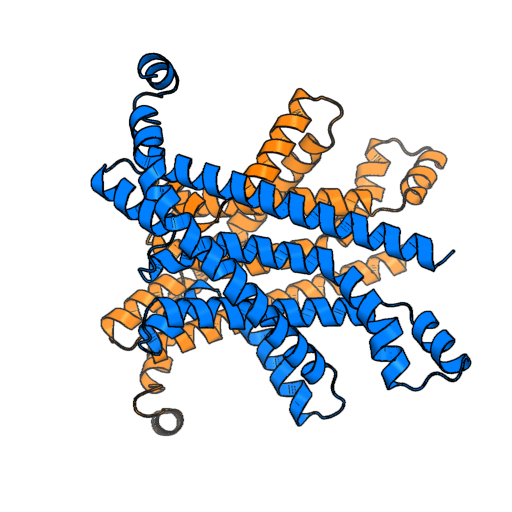 ASN B N 1
ATOM 2872 C CA . ASN B 1 141 ? 18.906 15.266 21.719 1 87.69 141 ASN B CA 1
ATOM 2873 C C . ASN B 1 141 ? 17.688 16.156 21.547 1 87.69 141 ASN B C 1
ATOM 2875 O O . ASN B 1 141 ? 16.781 16.141 22.391 1 87.69 141 ASN B O 1
ATOM 2879 N N . VAL B 1 142 ? 17.672 16.922 20.5 1 86.31 142 VAL B N 1
ATOM 2880 C CA . VAL B 1 142 ? 16.562 17.859 20.344 1 86.31 142 VAL B CA 1
ATOM 2881 C C . VAL B 1 142 ? 15.742 17.5 19.109 1 86.31 142 VAL B C 1
ATOM 2883 O O . VAL B 1 142 ? 14.547 17.203 19.203 1 86.31 142 VAL B O 1
ATOM 2886 N N . ILE B 1 143 ? 16.406 17.391 17.984 1 85.75 143 ILE B N 1
ATOM 2887 C CA . ILE B 1 143 ? 15.711 17.281 16.703 1 85.75 143 ILE B CA 1
ATOM 2888 C C . ILE B 1 143 ? 15.281 15.836 16.484 1 85.75 143 ILE B C 1
ATOM 2890 O O . ILE B 1 143 ? 14.109 15.57 16.203 1 85.75 143 ILE B O 1
ATOM 2894 N N . LEU B 1 144 ? 16.141 14.922 16.734 1 85.62 144 LEU B N 1
ATOM 2895 C CA . LEU B 1 144 ? 15.891 13.523 16.391 1 85.62 144 LEU B CA 1
ATOM 2896 C C . LEU B 1 144 ? 14.727 12.961 17.203 1 85.62 144 LEU B C 1
ATOM 2898 O O . LEU B 1 144 ? 13.844 12.297 16.656 1 85.62 144 LEU B O 1
ATOM 2902 N N . PRO B 1 145 ? 14.742 13.188 18.5 1 86.75 145 PRO B N 1
ATOM 2903 C CA . PRO B 1 145 ? 13.617 12.68 19.281 1 86.75 145 PRO B CA 1
ATOM 2904 C C . PRO B 1 145 ? 12.281 13.258 18.828 1 86.75 145 PRO B C 1
ATOM 2906 O O . PRO B 1 145 ? 11.273 12.539 18.797 1 86.75 145 PRO B O 1
ATOM 2909 N N . GLN B 1 146 ? 12.219 14.523 18.438 1 89.25 146 GLN B N 1
ATOM 2910 C CA . GLN B 1 146 ? 11 15.164 17.953 1 89.25 146 GLN B CA 1
ATOM 2911 C C . GLN B 1 146 ? 10.594 14.617 16.594 1 89.25 146 GLN B C 1
ATOM 2913 O O . GLN B 1 146 ? 9.406 14.367 16.344 1 89.25 146 GLN B O 1
ATOM 2918 N N . ALA B 1 147 ? 11.57 14.461 15.812 1 89 147 ALA B N 1
ATOM 2919 C CA . ALA B 1 147 ? 11.312 13.93 14.477 1 89 147 ALA B CA 1
ATOM 2920 C C . ALA B 1 147 ? 10.75 12.516 14.547 1 89 147 ALA B C 1
ATOM 2922 O O . ALA B 1 147 ? 9.859 12.156 13.773 1 89 147 ALA B O 1
ATOM 2923 N N . PHE B 1 148 ? 11.25 11.75 15.438 1 90.62 148 PHE B N 1
ATOM 2924 C CA . PHE B 1 148 ? 10.773 10.375 15.602 1 90.62 148 PHE B CA 1
ATOM 2925 C C . PHE B 1 148 ? 9.305 10.359 16.031 1 90.62 148 PHE B C 1
ATOM 2927 O O . PHE B 1 148 ? 8.531 9.531 15.555 1 90.62 148 PHE B O 1
ATOM 2934 N N . ARG B 1 149 ? 8.977 11.219 16.891 1 90.38 149 ARG B N 1
ATOM 2935 C CA . ARG B 1 149 ? 7.59 11.312 17.344 1 90.38 149 ARG B CA 1
ATOM 2936 C C . ARG B 1 149 ? 6.664 11.711 16.188 1 90.38 149 ARG B C 1
ATOM 2938 O O . ARG B 1 149 ? 5.551 11.195 16.078 1 90.38 149 ARG B O 1
ATOM 2945 N N . ILE B 1 150 ? 7.164 12.594 15.367 1 91.19 150 ILE B N 1
ATOM 2946 C CA . ILE B 1 150 ? 6.387 13.055 14.227 1 91.19 150 ILE B CA 1
ATOM 2947 C C . ILE B 1 150 ? 6.227 11.93 13.211 1 91.19 150 ILE B C 1
ATOM 2949 O O . ILE B 1 150 ? 5.18 11.797 12.578 1 91.19 150 ILE B O 1
ATOM 2953 N N . ALA B 1 151 ? 7.176 11.062 13.125 1 94.31 151 ALA B N 1
ATOM 2954 C CA . ALA B 1 151 ? 7.203 10.008 12.117 1 94.31 151 ALA B CA 1
ATOM 2955 C C . ALA B 1 151 ? 6.391 8.789 12.57 1 94.31 151 ALA B C 1
ATOM 2957 O O . ALA B 1 151 ? 6.031 7.941 11.75 1 94.31 151 ALA B O 1
ATOM 2958 N N . LEU B 1 152 ? 6.074 8.695 13.82 1 93.88 152 LEU B N 1
ATOM 2959 C CA . LEU B 1 152 ? 5.551 7.484 14.438 1 93.88 152 LEU B CA 1
ATOM 2960 C C . LEU B 1 152 ? 4.25 7.047 13.766 1 93.88 152 LEU B C 1
ATOM 2962 O O . LEU B 1 152 ? 4.082 5.871 13.438 1 93.88 152 LEU B O 1
ATOM 2966 N N . PRO B 1 153 ? 3.283 7.961 13.5 1 92.5 153 PRO B N 1
ATOM 2967 C CA . PRO B 1 153 ? 2.043 7.535 12.844 1 92.5 153 PRO B CA 1
ATOM 2968 C C . PRO B 1 153 ? 2.283 6.949 11.453 1 92.5 153 PRO B C 1
ATOM 2970 O O . PRO B 1 153 ? 1.695 5.922 11.102 1 92.5 153 PRO B O 1
ATOM 2973 N N . SER B 1 154 ? 3.139 7.605 10.68 1 95.25 154 SER B N 1
ATOM 2974 C CA . SER B 1 154 ? 3.467 7.129 9.344 1 95.25 154 SER B CA 1
ATOM 2975 C C . SER B 1 154 ? 4.191 5.789 9.391 1 95.25 154 SER B C 1
ATOM 2977 O O . SER B 1 154 ? 3.967 4.922 8.547 1 95.25 154 SER B O 1
ATOM 2979 N N . LEU B 1 155 ? 5.086 5.625 10.375 1 96.81 155 LEU B N 1
ATOM 2980 C CA . LEU B 1 155 ? 5.793 4.359 10.539 1 96.81 155 LEU B CA 1
ATOM 2981 C C . LEU B 1 155 ? 4.828 3.246 10.93 1 96.81 155 LEU B C 1
ATOM 2983 O O . LEU B 1 155 ? 4.996 2.098 10.508 1 96.81 155 LEU B O 1
ATOM 2987 N N . GLY B 1 156 ? 3.863 3.574 11.773 1 96.56 156 GLY B N 1
ATOM 2988 C CA . GLY B 1 156 ? 2.809 2.621 12.086 1 96.56 156 GLY B CA 1
ATOM 2989 C C . GLY B 1 156 ? 2.07 2.127 10.859 1 96.56 156 GLY B C 1
ATOM 2990 O O . GLY B 1 156 ? 1.776 0.935 10.742 1 96.56 156 GLY B O 1
ATOM 2991 N N . ASN B 1 157 ? 1.801 3.039 9.93 1 95.5 157 ASN B N 1
ATOM 2992 C CA . ASN B 1 157 ? 1.144 2.666 8.68 1 95.5 157 ASN B CA 1
ATOM 2993 C C . ASN B 1 157 ? 2.006 1.713 7.859 1 95.5 157 ASN B C 1
ATOM 2995 O O . ASN B 1 157 ? 1.486 0.792 7.223 1 95.5 157 ASN B O 1
ATOM 2999 N N . VAL B 1 158 ? 3.293 1.977 7.852 1 97.94 158 VAL B N 1
ATOM 3000 C CA . VAL B 1 158 ? 4.203 1.091 7.129 1 97.94 158 VAL B CA 1
ATOM 3001 C C . VAL B 1 158 ? 4.172 -0.301 7.758 1 97.94 158 VAL B C 1
ATOM 3003 O O . VAL B 1 158 ? 4.199 -1.31 7.051 1 97.94 158 VAL B O 1
ATOM 3006 N N . MET B 1 159 ? 4.16 -0.332 9.07 1 98.31 159 MET B N 1
ATOM 3007 C CA . MET B 1 159 ? 4.117 -1.608 9.781 1 98.31 159 MET B CA 1
ATOM 3008 C C . MET B 1 159 ? 2.867 -2.396 9.406 1 98.31 159 MET B C 1
ATOM 3010 O O . MET B 1 159 ? 2.943 -3.592 9.117 1 98.31 159 MET B O 1
ATOM 3014 N N . LEU B 1 160 ? 1.74 -1.73 9.422 1 98.31 160 LEU B N 1
ATOM 3015 C CA . LEU B 1 160 ? 0.484 -2.381 9.062 1 98.31 160 LEU B CA 1
ATOM 3016 C C . LEU B 1 160 ? 0.511 -2.852 7.609 1 98.31 160 LEU B C 1
ATOM 3018 O O . LEU B 1 160 ? 0.084 -3.967 7.309 1 98.31 160 LEU B O 1
ATOM 3022 N N . ASP B 1 161 ? 1.008 -2.045 6.699 1 98.31 161 ASP B N 1
ATOM 3023 C CA . ASP B 1 161 ? 1.111 -2.391 5.281 1 98.31 161 ASP B CA 1
ATOM 3024 C C . ASP B 1 161 ? 2.037 -3.588 5.074 1 98.31 161 ASP B C 1
ATOM 3026 O O . ASP B 1 161 ? 1.775 -4.441 4.227 1 98.31 161 ASP B O 1
ATOM 3030 N N . LEU B 1 162 ? 3.107 -3.561 5.855 1 98.81 162 LEU B N 1
ATOM 3031 C CA . LEU B 1 162 ? 4.059 -4.664 5.758 1 98.81 162 LEU B CA 1
ATOM 3032 C C . LEU B 1 162 ? 3.426 -5.969 6.23 1 98.81 162 LEU B C 1
ATOM 3034 O O . LEU B 1 162 ? 3.627 -7.02 5.613 1 98.81 162 LEU B O 1
ATOM 3038 N N . PHE B 1 163 ? 2.697 -5.898 7.316 1 98.81 163 PHE B N 1
ATOM 3039 C CA . PHE B 1 163 ? 2.037 -7.105 7.793 1 98.81 163 PHE B CA 1
ATOM 3040 C C . PHE B 1 163 ? 1.108 -7.672 6.723 1 98.81 163 PHE B C 1
ATOM 3042 O O . PHE B 1 163 ? 1.164 -8.867 6.414 1 98.81 163 PHE B O 1
ATOM 3049 N N . LYS B 1 164 ? 0.246 -6.84 6.176 1 98.62 164 LYS B N 1
ATOM 3050 C CA . LYS B 1 164 ? -0.636 -7.289 5.102 1 98.62 164 LYS B CA 1
ATOM 3051 C C . LYS B 1 164 ? 0.165 -7.75 3.889 1 98.62 164 LYS B C 1
ATOM 3053 O O . LYS B 1 164 ? -0.198 -8.727 3.234 1 98.62 164 LYS B O 1
ATOM 3058 N N . GLY B 1 165 ? 1.276 -7.094 3.676 1 98.56 165 GLY B N 1
ATOM 3059 C CA . GLY B 1 165 ? 2.133 -7.387 2.539 1 98.56 165 GLY B CA 1
ATOM 3060 C C . GLY B 1 165 ? 2.816 -8.742 2.639 1 98.56 165 GLY B C 1
ATOM 3061 O O . GLY B 1 165 ? 3.217 -9.312 1.624 1 98.56 165 GLY B O 1
ATOM 3062 N N . THR B 1 166 ? 2.957 -9.266 3.871 1 98.75 166 THR B N 1
ATOM 3063 C CA . THR B 1 166 ? 3.58 -10.578 4.012 1 98.75 166 THR B CA 1
ATOM 3064 C C . THR B 1 166 ? 2.777 -11.641 3.266 1 98.75 166 THR B C 1
ATOM 3066 O O . THR B 1 166 ? 3.307 -12.703 2.924 1 98.75 166 THR B O 1
ATOM 3069 N N . SER B 1 167 ? 1.51 -11.359 2.979 1 98.81 167 SER B N 1
ATOM 3070 C CA . SER B 1 167 ? 0.679 -12.297 2.23 1 98.81 167 SER B CA 1
ATOM 3071 C C . SER B 1 167 ? 1.251 -12.555 0.84 1 98.81 167 SER B C 1
ATOM 3073 O O . SER B 1 167 ? 1.046 -13.625 0.267 1 98.81 167 SER B O 1
ATOM 3075 N N . LEU B 1 168 ? 1.992 -11.648 0.283 1 98.81 168 LEU B N 1
ATOM 3076 C CA . LEU B 1 168 ? 2.572 -11.789 -1.048 1 98.81 168 LEU B CA 1
ATOM 3077 C C . LEU B 1 168 ? 3.633 -12.883 -1.069 1 98.81 168 LEU B C 1
ATOM 3079 O O . LEU B 1 168 ? 3.916 -13.461 -2.123 1 98.81 168 LEU B O 1
ATOM 3083 N N . ALA B 1 169 ? 4.211 -13.156 0.113 1 98.81 169 ALA B N 1
ATOM 3084 C CA . ALA B 1 169 ? 5.23 -14.203 0.21 1 98.81 169 ALA B CA 1
ATOM 3085 C C . ALA B 1 169 ? 4.648 -15.57 -0.129 1 98.81 169 ALA B C 1
ATOM 3087 O O . ALA B 1 169 ? 5.383 -16.5 -0.492 1 98.81 169 ALA B O 1
ATOM 3088 N N . ALA B 1 170 ? 3.354 -15.727 -0.017 1 98.5 170 ALA B N 1
ATOM 3089 C CA . ALA B 1 170 ? 2.684 -16.969 -0.411 1 98.5 170 ALA B CA 1
ATOM 3090 C C . ALA B 1 170 ? 2.891 -17.25 -1.896 1 98.5 170 ALA B C 1
ATOM 3092 O O . ALA B 1 170 ? 2.896 -18.406 -2.314 1 98.5 170 ALA B O 1
ATOM 3093 N N . MET B 1 171 ? 3.121 -16.188 -2.676 1 97.88 171 MET B N 1
ATOM 3094 C CA . MET B 1 171 ? 3.252 -16.344 -4.121 1 97.88 171 MET B CA 1
ATOM 3095 C C . MET B 1 171 ? 4.629 -16.891 -4.488 1 97.88 171 MET B C 1
ATOM 3097 O O . MET B 1 171 ? 4.859 -17.281 -5.633 1 97.88 171 MET B O 1
ATOM 3101 N N . ILE B 1 172 ? 5.492 -16.875 -3.5 1 98.06 172 ILE B N 1
ATOM 3102 C CA . ILE B 1 172 ? 6.793 -17.484 -3.744 1 98.06 172 ILE B CA 1
ATOM 3103 C C . ILE B 1 172 ? 7.031 -18.625 -2.742 1 98.06 172 ILE B C 1
ATOM 3105 O O . ILE B 1 172 ? 8.18 -18.906 -2.383 1 98.06 172 ILE B O 1
ATOM 3109 N N . THR B 1 173 ? 6.023 -19.156 -2.131 1 96.69 173 THR B N 1
ATOM 3110 C CA . THR B 1 173 ? 5.953 -20.453 -1.458 1 96.69 173 THR B CA 1
ATOM 3111 C C . THR B 1 173 ? 6.422 -20.328 -0.01 1 96.69 173 THR B C 1
ATOM 3113 O O . THR B 1 173 ? 6.75 -21.344 0.626 1 96.69 173 THR B O 1
ATOM 3116 N N . VAL B 1 174 ? 6.559 -19.125 0.522 1 98.5 174 VAL B N 1
ATOM 3117 C CA . VAL B 1 174 ? 6.82 -18.984 1.951 1 98.5 174 VAL B CA 1
ATOM 3118 C C . VAL B 1 174 ? 5.605 -19.469 2.748 1 98.5 174 VAL B C 1
ATOM 3120 O O . VAL B 1 174 ? 4.477 -19.062 2.461 1 98.5 174 VAL B O 1
ATOM 3123 N N . SER B 1 175 ? 5.777 -20.297 3.705 1 98.12 175 SER B N 1
ATOM 3124 C CA . SER B 1 175 ? 4.684 -20.891 4.465 1 98.12 175 SER B CA 1
ATOM 3125 C C . SER B 1 175 ? 4.203 -19.953 5.57 1 98.12 175 SER B C 1
ATOM 3127 O O . SER B 1 175 ? 4.227 -20.312 6.75 1 98.12 175 SER B O 1
ATOM 3129 N N . GLU B 1 176 ? 3.803 -18.781 5.188 1 98.62 176 GLU B N 1
ATOM 3130 C CA . GLU B 1 176 ? 3.17 -17.828 6.102 1 98.62 176 GLU B CA 1
ATOM 3131 C C . GLU B 1 176 ? 1.654 -18.016 6.117 1 98.62 176 GLU B C 1
ATOM 3133 O O . GLU B 1 176 ? 1.137 -19 5.605 1 98.62 176 GLU B O 1
ATOM 3138 N N . MET B 1 177 ? 0.919 -17.234 6.789 1 98.5 177 MET B N 1
ATOM 3139 C CA . MET B 1 177 ? -0.49 -17.422 7.121 1 98.5 177 MET B CA 1
ATOM 3140 C C . MET B 1 177 ? -1.328 -17.594 5.859 1 98.5 177 MET B C 1
ATOM 3142 O O . MET B 1 177 ? -2.148 -18.516 5.781 1 98.5 177 MET B O 1
ATOM 3146 N N . PHE B 1 178 ? -1.146 -16.766 4.816 1 98.69 178 PHE B N 1
ATOM 3147 C CA . PHE B 1 178 ? -1.961 -16.844 3.609 1 98.69 178 PHE B CA 1
ATOM 3148 C C . PHE B 1 178 ? -1.63 -18.094 2.809 1 98.69 178 PHE B C 1
ATOM 3150 O O . PHE B 1 178 ? -2.51 -18.688 2.176 1 98.69 178 PHE B O 1
ATOM 3157 N N . MET B 1 179 ? -0.39 -18.531 2.801 1 98.44 179 MET B N 1
ATOM 3158 C CA . MET B 1 179 ? -0.004 -19.781 2.141 1 98.44 179 MET B CA 1
ATOM 3159 C C . MET B 1 179 ? -0.729 -20.969 2.76 1 98.44 179 MET B C 1
ATOM 3161 O O . MET B 1 179 ? -1.233 -21.828 2.041 1 98.44 179 MET B O 1
ATOM 3165 N N . GLU B 1 180 ? -0.748 -21 4.086 1 98.56 180 GLU B N 1
ATOM 3166 C CA . GLU B 1 180 ? -1.474 -22.078 4.754 1 98.56 180 GLU B CA 1
ATOM 3167 C C . GLU B 1 180 ? -2.949 -22.078 4.367 1 98.56 180 GLU B C 1
ATOM 3169 O O . GLU B 1 180 ? -3.547 -23.125 4.164 1 98.56 180 GLU B O 1
ATOM 3174 N N . ALA B 1 181 ? -3.502 -20.859 4.289 1 98.5 181 ALA B N 1
ATOM 3175 C CA . ALA B 1 181 ? -4.895 -20.734 3.873 1 98.5 181 ALA B CA 1
ATOM 3176 C C . ALA B 1 181 ? -5.09 -21.25 2.449 1 98.5 181 ALA B C 1
ATOM 3178 O O . ALA B 1 181 ? -6.07 -21.938 2.162 1 98.5 181 ALA B O 1
ATOM 3179 N N . LYS B 1 182 ? -4.172 -20.891 1.59 1 98 182 LYS B N 1
ATOM 3180 C CA . LYS B 1 182 ? -4.246 -21.344 0.202 1 98 182 LYS B CA 1
ATOM 3181 C C . LYS B 1 182 ? -4.227 -22.859 0.114 1 98 182 LYS B C 1
ATOM 3183 O O . LYS B 1 182 ? -4.977 -23.453 -0.663 1 98 182 LYS B O 1
ATOM 3188 N N . VAL B 1 183 ? -3.385 -23.484 0.866 1 97.44 183 VAL B N 1
ATOM 3189 C CA . VAL B 1 183 ? -3.246 -24.938 0.869 1 97.44 183 VAL B CA 1
ATOM 3190 C C . VAL B 1 183 ? -4.539 -25.578 1.368 1 97.44 183 VAL B C 1
ATOM 3192 O O . VAL B 1 183 ? -5.055 -26.516 0.746 1 97.44 183 VAL B O 1
ATOM 3195 N N . VAL B 1 184 ? -5.055 -25.062 2.48 1 97.62 184 VAL B N 1
ATOM 3196 C CA . VAL B 1 184 ? -6.277 -25.609 3.061 1 97.62 184 VAL B CA 1
ATOM 3197 C C . VAL B 1 184 ? -7.441 -25.406 2.09 1 97.62 184 VAL B C 1
ATOM 3199 O O . VAL B 1 184 ? -8.266 -26.297 1.913 1 97.62 184 VAL B O 1
ATOM 3202 N N . ALA B 1 185 ? -7.527 -24.219 1.476 1 97.44 185 ALA B N 1
ATOM 3203 C CA . ALA B 1 185 ? -8.594 -23.922 0.529 1 97.44 185 ALA B CA 1
ATOM 3204 C C . ALA B 1 185 ? -8.562 -24.875 -0.66 1 97.44 185 ALA B C 1
ATOM 3206 O O . ALA B 1 185 ? -9.609 -25.344 -1.113 1 97.44 185 ALA B O 1
ATOM 3207 N N . GLY B 1 186 ? -7.395 -25.125 -1.161 1 95.75 186 GLY B N 1
ATOM 3208 C CA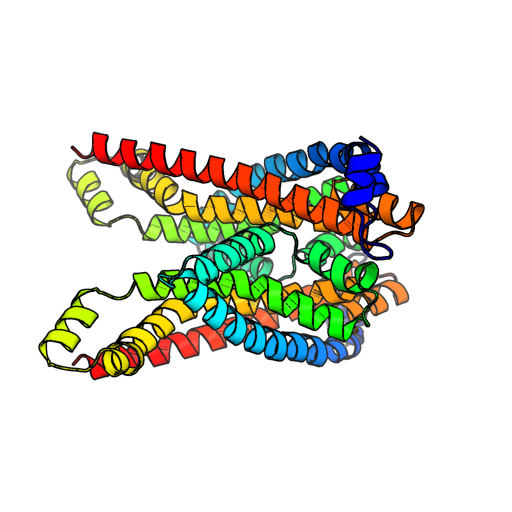 . GLY B 1 186 ? -7.238 -26.047 -2.275 1 95.75 186 GLY B CA 1
ATOM 3209 C C . GLY B 1 186 ? -7.586 -27.484 -1.916 1 95.75 186 GLY B C 1
ATOM 3210 O O . GLY B 1 186 ? -8.234 -28.188 -2.695 1 95.75 186 GLY B O 1
ATOM 3211 N N . ALA B 1 187 ? -7.156 -27.922 -0.735 1 95.56 187 ALA B N 1
ATOM 3212 C CA . ALA B 1 187 ? -7.41 -29.281 -0.279 1 95.56 187 ALA B CA 1
ATOM 3213 C C . ALA B 1 187 ? -8.898 -29.516 -0.046 1 95.56 187 ALA B C 1
ATOM 3215 O O . ALA B 1 187 ? -9.438 -30.562 -0.403 1 95.56 187 ALA B O 1
ATOM 3216 N N . ALA B 1 188 ? -9.5 -28.5 0.528 1 94.88 188 ALA B N 1
ATOM 3217 C CA . ALA B 1 188 ? -10.914 -28.609 0.862 1 94.88 188 ALA B CA 1
ATOM 3218 C C . ALA B 1 188 ? -11.797 -28.203 -0.317 1 94.88 188 ALA B C 1
ATOM 3220 O O . ALA B 1 188 ? -13 -28.484 -0.325 1 94.88 188 ALA B O 1
ATOM 3221 N N . GLN B 1 189 ? -11.164 -27.531 -1.251 1 93.88 189 GLN B N 1
ATOM 3222 C CA . GLN B 1 189 ? -11.875 -27 -2.408 1 93.88 189 GLN B CA 1
ATOM 3223 C C . GLN B 1 189 ? -12.984 -26.031 -1.98 1 93.88 189 GLN B C 1
ATOM 3225 O O . GLN B 1 189 ? -14.086 -26.062 -2.529 1 93.88 189 GLN B O 1
ATOM 3230 N N . ASP B 1 190 ? -12.805 -25.422 -0.925 1 95.5 190 ASP B N 1
ATOM 3231 C CA . ASP B 1 190 ? -13.688 -24.391 -0.403 1 95.5 190 ASP B CA 1
ATOM 3232 C C . ASP B 1 190 ? -12.93 -23.078 -0.153 1 95.5 190 ASP B C 1
ATOM 3234 O O . ASP B 1 190 ? -12.531 -22.797 0.979 1 95.5 190 ASP B O 1
ATOM 3238 N N . TYR B 1 191 ? -12.891 -22.344 -1.211 1 95.88 191 TYR B N 1
ATOM 3239 C CA . TYR B 1 191 ? -12.117 -21.109 -1.191 1 95.88 191 TYR B CA 1
ATOM 3240 C C . TYR B 1 191 ? -12.844 -20.016 -0.406 1 95.88 191 TYR B C 1
ATOM 3242 O O . TYR B 1 191 ? -12.219 -19.266 0.346 1 95.88 191 TYR B O 1
ATOM 3250 N N . MET B 1 192 ? -14.117 -19.984 -0.477 1 95.69 192 MET B N 1
ATOM 3251 C CA . MET B 1 192 ? -14.906 -18.922 0.148 1 95.69 192 MET B CA 1
ATOM 3252 C C . MET B 1 192 ? -14.758 -18.953 1.665 1 95.69 192 MET B C 1
ATOM 3254 O O . MET B 1 192 ? -14.359 -17.969 2.277 1 95.69 192 MET B O 1
ATOM 3258 N N . SER B 1 193 ? -15.008 -20.094 2.244 1 96.5 193 SER B N 1
ATOM 3259 C CA . SER B 1 193 ? -14.969 -20.219 3.697 1 96.5 193 SER B CA 1
ATOM 3260 C C . SER B 1 193 ? -13.57 -19.922 4.234 1 96.5 193 SER B C 1
ATOM 3262 O O . SER B 1 193 ? -13.414 -19.188 5.211 1 96.5 193 SER B O 1
ATOM 3264 N N . ILE B 1 194 ? -12.594 -20.484 3.564 1 97.75 194 ILE B N 1
ATOM 3265 C CA . ILE B 1 194 ? -11.234 -20.406 4.086 1 97.75 194 ILE B CA 1
ATOM 3266 C C . ILE B 1 194 ? -10.688 -19 3.926 1 97.75 194 ILE B C 1
ATOM 3268 O O . ILE B 1 194 ? -10.062 -18.453 4.84 1 97.75 194 ILE B O 1
ATOM 3272 N N . TYR B 1 195 ? -10.93 -18.359 2.773 1 98 195 TYR B N 1
ATOM 3273 C CA . TYR B 1 195 ? -10.383 -17.016 2.561 1 98 195 TYR B CA 1
ATOM 3274 C C . TYR B 1 195 ? -11.125 -15.992 3.4 1 98 195 TYR B C 1
ATOM 3276 O O . TYR B 1 195 ? -10.555 -14.969 3.787 1 98 195 TYR B O 1
ATOM 3284 N N . ILE B 1 196 ? -12.359 -16.203 3.777 1 97.25 196 ILE B N 1
ATOM 3285 C CA . ILE B 1 196 ? -13.055 -15.344 4.734 1 97.25 196 ILE B CA 1
ATOM 3286 C C . ILE B 1 196 ? -12.391 -15.461 6.105 1 97.25 196 ILE B C 1
ATOM 3288 O O . ILE B 1 196 ? -12.172 -14.453 6.781 1 97.25 196 ILE B O 1
ATOM 3292 N N . VAL B 1 197 ? -12.062 -16.703 6.465 1 97.62 197 VAL B N 1
ATOM 3293 C CA . VAL B 1 197 ? -11.422 -16.938 7.754 1 97.62 197 VAL B CA 1
ATOM 3294 C C . VAL B 1 197 ? -10.102 -16.188 7.82 1 97.62 197 VAL B C 1
ATOM 3296 O O . VAL B 1 197 ? -9.836 -15.461 8.789 1 97.62 197 VAL B O 1
ATOM 3299 N N . VAL B 1 198 ? -9.25 -16.344 6.781 1 98.5 198 VAL B N 1
ATOM 3300 C CA . VAL B 1 198 ? -7.938 -15.719 6.828 1 98.5 198 VAL B CA 1
ATOM 3301 C C . VAL B 1 198 ? -8.086 -14.203 6.754 1 98.5 198 VAL B C 1
ATOM 3303 O O . VAL B 1 198 ? -7.309 -13.461 7.359 1 98.5 198 VAL B O 1
ATOM 3306 N N . ALA B 1 199 ? -9.125 -13.703 6.039 1 98.56 199 ALA B N 1
ATOM 3307 C CA . ALA B 1 199 ? -9.406 -12.273 5.996 1 98.56 199 ALA B CA 1
ATOM 3308 C C . ALA B 1 199 ? -9.719 -11.734 7.387 1 98.56 199 ALA B C 1
ATOM 3310 O O . ALA B 1 199 ? -9.211 -10.68 7.781 1 98.56 199 ALA B O 1
ATOM 3311 N N . VAL B 1 200 ? -10.523 -12.414 8.141 1 98.38 200 VAL B N 1
ATOM 3312 C CA . VAL B 1 200 ? -10.906 -12.016 9.484 1 98.38 200 VAL B CA 1
ATOM 3313 C C . VAL B 1 200 ? -9.688 -12.031 10.406 1 98.38 200 VAL B C 1
ATOM 3315 O O . VAL B 1 200 ? -9.516 -11.141 11.234 1 98.38 200 VAL B O 1
ATOM 3318 N N . ILE B 1 201 ? -8.852 -13.023 10.242 1 98.69 201 ILE B N 1
ATOM 3319 C CA . ILE B 1 201 ? -7.652 -13.109 11.062 1 98.69 201 ILE B CA 1
ATOM 3320 C C . ILE B 1 201 ? -6.738 -11.922 10.766 1 98.69 201 ILE B C 1
ATOM 3322 O O . ILE B 1 201 ? -6.227 -11.273 11.68 1 98.69 201 ILE B O 1
ATOM 3326 N N . TYR B 1 202 ? -6.488 -11.68 9.453 1 98.81 202 TYR B N 1
ATOM 3327 C CA . TYR B 1 202 ? -5.691 -10.508 9.094 1 98.81 202 TYR B CA 1
ATOM 3328 C C . TYR B 1 202 ? -6.262 -9.242 9.727 1 98.81 202 TYR B C 1
ATOM 3330 O O . TYR B 1 202 ? -5.516 -8.422 10.273 1 98.81 202 TYR B O 1
ATOM 3338 N N . TRP B 1 203 ? -7.578 -9.062 9.633 1 98.69 203 TRP B N 1
ATOM 3339 C CA . TRP B 1 203 ? -8.25 -7.887 10.18 1 98.69 203 TRP B CA 1
ATOM 3340 C C . TRP B 1 203 ? -8.047 -7.785 11.688 1 98.69 203 TRP B C 1
ATOM 3342 O O . TRP B 1 203 ? -7.715 -6.715 12.203 1 98.69 203 TRP B O 1
ATOM 3352 N N . LEU B 1 204 ? -8.188 -8.875 12.383 1 98.56 204 LEU B N 1
ATOM 3353 C CA . LEU B 1 204 ? -8.031 -8.883 13.836 1 98.56 204 LEU B CA 1
ATOM 3354 C C . LEU B 1 204 ? -6.594 -8.547 14.234 1 98.56 204 LEU B C 1
ATOM 3356 O O . LEU B 1 204 ? -6.367 -7.777 15.172 1 98.56 204 LEU B O 1
ATOM 3360 N N . VAL B 1 205 ? -5.629 -9.125 13.562 1 98.62 205 VAL B N 1
ATOM 3361 C CA . VAL B 1 205 ? -4.227 -8.852 13.875 1 98.62 205 VAL B CA 1
ATOM 3362 C C . VAL B 1 205 ? -3.91 -7.391 13.57 1 98.62 205 VAL B C 1
ATOM 3364 O O . VAL B 1 205 ? -3.209 -6.73 14.344 1 98.62 205 VAL B O 1
ATOM 3367 N N . CYS B 1 206 ? -4.449 -6.883 12.461 1 98.5 206 CYS B N 1
ATOM 3368 C CA . CYS B 1 206 ? -4.234 -5.477 12.133 1 98.5 206 CYS B CA 1
ATOM 3369 C C . CYS B 1 206 ? -4.852 -4.566 13.18 1 98.5 206 CYS B C 1
ATOM 3371 O O . CYS B 1 206 ? -4.285 -3.527 13.523 1 98.5 206 CYS B O 1
ATOM 3373 N N . CYS B 1 207 ? -6.035 -4.926 13.719 1 97.81 207 CYS B N 1
ATOM 3374 C CA . CYS B 1 207 ? -6.645 -4.172 14.805 1 97.81 207 CYS B CA 1
ATOM 3375 C C . CYS B 1 207 ? -5.746 -4.16 16.031 1 97.81 207 CYS B C 1
ATOM 3377 O O . CYS B 1 207 ? -5.566 -3.119 16.672 1 97.81 207 CYS B O 1
ATOM 3379 N N . LEU B 1 208 ? -5.18 -5.285 16.297 1 97.69 208 LEU B N 1
ATOM 3380 C CA . LEU B 1 208 ? -4.293 -5.402 17.453 1 97.69 208 LEU B CA 1
ATOM 3381 C C . LEU B 1 208 ? -3.037 -4.559 17.25 1 97.69 208 LEU B C 1
ATOM 3383 O O . LEU B 1 208 ? -2.615 -3.85 18.172 1 97.69 208 LEU B O 1
ATOM 3387 N N . LEU B 1 209 ? -2.443 -4.664 16.125 1 97.5 209 LEU B N 1
ATOM 3388 C CA . LEU B 1 209 ? -1.246 -3.885 15.82 1 97.5 209 LEU B CA 1
ATOM 3389 C C . LEU B 1 209 ? -1.547 -2.391 15.852 1 97.5 209 LEU B C 1
ATOM 3391 O O . LEU B 1 209 ? -0.74 -1.603 16.359 1 97.5 209 LEU B O 1
ATOM 3395 N N . SER B 1 210 ? -2.688 -2.055 15.273 1 95.81 210 SER B N 1
ATOM 3396 C CA . SER B 1 210 ? -3.092 -0.652 15.266 1 95.81 210 SER B CA 1
ATOM 3397 C C . SER B 1 210 ? -3.305 -0.131 16.688 1 95.81 210 SER B C 1
ATOM 3399 O O . SER B 1 210 ? -2.979 1.02 16.984 1 95.81 210 SER B O 1
ATOM 3401 N N . PHE B 1 211 ? -3.881 -0.896 17.516 1 94.19 211 PHE B N 1
ATOM 3402 C CA . PHE B 1 211 ? -4.074 -0.542 18.906 1 94.19 211 PHE B CA 1
ATOM 3403 C C . PHE B 1 211 ? -2.734 -0.342 19.609 1 94.19 211 PHE B C 1
ATOM 3405 O O . PHE B 1 211 ? -2.564 0.605 20.375 1 94.19 211 PHE B O 1
ATOM 3412 N N . GLY B 1 212 ? -1.837 -1.222 19.359 1 92.88 212 GLY B N 1
ATOM 3413 C CA . GLY B 1 212 ? -0.496 -1.066 19.891 1 92.88 212 GLY B CA 1
ATOM 3414 C C . GLY B 1 212 ? 0.182 0.215 19.453 1 92.88 212 GLY B C 1
ATOM 3415 O O . GLY B 1 212 ? 0.817 0.899 20.25 1 92.88 212 GLY B O 1
ATOM 3416 N N . GLN B 1 213 ? 0.023 0.479 18.203 1 90.56 213 GLN B N 1
ATOM 3417 C CA . GLN B 1 213 ? 0.594 1.702 17.641 1 90.56 213 GLN B CA 1
ATOM 3418 C C . GLN B 1 213 ? -0.004 2.938 18.312 1 90.56 213 GLN B C 1
ATOM 3420 O O . GLN B 1 213 ? 0.719 3.875 18.656 1 90.56 213 GLN B O 1
ATOM 3425 N N . SER B 1 214 ? -1.316 2.984 18.484 1 89.31 214 SER B N 1
ATOM 3426 C CA . SER B 1 214 ? -1.998 4.113 19.109 1 89.31 214 SER B CA 1
ATOM 3427 C C . SER B 1 214 ? -1.569 4.281 20.562 1 89.31 214 SER B C 1
ATOM 3429 O O . SER B 1 214 ? -1.442 5.406 21.047 1 89.31 214 SER B O 1
ATOM 3431 N N . PHE B 1 215 ? -1.378 3.203 21.156 1 88.5 215 PHE B N 1
ATOM 3432 C CA . PHE B 1 215 ? -0.922 3.223 22.547 1 88.5 215 PHE B CA 1
ATOM 3433 C C . PHE B 1 215 ? 0.466 3.844 22.656 1 88.5 215 PHE B C 1
ATOM 3435 O O . PHE B 1 215 ? 0.724 4.656 23.547 1 88.5 215 PHE B O 1
ATOM 3442 N N . LEU B 1 216 ? 1.31 3.537 21.766 1 86.38 216 LEU B N 1
ATOM 3443 C CA . LEU B 1 216 ? 2.664 4.074 21.719 1 86.38 216 LEU B CA 1
ATOM 3444 C C . LEU B 1 216 ? 2.648 5.566 21.406 1 86.38 216 LEU B C 1
ATOM 3446 O O . LEU B 1 216 ? 3.396 6.34 22.016 1 86.38 216 LEU B O 1
ATOM 3450 N N . GLU B 1 217 ? 1.788 5.965 20.531 1 86.31 217 GLU B N 1
ATOM 3451 C CA . GLU B 1 217 ? 1.646 7.367 20.156 1 86.31 217 GLU B CA 1
ATOM 3452 C C . GLU B 1 217 ? 1.142 8.203 21.328 1 86.31 217 GLU B C 1
ATOM 3454 O O . GLU B 1 217 ? 1.617 9.32 21.547 1 86.31 217 GLU B O 1
ATOM 3459 N N . GLY B 1 218 ? 0.206 7.723 22.062 1 83.81 218 GLY B N 1
ATOM 3460 C CA . GLY B 1 218 ? -0.341 8.422 23.203 1 83.81 218 GLY B CA 1
ATOM 3461 C C . GLY B 1 218 ? 0.675 8.633 24.312 1 83.81 218 GLY B C 1
ATOM 3462 O O . GLY B 1 218 ? 0.778 9.727 24.859 1 83.81 218 GLY B O 1
ATOM 3463 N N . HIS B 1 219 ? 1.453 7.676 24.547 1 82.38 219 HIS B N 1
ATOM 3464 C CA . HIS B 1 219 ? 2.451 7.746 25.609 1 82.38 219 HIS B CA 1
ATOM 3465 C C . HIS B 1 219 ? 3.555 8.742 25.25 1 82.38 219 HIS B C 1
ATOM 3467 O O . HIS B 1 219 ? 4.043 9.461 26.125 1 82.38 219 HIS B O 1
ATOM 3473 N N . LEU B 1 220 ? 3.932 8.828 24.047 1 77.44 220 LEU B N 1
ATOM 3474 C CA . LEU B 1 220 ? 5.004 9.719 23.625 1 77.44 220 LEU B CA 1
ATOM 3475 C C . LEU B 1 220 ? 4.508 11.156 23.516 1 77.44 220 LEU B C 1
ATOM 3477 O O . LEU B 1 220 ? 5.273 12.102 23.734 1 77.44 220 LEU B O 1
ATOM 3481 N N . ALA B 1 221 ? 3.266 11.328 23.203 1 71.56 221 ALA B N 1
ATOM 3482 C CA . ALA B 1 221 ? 2.668 12.656 23.156 1 71.56 221 ALA B CA 1
ATOM 3483 C C . ALA B 1 221 ? 2.588 13.266 24.547 1 71.56 221 ALA B C 1
ATOM 3485 O O . ALA B 1 221 ? 2.844 14.461 24.734 1 71.56 221 ALA B O 1
ATOM 3486 N N . THR B 1 222 ? 2.277 12.516 25.562 1 64.75 222 THR B N 1
ATOM 3487 C CA . THR B 1 222 ? 2.193 12.977 26.938 1 64.75 222 THR B CA 1
ATOM 3488 C C . THR B 1 222 ? 3.582 13.297 27.484 1 64.75 222 THR B C 1
ATOM 3490 O O . THR B 1 222 ? 3.758 14.273 28.219 1 64.75 222 THR B O 1
ATOM 3493 N N . TRP B 1 223 ? 4.422 12.523 27.047 1 57.34 223 TRP B N 1
ATOM 3494 C CA . TRP B 1 223 ? 5.789 12.727 27.5 1 57.34 223 TRP B CA 1
ATOM 3495 C C . TRP B 1 223 ? 6.344 14.062 27 1 57.34 223 TRP B C 1
ATOM 3497 O O . TRP B 1 223 ? 7.004 14.789 27.75 1 57.34 223 TRP B O 1
ATOM 3507 N N . SER B 1 224 ? 6 14.453 25.844 1 59.47 224 SER B N 1
ATOM 3508 C CA . SER B 1 224 ? 6.449 15.711 25.25 1 59.47 224 SER B CA 1
ATOM 3509 C C . SER B 1 224 ? 5.801 16.906 25.938 1 59.47 224 SER B C 1
ATOM 3511 O O . SER B 1 224 ? 6.453 17.922 26.156 1 59.47 224 SER B O 1
ATOM 3513 N N . LYS B 1 225 ? 4.539 16.828 26.312 1 56.53 225 LYS B N 1
ATOM 3514 C CA . LYS B 1 225 ? 3.848 17.891 27.016 1 56.53 225 LYS B CA 1
ATOM 3515 C C . LYS B 1 225 ? 4.418 18.078 28.422 1 56.53 225 LYS B C 1
ATOM 3517 O O . LYS B 1 225 ? 4.539 19.203 28.906 1 56.53 225 LYS B O 1
ATOM 3522 N N . GLU B 1 226 ? 4.801 17.031 28.984 1 52.41 226 GLU B N 1
ATOM 3523 C CA . GLU B 1 226 ? 5.348 17.109 30.328 1 52.41 226 GLU B CA 1
ATOM 3524 C C . GLU B 1 226 ? 6.738 17.734 30.328 1 52.41 226 GLU B C 1
ATOM 3526 O O . GLU B 1 226 ? 7.09 18.484 31.25 1 52.41 226 GLU B O 1
ATOM 3531 N N . LYS B 1 227 ? 7.488 17.531 29.297 1 51.06 227 LYS B N 1
ATOM 3532 C CA . LYS B 1 227 ? 8.828 18.109 29.266 1 51.06 227 LYS B CA 1
ATOM 3533 C C . LYS B 1 227 ? 8.789 19.562 28.797 1 51.06 227 LYS B C 1
ATOM 3535 O O . LYS B 1 227 ? 9.727 20.328 29.031 1 51.06 227 LYS B O 1
ATOM 3540 N N . ALA B 1 228 ? 7.867 19.891 28.031 1 51.09 228 ALA B N 1
ATOM 3541 C CA . ALA B 1 228 ? 7.73 21.281 27.594 1 51.09 228 ALA B CA 1
ATOM 3542 C C . ALA B 1 228 ? 7.215 22.172 28.703 1 51.09 228 ALA B C 1
ATOM 3544 O O . ALA B 1 228 ? 7.422 23.391 28.688 1 51.09 228 ALA B O 1
ATOM 3545 N N . GLY B 1 229 ? 6.539 21.703 29.672 1 43.97 229 GLY B N 1
ATOM 3546 C CA . GLY B 1 229 ? 6.152 22.5 30.828 1 43.97 229 GLY B CA 1
ATOM 3547 C C . GLY B 1 229 ? 7.164 22.438 31.953 1 43.97 229 GLY B C 1
ATOM 3548 O O . GLY B 1 229 ? 7.953 21.5 32.062 1 43.97 229 GLY B O 1
#

Radius of gyration: 24.09 Å; Cα contacts (8 Å, |Δi|>4): 608; chains: 2; bounding box: 55×67×63 Å

Sequence (458 aa):
MNTLLNNISIPGFFDAKLAFDSLPTILSGLPMSLFLLVVCFALANVLGILIMLMRTSSHRFLSWPARFYISFLRGIPMLVILFITYFGFNMAALPAAILSFTIAPAAFIAEYYRSAFLGVDEGQFEAARSLGLPYHNIILNVILPQAFRIALPSLGNVMLDLFKGTSLAAMITVSEMFMEAKVVAGAAQDYMSIYIVVAVIYWLVCCLLSFGQSFLEGHLATWSKEKAGMNTLLNNISIPGFFDAKLAFDSLPTILSGLPMSLFLLVVCFALANVLGILIMLMRTSSHRFLSWPARFYISFLRGIPMLVILFITYFGFNMAALPAAILSFTIAPAAFIAEYYRSAFLGVDEGQFEAARSLGLPYHNIILNVILPQAFRIALPSLGNVMLDLFKGTSLAAMITVSEMFMEAKVVAGAAQDYMSIYIVVAVIYWLVCCLLSFGQSFLEGHLATWSKEKAG

pLDDT: mean 92.41, std 10.43, range [43.97, 98.94]

Solvent-accessible surface area (backbone atoms only — not comparable to full-atom values): 22469 Å² total; per-residue (Å²): 110,67,65,64,26,57,68,65,29,37,92,97,56,32,49,36,58,59,36,59,67,42,43,63,60,25,54,66,7,41,60,49,36,49,48,51,33,54,54,16,51,53,50,10,49,55,50,4,52,52,40,30,53,27,42,71,40,90,48,62,86,41,16,51,58,28,48,48,48,30,54,46,40,69,23,34,36,68,68,53,47,33,44,31,34,26,60,32,66,61,38,58,44,64,64,15,43,46,51,36,54,15,59,36,54,10,29,54,45,12,51,42,46,47,52,16,52,70,64,47,61,63,60,58,57,51,54,39,46,73,71,66,49,54,68,69,54,40,44,63,69,51,47,46,58,51,18,49,62,61,22,43,66,61,51,45,50,51,50,53,50,44,45,40,49,46,47,58,36,34,80,56,68,31,71,21,29,52,29,36,34,53,51,51,16,61,75,66,68,40,38,32,27,36,44,51,48,52,38,51,50,40,22,51,51,39,51,52,51,49,49,52,47,52,53,54,51,53,55,53,53,52,51,52,55,57,68,73,94,110,67,66,65,25,56,67,65,30,38,90,96,57,31,50,38,58,58,37,60,67,42,44,62,59,26,55,66,7,39,61,50,36,50,48,50,33,55,54,17,49,53,49,11,48,55,50,4,52,52,39,30,53,28,43,71,40,92,48,63,86,41,16,50,57,29,49,48,48,31,54,45,39,70,24,34,34,66,69,54,46,34,45,30,34,26,60,32,65,60,37,57,45,64,64,16,43,46,51,35,55,14,59,36,55,11,26,55,44,12,50,43,47,48,53,16,52,67,65,48,59,63,62,59,57,50,52,39,46,74,72,64,50,53,68,70,52,39,43,63,69,51,47,45,58,53,17,49,63,59,22,44,66,61,51,44,50,49,50,53,50,42,47,40,48,46,47,59,37,32,79,57,68,32,72,21,29,52,29,35,34,51,54,51,16,62,75,67,67,39,38,30,27,34,44,50,48,53,38,50,48,40,22,51,52,40,51,52,53,50,49,53,44,52,53,53,52,52,56,55,53,51,52,51,57,56,67,72,98

Foldseek 3Di:
DVVVQVVVADVPFARSVLLVVLVVLLVVQAVVLVVLLVLQLVLLLVLLQLLLCQCPDPDCVSNVVSVVLLVVLQPDDLLVQLCCQCVVVVDDLSVSSSVSSRSNLSSVSNVLLNVLLVVDDVVQVVVCVVVVDDPVCSVPPGRVLSSCLSSLVVSLVSSLVSSVVVLSSLVSPRSHSNVSLVVSCVVVVPNNHSVVSSVVVSVVVSVVSVVVSVVVSVVSVVVVVVVVD/DVVVQVVVADVPFARSVLLVVLVVLLVVQAVVLVVLLVLQLVLLLVLLQLLLCQCPDPDCVSNVVSVVLLVVLQPDDLLVQLCCQCVVVVDDLSVSSSVSSRSNLSSVSNVLLNVLLVVDDVVQVVVCVVVVDDPVCSVPPGRVLSSCLSSLVVSLVSSLVSSVVVLSSLVSPRSHSNVSLVVSCVVVVPNNHSVVSSVVVSVVVSVVSVVVSVVVSVVSVVVVVVVVD

Nearest PDB structures (foldseek):
  4ymw-assembly1_C  TM=9.308E-01  e=3.592E-11  Caldanaerobacter subterraneus subsp. tengcongensis MB4
  3tuz-assembly2_F  TM=8.429E-01  e=9.585E-06  Escherichia coli K-12
  8y5f-assembly1_C  TM=7.203E-01  e=3.228E-04  Escherichia coli
  7ahd-assembly1_B  TM=6.798E-01  e=1.708E-03  Lactococcus lactis subsp. lactis
  7cad-assembly1_B  TM=7.126E-01  e=1.829E-01  Mycolicibacterium smegmatis MC2 155

Secondary structure (DSSP, 8-state):
-HHHHHHH-BTTTB-HHHHHHHHHHHHTTHHHHHHHHHHHHHHHHHHHHHHHHHHT-S-HHHHHHHHHHHHHHHTS-HHHHHHIIIIIS---HHHHHHHHHHHHHHHHHHHHHHHHHHHS-HHHHHHHHHTT--HHHHIIIIIHHHHHHHHHHHHHHHHHHHHHHGGGGGGGT--SHHHHHHHHHHHHT-HHHHHHHHHHHHHHHHHHHHHHHHHHHHHHHHHHHHHH-/-HHHHHHH-BTTTB-HHHHHHHHHHHHTTHHHHHHHHHHHHHHHHHHHHHHHHHHT-S-HHHHHHHHHHHHHHHSS-HHHHHHIIIIIS---HHHHHHHHHHHHHHHHHHHHHHHHHHHS-HHHHHHHHHTT--HHHHIIIIIHHHHHHHHHHHHHHHHHHHHHHGGGGGGGT--SHHHHHHHHHHHHT-HHHHHHHHHHHHHHHHHHHHHHHHHHHHHHHHHHHHHH-